Protein AF-C5KNA6-F1 (afdb_monomer_lite)

pLDDT: mean 72.86, std 24.83, range [22.59, 98.81]

Structure (mmCIF, N/CA/C/O backbone):
data_AF-C5KNA6-F1
#
_entry.id   AF-C5KNA6-F1
#
loop_
_atom_site.group_PDB
_atom_site.id
_atom_site.type_symbol
_atom_site.label_atom_id
_atom_site.label_alt_id
_atom_site.label_comp_id
_atom_site.label_asym_id
_atom_site.label_entity_id
_atom_site.label_seq_id
_atom_site.pdbx_PDB_ins_code
_atom_site.Cartn_x
_atom_site.Cartn_y
_atom_site.Cartn_z
_atom_site.occupancy
_atom_site.B_iso_or_equiv
_atom_site.auth_seq_id
_atom_site.auth_comp_id
_atom_site.auth_asym_id
_atom_site.auth_atom_id
_atom_site.pdbx_PDB_model_num
ATOM 1 N N . MET A 1 1 ? -47.592 20.501 -18.294 1.00 32.72 1 MET A N 1
ATOM 2 C CA . MET A 1 1 ? -47.816 19.054 -18.488 1.00 32.72 1 MET A CA 1
ATOM 3 C C . MET A 1 1 ? -46.474 18.450 -18.855 1.00 32.72 1 MET A C 1
ATOM 5 O O . MET A 1 1 ? -45.921 18.826 -19.875 1.00 32.72 1 MET A O 1
ATOM 9 N N . SER A 1 2 ? -45.898 17.677 -17.935 1.00 24.61 2 SER A N 1
ATOM 10 C CA . SER A 1 2 ? -44.539 17.129 -18.023 1.00 24.61 2 SER A CA 1
ATOM 11 C C . SER A 1 2 ? -44.563 15.793 -18.763 1.00 24.61 2 SER A C 1
ATOM 13 O O . SER A 1 2 ? -45.397 14.946 -18.444 1.00 24.61 2 SER A O 1
ATOM 15 N N . THR A 1 3 ? -43.671 15.610 -19.735 1.00 28.66 3 THR A N 1
ATOM 16 C CA . THR A 1 3 ? -43.438 14.338 -20.431 1.00 28.66 3 THR A CA 1
ATOM 17 C C . THR A 1 3 ? -42.131 13.716 -19.958 1.00 28.66 3 THR A C 1
ATOM 19 O O . THR A 1 3 ? -41.091 14.371 -19.929 1.00 28.66 3 THR A O 1
ATOM 22 N N . ALA A 1 4 ? -42.230 12.443 -19.588 1.00 29.33 4 ALA A N 1
ATOM 23 C CA . ALA A 1 4 ? -41.174 11.583 -19.084 1.00 29.33 4 ALA A CA 1
ATOM 24 C C . ALA A 1 4 ? -40.094 11.260 -20.132 1.00 29.33 4 ALA A C 1
ATOM 26 O O . ALA A 1 4 ? -40.397 11.079 -21.310 1.00 29.33 4 ALA A O 1
ATOM 27 N N . ALA A 1 5 ? -38.859 11.080 -19.661 1.00 29.02 5 ALA A N 1
ATOM 28 C CA . ALA A 1 5 ? -37.825 10.311 -20.342 1.00 29.02 5 ALA A CA 1
ATOM 29 C C . ALA A 1 5 ? -37.191 9.352 -19.322 1.00 29.02 5 ALA A C 1
ATOM 31 O O . ALA A 1 5 ? -36.678 9.761 -18.283 1.00 29.02 5 ALA A O 1
ATOM 32 N N . THR A 1 6 ? -37.317 8.064 -19.611 1.00 30.67 6 THR A N 1
ATOM 33 C CA . THR A 1 6 ? -36.865 6.906 -18.836 1.00 30.67 6 THR A CA 1
ATOM 34 C C . THR A 1 6 ? -35.357 6.688 -18.982 1.00 30.67 6 THR A C 1
ATOM 36 O O . THR A 1 6 ? -34.886 6.467 -20.097 1.00 30.67 6 THR A O 1
ATOM 39 N N . SER A 1 7 ? -34.610 6.685 -17.873 1.00 30.23 7 SER A N 1
ATOM 40 C CA . SER A 1 7 ? -33.223 6.202 -17.808 1.00 30.23 7 SER A CA 1
ATOM 41 C C . SER A 1 7 ? -33.195 4.736 -17.364 1.00 30.23 7 SER A C 1
ATOM 43 O O . SER A 1 7 ? -33.612 4.416 -16.252 1.00 30.23 7 SER A O 1
ATOM 45 N N . SER A 1 8 ? -32.705 3.850 -18.227 1.00 30.30 8 SER A N 1
ATOM 46 C CA . SER A 1 8 ? -32.407 2.453 -17.904 1.00 30.30 8 SER A CA 1
ATOM 47 C C . SER A 1 8 ? -31.088 2.359 -17.132 1.00 30.30 8 SER A C 1
ATOM 49 O O . SER A 1 8 ? -30.033 2.716 -17.658 1.00 30.30 8 SER A O 1
ATOM 51 N N . ASP A 1 9 ? -31.175 1.888 -15.893 1.00 35.75 9 ASP A N 1
ATOM 52 C CA . ASP A 1 9 ? -30.064 1.621 -14.980 1.00 35.75 9 ASP A CA 1
ATOM 53 C C . ASP A 1 9 ? -29.247 0.389 -15.448 1.00 35.75 9 ASP A C 1
ATOM 55 O O . ASP A 1 9 ? -29.836 -0.681 -15.634 1.00 35.75 9 ASP A O 1
ATOM 59 N N . PRO A 1 10 ? -27.918 0.488 -15.663 1.00 35.78 10 PRO A N 1
ATOM 60 C CA . PRO A 1 10 ? -27.074 -0.654 -16.026 1.00 35.78 10 PRO A CA 1
ATOM 61 C C . PRO A 1 10 ? -26.803 -1.617 -14.858 1.00 35.78 10 PRO A C 1
ATOM 63 O O . PRO A 1 10 ? -26.261 -2.699 -15.077 1.00 35.78 10 PRO A O 1
ATOM 66 N N . TYR A 1 11 ? -27.141 -1.245 -13.620 1.00 40.88 11 TYR A N 1
ATOM 67 C CA . TYR A 1 11 ? -26.813 -2.006 -12.413 1.00 40.88 11 TYR A CA 1
ATOM 68 C C . TYR A 1 11 ? -27.983 -2.868 -11.940 1.00 40.88 11 TYR A C 1
ATOM 70 O O . TYR A 1 11 ? -28.389 -2.748 -10.792 1.00 40.88 11 TYR A O 1
ATOM 78 N N . GLY A 1 12 ? -28.532 -3.725 -12.810 1.00 37.12 12 GLY A N 1
ATOM 79 C CA . GLY A 1 12 ? -29.711 -4.568 -12.556 1.00 37.12 12 GLY A CA 1
ATOM 80 C C . GLY A 1 12 ? -29.740 -5.300 -11.202 1.00 37.12 12 GLY A C 1
ATOM 81 O O . GLY A 1 12 ? -29.449 -6.490 -11.119 1.00 37.12 12 GLY A O 1
ATOM 82 N N . ILE A 1 13 ? -30.167 -4.593 -10.155 1.00 38.06 13 ILE A N 1
ATOM 83 C CA . ILE A 1 13 ? -30.382 -5.081 -8.798 1.00 38.06 13 ILE A CA 1
ATOM 84 C C . ILE A 1 13 ? -31.843 -4.782 -8.473 1.00 38.06 13 ILE A C 1
ATOM 86 O O . ILE A 1 13 ? -32.210 -3.720 -7.977 1.00 38.06 13 ILE A O 1
ATOM 90 N N . THR A 1 14 ? -32.706 -5.748 -8.768 1.00 32.22 14 THR A N 1
ATOM 91 C CA . THR A 1 14 ? -34.015 -5.842 -8.126 1.00 32.22 14 THR A CA 1
ATOM 92 C C . THR A 1 14 ? -33.793 -6.088 -6.639 1.00 32.22 14 THR A C 1
ATOM 94 O O . THR A 1 14 ? -33.270 -7.136 -6.266 1.00 32.22 14 THR A O 1
ATOM 97 N N . THR A 1 15 ? -34.180 -5.138 -5.792 1.00 29.58 15 THR A N 1
ATOM 98 C CA . THR A 1 15 ? -34.217 -5.284 -4.333 1.00 29.58 15 THR A CA 1
ATOM 99 C C . THR A 1 15 ? -35.254 -6.341 -3.939 1.00 29.58 15 THR A C 1
ATOM 101 O O . THR A 1 15 ? -36.451 -6.114 -4.128 1.00 29.58 15 THR A O 1
ATOM 104 N N . PRO A 1 16 ? -34.864 -7.484 -3.344 1.00 33.97 16 PRO A N 1
ATOM 105 C CA . PRO A 1 16 ? -35.813 -8.323 -2.634 1.00 33.97 16 PRO A CA 1
ATOM 106 C C . PRO A 1 16 ? -36.054 -7.670 -1.271 1.00 33.97 16 PRO A C 1
ATOM 108 O O . PRO A 1 16 ? -35.114 -7.445 -0.508 1.00 33.97 16 PRO A O 1
ATOM 111 N N . GLY A 1 17 ? -37.308 -7.350 -0.956 1.00 42.69 17 GLY A N 1
ATOM 112 C CA . GLY A 1 17 ? -37.685 -6.950 0.396 1.00 42.69 17 GLY A CA 1
ATOM 113 C C . GLY A 1 17 ? -37.320 -8.062 1.378 1.00 42.69 17 GLY A C 1
ATOM 114 O O . GLY A 1 17 ? -37.860 -9.162 1.298 1.00 42.69 17 GLY A O 1
ATOM 115 N N . THR A 1 18 ? -36.394 -7.796 2.297 1.00 30.61 18 THR A N 1
ATOM 116 C CA . THR A 1 18 ? -35.985 -8.772 3.309 1.00 30.61 18 THR A CA 1
ATOM 117 C C . THR A 1 18 ? -36.320 -8.268 4.699 1.00 30.61 18 THR A C 1
ATOM 119 O O . THR A 1 18 ? -35.757 -7.284 5.178 1.00 30.61 18 THR A O 1
ATOM 122 N N . HIS A 1 19 ? -37.227 -9.003 5.343 1.00 29.45 19 HIS A N 1
ATOM 123 C CA . HIS A 1 19 ? -37.344 -9.127 6.789 1.00 29.45 19 HIS A CA 1
ATOM 124 C C . HIS A 1 19 ? -35.973 -9.004 7.471 1.00 29.45 19 HIS A C 1
ATOM 126 O O . HIS A 1 19 ? -35.036 -9.729 7.132 1.00 29.45 19 HIS A O 1
ATOM 132 N N . LEU A 1 20 ? -35.867 -8.100 8.446 1.00 32.47 20 LEU A N 1
ATOM 133 C CA . LEU A 1 20 ? -34.686 -7.945 9.290 1.00 32.47 20 LEU A CA 1
ATOM 134 C C . LEU A 1 20 ? -34.512 -9.204 10.151 1.00 32.47 20 LEU A C 1
ATOM 136 O O . LEU A 1 20 ? -35.053 -9.303 11.251 1.00 32.47 20 LEU A O 1
ATOM 140 N N . VAL A 1 21 ? -33.760 -10.180 9.644 1.00 34.41 21 VAL A N 1
ATOM 141 C CA . VAL A 1 21 ? -33.200 -11.257 10.462 1.00 34.41 21 VAL A CA 1
ATOM 142 C C . VAL A 1 21 ? -32.272 -10.591 11.477 1.00 34.41 21 VAL A C 1
ATOM 144 O O . VAL A 1 21 ? -31.308 -9.924 11.097 1.00 34.41 21 VAL A O 1
ATOM 147 N N . GLN A 1 22 ? -32.578 -10.727 12.770 1.00 34.09 22 GLN A N 1
ATOM 148 C CA . GLN A 1 22 ? -31.679 -10.328 13.852 1.00 34.09 22 GLN A CA 1
ATOM 149 C C . GLN A 1 22 ? -30.319 -11.004 13.624 1.00 34.09 22 GLN A C 1
ATOM 151 O O . GLN A 1 22 ? -30.194 -12.216 13.767 1.00 34.09 22 GLN A O 1
ATOM 156 N N . LYS A 1 23 ? -29.297 -10.230 13.237 1.00 56.47 23 LYS A N 1
ATOM 157 C CA . LYS A 1 23 ? -27.916 -10.724 13.197 1.00 56.47 23 LYS A CA 1
ATOM 158 C C . LYS A 1 23 ? -27.507 -11.086 14.624 1.00 56.47 23 LYS A C 1
ATOM 160 O O . LYS A 1 23 ? -27.501 -10.215 15.495 1.00 56.47 23 LYS A O 1
ATOM 165 N N . ASP A 1 24 ? -27.157 -12.351 14.845 1.00 63.41 24 ASP A N 1
ATOM 166 C CA . ASP A 1 24 ? -26.570 -12.823 16.099 1.00 63.41 24 ASP A CA 1
ATOM 167 C C . ASP A 1 24 ? -25.421 -11.906 16.536 1.00 63.41 24 ASP A C 1
ATOM 169 O O . ASP A 1 24 ? -24.558 -11.526 15.738 1.00 63.41 24 ASP A O 1
ATOM 173 N N . LYS A 1 25 ? -25.388 -11.561 17.824 1.00 80.81 25 LYS A N 1
ATOM 174 C CA . LYS A 1 25 ? -24.310 -10.763 18.408 1.00 80.81 25 LYS A CA 1
ATOM 175 C C . LYS A 1 25 ? -23.021 -11.592 18.420 1.00 80.81 25 LYS A C 1
ATOM 177 O O . LYS A 1 25 ? -22.928 -12.556 19.169 1.00 80.81 25 LYS A O 1
ATOM 182 N N . VAL A 1 26 ? -22.046 -11.207 17.598 1.00 89.25 26 VAL A N 1
ATOM 183 C CA . VAL A 1 26 ? -20.739 -11.877 17.483 1.00 89.25 26 VAL A CA 1
ATOM 184 C C . VAL A 1 26 ? -19.769 -11.369 18.555 1.00 89.25 26 VAL A C 1
ATOM 186 O O . VAL A 1 26 ? -19.696 -10.162 18.808 1.00 89.25 26 VAL A O 1
ATOM 189 N N . SER A 1 27 ? -19.005 -12.275 19.168 1.00 90.88 27 SER A N 1
ATOM 190 C CA . SER A 1 27 ? -17.960 -11.959 20.148 1.00 90.88 27 SER A CA 1
ATOM 191 C C . SER A 1 27 ? -16.627 -12.640 19.819 1.00 90.88 27 SER A C 1
ATOM 193 O O . SER A 1 27 ? -16.482 -13.341 18.818 1.00 90.88 27 SER A O 1
ATOM 195 N N . LEU A 1 28 ? -15.600 -12.406 20.644 1.00 91.12 28 LEU A N 1
ATOM 196 C CA . LEU A 1 28 ? -14.277 -12.992 20.421 1.00 91.12 28 LEU A CA 1
ATOM 197 C C . LEU A 1 28 ? -14.291 -14.520 20.566 1.00 91.12 28 LEU A C 1
ATOM 199 O O . LEU A 1 28 ? -13.540 -15.214 19.884 1.00 91.12 28 LEU A O 1
ATOM 203 N N . GLU A 1 29 ? -15.143 -15.034 21.448 1.00 90.81 29 GLU A N 1
ATOM 204 C CA . GLU A 1 29 ? -15.281 -16.452 21.768 1.00 90.81 29 GLU A CA 1
ATOM 205 C C . GLU A 1 29 ? -15.793 -17.266 20.574 1.00 90.81 29 GLU A C 1
ATOM 207 O O . GLU A 1 29 ? -15.567 -18.476 20.524 1.00 90.81 29 GLU A O 1
ATOM 212 N N . ASP A 1 30 ? -16.403 -16.618 19.581 1.00 91.69 30 ASP A N 1
ATOM 213 C CA . ASP A 1 30 ? -16.855 -17.263 18.349 1.00 91.69 30 ASP A CA 1
ATOM 214 C C . ASP A 1 30 ? -15.714 -17.567 17.363 1.00 91.69 30 ASP A C 1
ATOM 216 O O . ASP A 1 30 ? -15.935 -18.220 16.340 1.00 91.69 30 ASP A O 1
ATOM 220 N N . PHE A 1 31 ? -14.486 -17.121 17.650 1.00 93.44 31 PHE A N 1
ATOM 221 C CA . PHE A 1 31 ? -13.338 -17.276 16.760 1.00 93.44 31 PHE A CA 1
ATOM 222 C C . PHE A 1 31 ? -12.235 -18.136 17.374 1.00 93.44 31 PHE A C 1
ATOM 224 O O . PHE A 1 31 ? -11.852 -17.989 18.534 1.00 93.44 31 PHE A O 1
ATOM 231 N N . VAL A 1 32 ? -11.660 -19.012 16.554 1.00 93.12 32 VAL A N 1
ATOM 232 C CA . VAL A 1 32 ? -10.410 -19.715 16.851 1.00 93.12 32 VAL A CA 1
ATOM 233 C C . VAL A 1 32 ? -9.254 -18.890 16.297 1.00 93.12 32 VAL A C 1
ATOM 235 O O . VAL A 1 32 ? -9.217 -18.587 15.105 1.00 93.12 32 VAL A O 1
ATOM 238 N N . LEU A 1 33 ? -8.305 -18.518 17.155 1.00 92.69 33 LEU A N 1
ATOM 239 C CA . LEU A 1 33 ? -7.127 -17.744 16.765 1.00 92.69 33 LEU A CA 1
ATOM 240 C C . LEU A 1 33 ? -6.067 -18.688 16.192 1.00 92.69 33 LEU A C 1
ATOM 242 O O . LEU A 1 33 ? -5.642 -19.611 16.881 1.00 92.69 33 LEU A O 1
ATOM 246 N N . ILE A 1 34 ? -5.642 -18.469 14.947 1.00 90.94 34 ILE A N 1
ATOM 247 C CA . ILE A 1 34 ? -4.747 -19.398 14.240 1.00 90.94 34 ILE A CA 1
ATOM 248 C C . ILE A 1 34 ? -3.322 -18.857 14.198 1.00 90.94 34 ILE A C 1
ATOM 250 O O . ILE A 1 34 ? -2.386 -19.503 14.667 1.00 90.94 34 ILE A O 1
ATOM 254 N N . LYS A 1 35 ? -3.133 -17.671 13.613 1.00 91.69 35 LYS A N 1
ATOM 255 C CA . LYS A 1 35 ? -1.795 -17.128 13.357 1.00 91.69 35 LYS A CA 1
ATOM 256 C C . LYS A 1 35 ? -1.793 -15.615 13.382 1.00 91.69 35 LYS A C 1
ATOM 258 O O . LYS A 1 35 ? -2.804 -14.971 13.133 1.00 91.69 35 LYS A O 1
ATOM 263 N N . VAL A 1 36 ? -0.642 -15.037 13.674 1.00 90.50 36 VAL A N 1
ATOM 264 C CA . VAL A 1 36 ? -0.427 -13.600 13.531 1.00 90.50 36 VAL A CA 1
ATOM 265 C C . VAL A 1 36 ? 0.021 -13.341 12.104 1.00 90.50 36 VAL A C 1
ATOM 267 O O . VAL A 1 36 ? 1.006 -13.923 11.670 1.00 90.50 36 VAL A O 1
ATOM 270 N N . ILE A 1 37 ? -0.707 -12.491 11.390 1.00 90.06 37 ILE A N 1
ATOM 271 C CA . ILE A 1 37 ? -0.422 -12.186 9.981 1.00 90.06 37 ILE A CA 1
ATOM 272 C C . ILE A 1 37 ? 0.033 -10.742 9.775 1.00 90.06 37 ILE A C 1
ATOM 274 O O . ILE A 1 37 ? 0.548 -10.410 8.720 1.00 90.06 37 ILE A O 1
ATOM 278 N N . GLY A 1 38 ? -0.087 -9.890 10.795 1.00 87.38 38 GLY A N 1
ATOM 279 C CA . GLY A 1 38 ? 0.463 -8.542 10.749 1.00 87.38 38 GLY A CA 1
ATOM 280 C C . GLY A 1 38 ? 0.506 -7.880 12.118 1.00 87.38 38 GLY A C 1
ATOM 281 O O . GLY A 1 38 ? -0.223 -8.249 13.050 1.00 87.38 38 GLY A O 1
ATOM 282 N N . LYS A 1 39 ? 1.361 -6.868 12.251 1.00 80.88 39 LYS A N 1
ATOM 283 C CA . LYS A 1 39 ? 1.457 -6.039 13.453 1.00 80.88 39 LYS A CA 1
ATOM 284 C C . LYS A 1 39 ? 1.532 -4.572 13.058 1.00 80.88 39 LYS A C 1
ATOM 286 O O . LYS A 1 39 ? 2.542 -4.100 12.555 1.00 80.88 39 LYS A O 1
ATOM 291 N N . GLY A 1 40 ? 0.454 -3.851 13.338 1.00 68.75 40 GLY A N 1
ATOM 292 C CA . GLY A 1 40 ? 0.386 -2.416 13.125 1.00 68.75 40 GLY A CA 1
ATOM 293 C C . GLY A 1 40 ? 0.889 -1.624 14.329 1.00 68.75 40 GLY A C 1
ATOM 294 O O . GLY A 1 40 ? 1.128 -2.136 15.426 1.00 68.75 40 GLY A O 1
ATOM 295 N N . SER A 1 41 ? 0.962 -0.314 14.145 1.00 62.91 41 SER A N 1
ATOM 296 C CA . SER A 1 41 ? 1.322 0.659 15.179 1.00 62.91 41 SER A CA 1
ATOM 297 C C . SER A 1 41 ? 0.311 0.732 16.341 1.00 62.91 41 SER A C 1
ATOM 299 O O . SER A 1 41 ? 0.677 1.145 17.446 1.00 62.91 41 SER A O 1
ATOM 301 N N . TYR A 1 42 ? -0.936 0.299 16.119 1.00 68.94 42 TYR A N 1
ATOM 302 C CA . TYR A 1 42 ? -2.050 0.379 17.080 1.00 68.94 42 TYR A CA 1
ATOM 303 C C . TYR A 1 42 ? -2.597 -0.987 17.517 1.00 68.94 42 TYR A C 1
ATOM 305 O O . TYR A 1 42 ? -3.409 -1.067 18.447 1.00 68.94 42 TYR A O 1
ATOM 313 N N . GLY A 1 43 ? -2.165 -2.061 16.858 1.00 81.12 43 GLY A N 1
ATOM 314 C CA . GLY A 1 43 ? -2.870 -3.328 16.918 1.00 81.12 43 GLY A CA 1
ATOM 315 C C . GLY A 1 43 ? -2.154 -4.484 16.241 1.00 81.12 43 GLY A C 1
ATOM 316 O O . GLY A 1 43 ? -1.018 -4.378 15.787 1.00 81.12 43 GLY A O 1
ATOM 317 N N . LYS A 1 44 ? -2.845 -5.614 16.206 1.00 88.88 44 LYS A N 1
ATOM 318 C CA . LYS A 1 44 ? -2.368 -6.876 15.645 1.00 88.88 44 LYS A CA 1
ATOM 319 C C . LYS A 1 44 ? -3.428 -7.394 14.687 1.00 88.88 44 LYS A C 1
ATOM 321 O O . LYS A 1 44 ? -4.612 -7.285 14.997 1.00 88.88 44 LYS A O 1
ATOM 326 N N . VAL A 1 45 ? -3.008 -7.950 13.562 1.00 91.94 45 VAL A N 1
ATOM 327 C CA . VAL A 1 45 ? -3.894 -8.638 12.625 1.00 91.94 45 VAL A CA 1
ATOM 328 C C . VAL A 1 45 ? -3.642 -10.130 12.775 1.00 91.94 45 VAL A C 1
ATOM 330 O O . VAL A 1 45 ? -2.495 -10.587 12.731 1.00 91.94 45 VAL A O 1
ATOM 333 N N . MET A 1 46 ? -4.703 -10.886 13.028 1.00 93.25 46 MET A N 1
ATOM 334 C CA . MET A 1 46 ? -4.625 -12.326 13.232 1.00 93.25 46 MET A CA 1
ATOM 335 C C . MET A 1 46 ? -5.496 -13.046 12.217 1.00 93.25 46 MET A C 1
ATOM 337 O O . MET A 1 46 ? -6.633 -12.653 11.989 1.00 93.25 46 MET A O 1
ATOM 341 N N . LEU A 1 47 ? -4.971 -14.122 11.650 1.00 95.56 47 LEU A N 1
ATOM 342 C CA . LEU A 1 47 ? -5.768 -15.114 10.957 1.00 95.56 47 LEU A CA 1
ATOM 343 C C . LEU A 1 47 ? -6.614 -15.850 11.996 1.00 95.56 47 LEU A C 1
ATOM 345 O O . LEU A 1 47 ? -6.082 -16.399 12.969 1.00 95.56 47 LEU A O 1
ATOM 349 N N . VAL A 1 48 ? -7.922 -15.846 11.788 1.00 95.94 48 VAL A N 1
ATOM 350 C CA . VAL A 1 48 ? -8.896 -16.489 12.665 1.00 95.94 48 VAL A CA 1
ATOM 351 C C . VAL A 1 48 ? -9.833 -17.365 11.859 1.00 95.94 48 VAL A C 1
ATOM 353 O O . VAL A 1 48 ? -9.988 -17.175 10.657 1.00 95.94 48 VAL A O 1
ATOM 356 N N . ARG A 1 49 ? -10.476 -18.313 12.530 1.00 95.88 49 ARG A N 1
ATOM 357 C CA . ARG A 1 49 ? -11.533 -19.144 11.960 1.00 95.88 49 ARG A CA 1
ATOM 358 C C . ARG A 1 49 ? -12.813 -18.941 12.741 1.00 95.88 49 ARG A C 1
ATOM 360 O O . ARG A 1 49 ? -12.796 -19.072 13.965 1.00 95.88 49 ARG A O 1
ATOM 367 N N . TYR A 1 50 ? -13.894 -18.609 12.053 1.00 95.69 50 TYR A N 1
ATOM 368 C CA . TYR A 1 50 ? -15.195 -18.460 12.689 1.00 95.69 50 TYR A CA 1
ATOM 369 C C . TYR A 1 50 ? -15.796 -19.843 12.945 1.00 95.69 50 TYR A C 1
ATOM 371 O O . TYR A 1 50 ? -15.808 -20.704 12.069 1.00 95.69 50 TYR A O 1
ATOM 379 N N . LYS A 1 51 ? -16.241 -20.097 14.178 1.00 94.19 51 LYS A N 1
ATOM 380 C CA . LYS A 1 51 ? -16.660 -21.440 14.605 1.00 94.19 51 LYS A CA 1
ATOM 381 C C . LYS A 1 51 ? -17.944 -21.916 13.925 1.00 94.19 51 LYS A C 1
ATOM 383 O O . LYS A 1 51 ? -18.104 -23.120 13.762 1.00 94.19 51 LYS A O 1
ATOM 388 N N . LYS A 1 52 ? -18.847 -21.000 13.547 1.00 90.62 52 LYS A N 1
ATOM 389 C CA . LYS A 1 52 ? -20.160 -21.361 12.983 1.00 90.62 52 LYS A CA 1
ATOM 390 C C . LYS A 1 52 ? -20.079 -21.826 11.528 1.00 90.62 52 LYS A C 1
ATOM 392 O O . LYS A 1 52 ? -20.714 -22.814 11.186 1.00 90.62 52 LYS A O 1
ATOM 397 N N . ASP A 1 53 ? -19.321 -21.121 10.688 1.00 90.44 53 ASP A N 1
ATOM 398 C CA . ASP A 1 53 ? -19.211 -21.415 9.249 1.00 90.44 53 ASP A CA 1
ATOM 399 C C . ASP A 1 53 ? -17.878 -22.078 8.862 1.00 90.44 53 ASP A C 1
ATOM 401 O O . ASP A 1 53 ? -17.702 -22.484 7.716 1.00 90.44 53 ASP A O 1
ATOM 405 N N . ASN A 1 54 ? -16.946 -22.205 9.814 1.00 90.31 54 ASN A N 1
ATOM 406 C CA . ASN A 1 54 ? -15.605 -22.757 9.630 1.00 90.31 54 ASN A CA 1
ATOM 407 C C . ASN A 1 54 ? -14.728 -21.981 8.620 1.00 90.31 54 ASN A C 1
ATOM 409 O O . ASN A 1 54 ? -13.647 -22.457 8.263 1.00 90.31 54 ASN A O 1
ATOM 413 N N . ASN A 1 55 ? -15.143 -20.779 8.205 1.00 93.06 55 ASN A N 1
ATOM 414 C CA . ASN A 1 55 ? -14.404 -19.923 7.282 1.00 93.06 55 ASN A CA 1
ATOM 415 C C . ASN A 1 55 ? -13.280 -19.165 7.994 1.00 93.06 55 ASN A C 1
ATOM 417 O O . ASN A 1 55 ? -13.316 -18.920 9.206 1.00 93.06 55 ASN A O 1
ATOM 421 N N . VAL A 1 56 ? -12.268 -18.779 7.218 1.00 95.56 56 VAL A N 1
ATOM 422 C CA . VAL A 1 56 ? -11.112 -18.012 7.692 1.00 95.56 56 VAL A CA 1
ATOM 423 C C . VAL A 1 56 ? -11.264 -16.520 7.411 1.00 95.56 56 VAL A C 1
ATOM 425 O O . VAL A 1 56 ? -11.739 -16.115 6.355 1.00 95.56 56 VAL A O 1
ATOM 428 N N . TYR A 1 57 ? -10.806 -15.702 8.355 1.00 96.31 57 TYR A N 1
ATOM 429 C CA . TYR A 1 57 ? -10.904 -14.246 8.304 1.00 96.31 57 TYR A CA 1
ATOM 430 C C . TYR A 1 57 ? -9.635 -13.589 8.854 1.00 96.31 57 TYR A C 1
ATOM 432 O O . TYR A 1 57 ? -8.875 -14.192 9.618 1.00 96.31 57 TYR A O 1
ATOM 440 N N . ALA A 1 58 ? -9.428 -12.321 8.508 1.00 96.19 58 ALA A N 1
ATOM 441 C CA . ALA A 1 58 ? -8.416 -11.470 9.115 1.00 96.19 58 ALA A CA 1
ATOM 442 C C . ALA A 1 58 ? -9.047 -10.626 10.235 1.00 96.19 58 ALA A C 1
ATOM 444 O O . ALA A 1 58 ? -9.826 -9.712 9.992 1.00 96.19 58 ALA A O 1
ATOM 445 N N . MET A 1 59 ? -8.700 -10.911 11.488 1.00 95.62 59 MET A N 1
ATOM 446 C CA . MET A 1 59 ? -9.138 -10.152 12.659 1.00 95.62 59 MET A CA 1
ATOM 447 C C . MET A 1 59 ? -8.128 -9.048 12.988 1.00 95.62 59 MET A C 1
ATOM 449 O O . MET A 1 59 ? -7.066 -9.317 13.559 1.00 95.62 59 MET A O 1
ATOM 453 N N . LYS A 1 60 ? -8.464 -7.792 12.681 1.00 93.88 60 LYS A N 1
ATOM 454 C CA . LYS A 1 60 ? -7.705 -6.604 13.107 1.00 93.88 60 LYS A CA 1
ATOM 455 C C . LYS A 1 60 ? -8.145 -6.211 14.517 1.00 93.88 60 LYS A C 1
ATOM 457 O O . LYS A 1 60 ? -9.293 -5.844 14.751 1.00 93.88 60 LYS A O 1
ATOM 462 N N . MET A 1 61 ? -7.218 -6.298 15.469 1.00 92.56 61 MET A N 1
ATOM 463 C CA . MET A 1 61 ? -7.445 -6.021 16.889 1.00 92.56 61 MET A CA 1
ATOM 464 C C . MET A 1 61 ? -6.717 -4.752 17.313 1.00 92.56 61 MET A C 1
ATOM 466 O O . MET A 1 61 ? -5.484 -4.704 17.301 1.00 92.56 61 MET A O 1
ATOM 470 N N . LEU A 1 62 ? -7.459 -3.751 17.774 1.00 90.44 62 LEU A N 1
ATOM 471 C CA . LEU A 1 62 ? -6.928 -2.447 18.175 1.00 90.44 62 LEU A CA 1
ATOM 472 C C . LEU A 1 62 ? -7.155 -2.234 19.671 1.00 90.44 62 LEU A C 1
ATOM 474 O O . LEU A 1 62 ? -8.255 -2.447 20.176 1.00 90.44 62 LEU A O 1
ATOM 478 N N . ARG A 1 63 ? -6.132 -1.789 20.409 1.00 89.88 63 ARG A N 1
ATOM 479 C CA . ARG A 1 63 ? -6.299 -1.432 21.831 1.00 89.88 63 ARG A CA 1
ATOM 480 C C . ARG A 1 63 ? -6.835 -0.009 21.939 1.00 89.88 63 ARG A C 1
ATOM 482 O O . ARG A 1 63 ? -6.155 0.915 21.497 1.00 89.88 63 ARG A O 1
ATOM 489 N N . LYS A 1 64 ? -7.983 0.188 22.598 1.00 89.94 64 LYS A N 1
ATOM 490 C CA . LYS A 1 64 ? -8.601 1.516 22.783 1.00 89.94 64 LYS A CA 1
ATOM 491 C C . LYS A 1 64 ? -7.638 2.507 23.435 1.00 89.94 64 LYS A C 1
ATOM 493 O O . LYS A 1 64 ? -7.520 3.638 22.984 1.00 89.94 64 LYS A O 1
ATOM 498 N N . GLU A 1 65 ? -6.872 2.056 24.428 1.00 88.50 65 GLU A N 1
ATOM 499 C CA . GLU A 1 65 ? -5.833 2.867 25.072 1.00 88.50 65 GLU A CA 1
ATOM 500 C C . GLU A 1 65 ? -4.776 3.377 24.075 1.00 88.50 65 GLU A C 1
ATOM 502 O O . GLU A 1 65 ? -4.405 4.548 24.118 1.00 88.50 65 GLU A O 1
ATOM 507 N N . ASN A 1 66 ? -4.315 2.533 23.145 1.00 85.31 66 ASN A N 1
ATOM 508 C CA . ASN A 1 66 ? -3.324 2.927 22.139 1.00 85.31 66 ASN A CA 1
ATOM 509 C C . ASN A 1 66 ? -3.920 3.870 21.088 1.00 85.31 66 ASN A C 1
ATOM 511 O O . ASN A 1 66 ? -3.238 4.800 20.659 1.00 85.31 66 ASN A O 1
ATOM 515 N N . VAL A 1 67 ? -5.177 3.638 20.697 1.00 84.94 67 VAL A N 1
ATOM 516 C CA . VAL A 1 67 ? -5.922 4.508 19.774 1.00 84.94 67 VAL A CA 1
ATOM 517 C C . VAL A 1 67 ? -6.085 5.907 20.379 1.00 84.94 67 VAL A C 1
ATOM 519 O O . VAL A 1 67 ? -5.776 6.897 19.717 1.00 84.94 67 VAL A O 1
ATOM 522 N N . MET A 1 68 ? -6.475 5.996 21.657 1.00 85.69 68 MET A N 1
ATOM 523 C CA . MET A 1 68 ? -6.627 7.266 22.378 1.00 85.69 68 MET A CA 1
ATOM 524 C C . MET A 1 68 ? -5.288 7.981 22.587 1.00 85.69 68 MET A C 1
ATOM 526 O O . MET A 1 68 ? -5.160 9.148 22.230 1.00 85.69 68 MET A O 1
ATOM 530 N N . LYS A 1 69 ? -4.255 7.286 23.091 1.00 83.56 69 LYS A N 1
ATOM 531 C CA . LYS A 1 69 ? -2.924 7.878 23.348 1.00 83.56 69 LYS A CA 1
ATOM 532 C C . LYS A 1 69 ? -2.280 8.510 22.113 1.00 83.56 69 LYS A C 1
ATOM 534 O O . LYS A 1 69 ? -1.421 9.373 22.258 1.00 83.56 69 LYS A O 1
ATOM 539 N N . ARG A 1 70 ? -2.639 8.044 20.916 1.00 77.94 70 ARG A N 1
ATOM 540 C CA . ARG A 1 70 ? -2.084 8.517 19.642 1.00 77.94 70 ARG A CA 1
ATOM 541 C C . ARG A 1 70 ? -3.057 9.381 18.838 1.00 77.94 70 ARG A C 1
ATOM 543 O O . ARG A 1 70 ? -2.744 9.706 17.703 1.00 77.94 70 ARG A O 1
ATOM 550 N N . ASN A 1 71 ? -4.198 9.754 19.422 1.00 81.75 71 ASN A N 1
ATOM 551 C CA . ASN A 1 71 ? -5.215 10.613 18.813 1.00 81.75 71 ASN A CA 1
ATOM 552 C C . ASN A 1 71 ? -5.806 10.068 17.489 1.00 81.75 71 ASN A C 1
ATOM 554 O O . ASN A 1 71 ? -6.117 10.826 16.579 1.00 81.75 71 ASN A O 1
ATOM 558 N N . GLN A 1 72 ? -5.973 8.742 17.383 1.00 80.62 72 GLN A N 1
ATOM 559 C CA . GLN A 1 72 ? -6.425 8.038 16.165 1.00 80.62 72 GLN A CA 1
ATOM 560 C C . GLN A 1 72 ? -7.904 7.617 16.203 1.00 80.62 72 GLN A C 1
ATOM 562 O O . GLN A 1 72 ? -8.325 6.739 15.447 1.00 80.62 72 GLN A O 1
ATOM 567 N N . VAL A 1 73 ? -8.697 8.189 17.114 1.00 85.88 73 VAL A N 1
ATOM 568 C CA . VAL A 1 73 ? -10.115 7.823 17.289 1.00 85.88 73 VAL A CA 1
ATOM 569 C C . VAL A 1 73 ? -10.899 8.065 15.999 1.00 85.88 73 VAL A C 1
ATOM 571 O O . VAL A 1 73 ? -11.594 7.165 15.536 1.00 85.88 73 VAL A O 1
ATOM 574 N N . GLU A 1 74 ? -10.719 9.232 15.382 1.00 84.50 74 GLU A N 1
ATOM 575 C CA . GLU A 1 74 ? -11.408 9.601 14.141 1.00 84.50 74 GLU A CA 1
ATOM 576 C C . GLU A 1 74 ? -10.976 8.733 12.953 1.00 84.50 74 GLU A C 1
ATOM 578 O O . GLU A 1 74 ? -11.828 8.264 12.206 1.00 84.50 74 GLU A O 1
ATOM 583 N N . HIS A 1 75 ? -9.684 8.413 12.832 1.00 84.12 75 HIS A N 1
ATOM 584 C CA . HIS A 1 75 ? -9.186 7.476 11.816 1.00 84.12 75 HIS A CA 1
ATOM 585 C C . HIS A 1 75 ? -9.817 6.083 11.959 1.00 84.12 75 HIS A C 1
ATOM 587 O O . HIS A 1 75 ? -10.261 5.492 10.982 1.00 84.12 75 HIS A O 1
ATOM 593 N N . THR A 1 76 ? -9.944 5.582 13.192 1.00 85.62 76 THR A N 1
ATOM 594 C CA . THR A 1 76 ? -10.561 4.268 13.452 1.00 85.62 76 THR A CA 1
ATOM 595 C C . THR A 1 76 ? -12.069 4.269 13.170 1.00 85.62 76 THR A C 1
ATOM 597 O O . THR A 1 76 ? -12.616 3.272 12.705 1.00 85.62 76 THR A O 1
ATOM 600 N N . ARG A 1 77 ? -12.760 5.380 13.461 1.00 85.81 77 ARG A N 1
ATOM 601 C CA . ARG A 1 77 ? -14.183 5.550 13.125 1.00 85.81 77 ARG A CA 1
ATOM 602 C C . ARG A 1 77 ? -14.395 5.629 11.619 1.00 85.81 77 ARG A C 1
ATOM 604 O O . ARG A 1 77 ? -15.288 4.958 11.120 1.00 85.81 77 ARG A O 1
ATOM 611 N N . THR A 1 78 ? -13.556 6.397 10.928 1.00 83.62 78 THR A N 1
ATOM 612 C CA . THR A 1 78 ? -13.598 6.548 9.469 1.00 83.62 78 THR A CA 1
ATOM 613 C C . THR A 1 78 ? -13.385 5.204 8.784 1.00 83.62 78 THR A C 1
ATOM 615 O O . THR A 1 78 ? -14.196 4.828 7.949 1.00 83.62 78 THR A O 1
ATOM 618 N N . GLU A 1 79 ? -12.376 4.431 9.208 1.00 88.00 79 GLU A N 1
ATOM 619 C CA . GLU A 1 79 ? -12.129 3.083 8.679 1.00 88.00 79 GLU A CA 1
ATOM 620 C C . GLU A 1 79 ? -13.383 2.203 8.766 1.00 88.00 79 GLU A C 1
ATOM 622 O O . GLU A 1 79 ? -13.782 1.595 7.777 1.00 88.00 79 GLU A O 1
ATOM 627 N N . ARG A 1 80 ? -14.042 2.178 9.933 1.00 88.06 80 ARG A N 1
ATOM 628 C CA . ARG A 1 80 ? -15.286 1.425 10.128 1.00 88.06 80 ARG A CA 1
ATOM 629 C C . ARG A 1 80 ? -16.416 1.936 9.228 1.00 88.06 80 ARG A C 1
ATOM 631 O O . ARG A 1 80 ? -17.063 1.123 8.585 1.00 88.06 80 ARG A O 1
ATOM 638 N N . ASN A 1 81 ? -16.669 3.246 9.206 1.00 87.38 81 ASN A N 1
ATOM 639 C CA . ASN A 1 81 ? -17.778 3.845 8.451 1.00 87.38 81 ASN A CA 1
ATOM 640 C C . ASN A 1 81 ? -17.660 3.561 6.951 1.00 87.38 81 ASN A C 1
ATOM 642 O O . ASN A 1 81 ? -18.626 3.131 6.320 1.00 87.38 81 ASN A O 1
ATOM 646 N N . VAL A 1 82 ? -16.455 3.759 6.408 1.00 87.38 82 VAL A N 1
ATOM 647 C CA . VAL A 1 82 ? -16.164 3.500 4.999 1.00 87.38 82 VAL A CA 1
ATOM 648 C C . VAL A 1 82 ? -16.374 2.019 4.706 1.00 87.38 82 VAL A C 1
ATOM 650 O O . VAL A 1 82 ? -17.164 1.687 3.829 1.00 87.38 82 VAL A O 1
ATOM 653 N N . LEU A 1 83 ? -15.755 1.124 5.484 1.00 88.75 83 LEU A N 1
ATOM 654 C CA . LEU A 1 83 ? -15.862 -0.322 5.273 1.00 88.75 83 LEU A CA 1
ATOM 655 C C . LEU A 1 83 ? -17.274 -0.900 5.483 1.00 88.75 83 LEU A C 1
ATOM 657 O O . LEU A 1 83 ? -17.570 -1.960 4.944 1.00 88.75 83 LEU A O 1
ATOM 661 N N . GLU A 1 84 ? -18.141 -0.240 6.255 1.00 88.00 84 GLU A N 1
ATOM 662 C CA . GLU A 1 84 ? -19.558 -0.620 6.390 1.00 88.00 84 GLU A CA 1
ATOM 663 C C . GLU A 1 84 ? -20.401 -0.230 5.167 1.00 88.00 84 GLU A C 1
ATOM 665 O O . GLU A 1 84 ? -21.437 -0.846 4.924 1.00 88.00 84 GLU A O 1
ATOM 670 N N . THR A 1 85 ? -19.972 0.784 4.411 1.00 84.88 85 THR A N 1
ATOM 671 C CA . THR A 1 85 ? -20.754 1.376 3.314 1.00 84.88 85 THR A CA 1
ATOM 672 C C . THR A 1 85 ? -20.292 0.891 1.940 1.00 84.88 85 THR A C 1
ATOM 674 O O . THR A 1 85 ? -21.088 0.808 1.005 1.00 84.88 85 THR A O 1
ATOM 677 N N . VAL A 1 86 ? -19.005 0.569 1.790 1.00 89.94 86 VAL A N 1
ATOM 678 C CA . VAL A 1 86 ? -18.420 0.163 0.507 1.00 89.94 86 VAL A CA 1
ATOM 679 C C . VAL A 1 86 ? -18.548 -1.341 0.273 1.00 89.94 86 VAL A C 1
ATOM 681 O O . VAL A 1 86 ? -18.279 -2.149 1.156 1.00 89.94 86 VAL A O 1
ATOM 684 N N . SER A 1 87 ? -18.903 -1.731 -0.952 1.00 91.88 87 SER A N 1
ATOM 685 C CA . SER A 1 87 ? -18.852 -3.121 -1.401 1.00 91.88 87 SER A CA 1
ATOM 686 C C . SER A 1 87 ? -18.331 -3.156 -2.831 1.00 91.88 87 SER A C 1
ATOM 688 O O . SER A 1 87 ? -18.999 -2.713 -3.762 1.00 91.88 87 SER A O 1
ATOM 690 N N . HIS A 1 88 ? -17.099 -3.634 -3.003 1.00 96.94 88 HIS A N 1
ATOM 691 C CA . HIS A 1 88 ? -16.431 -3.636 -4.299 1.00 96.94 88 HIS A CA 1
ATOM 692 C C . HIS A 1 88 ? -15.486 -4.842 -4.426 1.00 96.94 88 HIS A C 1
ATOM 694 O O . HIS A 1 88 ? -14.791 -5.157 -3.457 1.00 96.94 88 HIS A O 1
ATOM 700 N N . PRO A 1 89 ? -15.386 -5.501 -5.602 1.00 97.44 89 PRO A N 1
ATOM 701 C CA . PRO A 1 89 ? -14.536 -6.680 -5.791 1.00 97.44 89 PRO A CA 1
ATOM 702 C C . PRO A 1 89 ? -13.076 -6.482 -5.376 1.00 97.44 89 PRO A C 1
ATOM 704 O O . PRO A 1 89 ? -12.466 -7.420 -4.872 1.00 97.44 89 PRO A O 1
ATOM 707 N N . PHE A 1 90 ? -12.553 -5.263 -5.531 1.00 98.44 90 PHE A N 1
ATOM 708 C CA . PHE A 1 90 ? -11.156 -4.903 -5.259 1.00 98.44 90 PHE A CA 1
ATOM 709 C C . PHE A 1 90 ? -10.948 -4.122 -3.952 1.00 98.44 90 PHE A C 1
ATOM 711 O O . PHE A 1 90 ? -9.916 -3.482 -3.763 1.00 98.44 90 PHE A O 1
ATOM 718 N N . ILE A 1 91 ? -11.918 -4.162 -3.037 1.00 97.81 91 ILE A N 1
ATOM 719 C CA . ILE A 1 91 ? -11.813 -3.613 -1.678 1.00 97.81 91 ILE A CA 1
ATOM 720 C C . ILE A 1 91 ? -12.031 -4.757 -0.681 1.00 97.81 91 ILE A C 1
ATOM 722 O O . ILE A 1 91 ? -12.851 -5.645 -0.913 1.00 97.81 91 ILE A O 1
ATOM 726 N N . VAL A 1 92 ? -11.265 -4.776 0.412 1.00 96.06 92 VAL A N 1
ATOM 727 C CA . VAL A 1 92 ? -11.455 -5.754 1.494 1.00 96.06 92 VAL A CA 1
ATOM 728 C C . VAL A 1 92 ? -12.822 -5.550 2.145 1.00 96.06 92 VAL A C 1
ATOM 730 O O . VAL A 1 92 ? -13.144 -4.451 2.591 1.00 96.06 92 VAL A O 1
ATOM 733 N N . ASN A 1 93 ? -13.602 -6.624 2.264 1.00 93.31 93 ASN A N 1
ATOM 734 C CA . ASN A 1 93 ? -14.904 -6.569 2.920 1.00 93.31 93 ASN A CA 1
ATOM 735 C C . ASN A 1 93 ? -14.779 -6.626 4.449 1.00 93.31 93 ASN A C 1
ATOM 737 O O . ASN A 1 93 ? -14.041 -7.454 4.994 1.00 93.31 93 ASN A O 1
ATOM 741 N N . LEU A 1 94 ? -15.565 -5.800 5.144 1.00 93.81 94 LEU A N 1
ATOM 742 C CA . LEU A 1 94 ? -15.803 -5.918 6.581 1.00 93.81 94 LEU A CA 1
ATOM 743 C C . LEU A 1 94 ? -17.007 -6.827 6.834 1.00 93.81 94 LEU A C 1
ATOM 745 O O . LEU A 1 94 ? -18.141 -6.496 6.506 1.00 93.81 94 LEU A O 1
ATOM 749 N N . VAL A 1 95 ? -16.753 -7.980 7.446 1.00 92.56 95 VAL A N 1
ATOM 750 C CA . VAL A 1 95 ? -17.770 -9.004 7.719 1.00 92.56 95 VAL A CA 1
ATOM 751 C C . VAL A 1 95 ? -18.458 -8.739 9.057 1.00 92.56 95 VAL A C 1
ATOM 753 O O . VAL A 1 95 ? -19.686 -8.744 9.152 1.00 92.56 95 VAL A O 1
ATOM 756 N N . TYR A 1 96 ? -17.663 -8.459 10.094 1.00 91.94 96 TYR A N 1
ATOM 757 C CA . TYR A 1 96 ? -18.154 -8.126 11.431 1.00 91.94 96 TYR A CA 1
ATOM 758 C C . TYR A 1 96 ? -17.300 -7.032 12.069 1.00 91.94 96 TYR A C 1
ATOM 760 O O . TYR A 1 96 ? -16.079 -7.017 11.921 1.00 91.94 96 TYR A O 1
ATOM 768 N N . ALA A 1 97 ? -17.926 -6.171 12.866 1.00 91.50 97 ALA A N 1
ATOM 769 C CA . ALA A 1 97 ? -17.235 -5.251 13.758 1.00 91.50 97 ALA A CA 1
ATOM 770 C C . ALA A 1 97 ? -17.823 -5.373 15.164 1.00 91.50 97 ALA A C 1
ATOM 772 O O . ALA A 1 97 ? -19.036 -5.305 15.351 1.00 91.50 97 ALA A O 1
ATOM 773 N N . PHE A 1 98 ? -16.965 -5.553 16.164 1.00 92.56 98 PHE A N 1
ATOM 774 C CA . PHE A 1 98 ? -17.382 -5.597 17.563 1.00 92.56 98 PHE A CA 1
ATOM 775 C C . PHE A 1 98 ? -16.311 -4.998 18.473 1.00 92.56 98 PHE A C 1
ATOM 777 O O . PHE A 1 98 ? -15.203 -4.652 18.059 1.00 92.56 98 PHE A O 1
ATOM 784 N N . GLN A 1 99 ? -16.653 -4.816 19.743 1.00 91.75 99 GLN A N 1
ATOM 785 C CA . GLN A 1 99 ? -15.764 -4.196 20.715 1.00 91.75 99 GLN A CA 1
ATOM 786 C C . GLN A 1 99 ? -15.929 -4.805 22.099 1.00 91.75 99 GLN A C 1
ATOM 788 O O . GLN A 1 99 ? -17.007 -5.258 22.472 1.00 91.75 99 GLN A O 1
ATOM 793 N N . THR A 1 100 ? -14.860 -4.726 22.881 1.00 89.38 100 THR A N 1
ATOM 794 C CA . THR A 1 100 ? -14.857 -4.990 24.322 1.00 89.38 100 THR A CA 1
ATOM 795 C C . THR A 1 100 ? -14.538 -3.688 25.068 1.00 89.38 100 THR A C 1
ATOM 797 O O . THR A 1 100 ? -14.231 -2.667 24.432 1.00 89.38 100 THR A O 1
ATOM 800 N N . PRO A 1 101 ? -14.556 -3.651 26.413 1.00 90.62 101 PRO A N 1
ATOM 801 C CA . PRO A 1 101 ? -14.151 -2.456 27.153 1.00 90.62 101 PRO A CA 1
ATOM 802 C C . PRO A 1 101 ? -12.742 -1.958 26.794 1.00 90.62 101 PRO A C 1
ATOM 804 O O . PRO A 1 101 ? -12.486 -0.758 26.850 1.00 90.62 101 PRO A O 1
ATOM 807 N N . LYS A 1 102 ? -11.834 -2.850 26.367 1.00 89.06 102 LYS A N 1
ATOM 808 C CA . LYS A 1 102 ? -10.423 -2.516 26.108 1.00 89.06 102 LYS A CA 1
ATOM 809 C C . LYS A 1 102 ? -10.031 -2.500 24.632 1.00 89.06 102 LYS A C 1
ATOM 811 O O . LYS A 1 102 ? -9.002 -1.900 24.298 1.00 89.06 102 LYS A O 1
ATOM 816 N N . LYS A 1 103 ? -10.787 -3.154 23.748 1.00 91.12 103 LYS A N 1
ATOM 817 C CA . LYS A 1 103 ? -10.374 -3.381 22.355 1.00 91.12 103 LYS A CA 1
ATOM 818 C C . LYS A 1 103 ? -11.499 -3.180 21.347 1.00 91.12 103 LYS A C 1
ATOM 820 O O . LYS A 1 103 ? -12.676 -3.260 21.684 1.00 91.12 103 LYS A O 1
ATOM 825 N N . LEU A 1 104 ? -11.096 -2.912 20.112 1.00 91.75 104 LEU A N 1
ATOM 826 C CA . LEU A 1 104 ? -11.935 -2.908 18.917 1.00 91.75 104 LEU A CA 1
ATOM 827 C C . LEU A 1 104 ? -11.489 -4.059 18.012 1.00 91.75 104 LEU A C 1
ATOM 829 O O . LEU A 1 104 ? -10.290 -4.353 17.944 1.00 91.75 104 LEU A O 1
ATOM 833 N N . TYR A 1 105 ? -12.450 -4.685 17.341 1.00 93.44 105 TYR A N 1
ATOM 834 C CA . TYR A 1 105 ? -12.257 -5.848 16.487 1.00 93.44 105 TYR A CA 1
ATOM 835 C C . TYR A 1 105 ? -12.942 -5.608 15.146 1.00 93.44 105 TYR A C 1
ATOM 837 O O . TYR A 1 105 ? -14.149 -5.375 15.104 1.00 93.44 105 TYR A O 1
ATOM 845 N N . PHE A 1 106 ? -12.170 -5.706 14.067 1.00 93.88 106 PHE A N 1
ATOM 846 C CA . PHE A 1 106 ? -12.681 -5.759 12.701 1.00 93.88 106 PHE A CA 1
ATOM 847 C C . PHE A 1 106 ? -12.389 -7.142 12.130 1.00 93.88 106 PHE A C 1
ATOM 849 O O . PHE A 1 106 ? -11.236 -7.576 12.130 1.00 93.88 106 PHE A O 1
ATOM 856 N N . ILE A 1 107 ? -13.430 -7.839 11.687 1.00 95.50 107 ILE A N 1
ATOM 857 C CA . ILE A 1 107 ? -13.340 -9.129 11.009 1.00 95.50 107 ILE A CA 1
ATOM 858 C C . ILE A 1 107 ? -13.438 -8.859 9.519 1.00 95.50 107 ILE A C 1
ATOM 860 O O . ILE A 1 107 ? -14.500 -8.505 9.014 1.00 95.50 107 ILE A O 1
ATOM 864 N N . LEU A 1 108 ? -12.303 -8.984 8.848 1.00 95.56 108 LEU A N 1
ATOM 865 C CA . LEU A 1 108 ? -12.111 -8.650 7.449 1.00 95.56 108 LEU A CA 1
ATOM 866 C C . LEU A 1 108 ? -11.967 -9.923 6.612 1.00 95.56 108 LEU A C 1
ATOM 868 O O . LEU A 1 108 ? -11.524 -10.964 7.111 1.00 95.56 108 LEU A O 1
ATOM 872 N N . GLU A 1 109 ? -12.293 -9.823 5.329 1.00 94.75 109 GLU A N 1
ATOM 873 C CA . GLU A 1 109 ? -11.935 -10.829 4.327 1.00 94.75 109 GLU A CA 1
ATOM 874 C C . GLU A 1 109 ? -10.428 -11.147 4.393 1.00 94.75 109 GLU A C 1
ATOM 876 O O . GLU A 1 109 ? -9.582 -10.249 4.442 1.00 94.75 109 GLU A O 1
ATOM 881 N N . TYR A 1 110 ? -10.079 -12.436 4.420 1.00 95.75 110 TYR A N 1
ATOM 882 C CA . TYR A 1 110 ? -8.684 -12.864 4.437 1.00 95.75 110 TYR A CA 1
ATOM 883 C C . TYR A 1 110 ? -8.111 -12.942 3.017 1.00 95.75 110 TYR A C 1
ATOM 885 O O . TYR A 1 110 ? -8.624 -13.672 2.175 1.00 95.75 110 TYR A O 1
ATOM 893 N N . CYS A 1 111 ? -7.009 -12.227 2.779 1.00 96.44 111 CYS A N 1
ATOM 894 C CA . CYS A 1 111 ? -6.289 -12.209 1.506 1.00 96.44 111 CYS A CA 1
ATOM 895 C C . CYS A 1 111 ? -4.989 -13.031 1.627 1.00 96.44 111 CYS A C 1
ATOM 897 O O . CYS A 1 111 ? -3.976 -12.500 2.091 1.00 96.44 111 CYS A O 1
ATOM 899 N N . PRO A 1 112 ? -4.983 -14.328 1.264 1.00 95.06 112 PRO A N 1
ATOM 900 C CA . PRO A 1 112 ? -3.848 -15.215 1.530 1.00 95.06 112 PRO A CA 1
ATOM 901 C C . PRO A 1 112 ? -2.636 -14.946 0.628 1.00 95.06 112 PRO A C 1
ATOM 903 O O . PRO A 1 112 ? -1.534 -15.404 0.928 1.00 95.06 112 PRO A O 1
ATOM 906 N N . GLY A 1 113 ? -2.812 -14.187 -0.457 1.00 95.25 113 GLY A N 1
ATOM 907 C CA . GLY A 1 113 ? -1.724 -13.737 -1.315 1.00 95.25 113 GLY A CA 1
ATOM 908 C C . GLY A 1 113 ? -0.822 -12.687 -0.662 1.00 95.25 113 GLY A C 1
ATOM 909 O O . GLY A 1 113 ? 0.249 -12.429 -1.203 1.00 95.25 113 GLY A O 1
ATOM 910 N N . GLY A 1 114 ? -1.185 -12.136 0.502 1.00 94.81 114 GLY A N 1
ATOM 911 C CA . GLY A 1 114 ? -0.360 -11.174 1.237 1.00 94.81 114 GLY A CA 1
ATOM 912 C C . GLY A 1 114 ? -0.264 -9.810 0.548 1.00 94.81 114 GLY A C 1
ATOM 913 O O . GLY A 1 114 ? -1.054 -9.491 -0.337 1.00 94.81 114 GLY A O 1
ATOM 914 N N . GLU A 1 115 ? 0.697 -8.994 0.973 1.00 95.38 115 GLU A N 1
ATOM 915 C CA . GLU A 1 115 ? 0.894 -7.626 0.476 1.00 95.38 115 GLU A CA 1
ATOM 916 C C . GLU A 1 115 ? 1.564 -7.606 -0.906 1.00 95.38 115 GLU A C 1
ATOM 918 O O . GLU A 1 115 ? 2.513 -8.351 -1.167 1.00 95.38 115 GLU A O 1
ATOM 923 N N . LEU A 1 116 ? 1.149 -6.688 -1.781 1.00 96.81 116 LEU A N 1
ATOM 924 C CA . LEU A 1 116 ? 1.801 -6.441 -3.068 1.00 96.81 116 LEU A CA 1
ATOM 925 C C . LEU A 1 116 ? 3.272 -6.050 -2.867 1.00 96.81 116 LEU A C 1
ATOM 927 O O . LEU A 1 116 ? 4.123 -6.462 -3.659 1.00 96.81 116 LEU A O 1
ATOM 931 N N . PHE A 1 117 ? 3.578 -5.346 -1.769 1.00 94.62 117 PHE A N 1
ATOM 932 C CA . PHE A 1 117 ? 4.940 -5.025 -1.335 1.00 94.62 117 PHE A CA 1
ATOM 933 C C . PHE A 1 117 ? 5.858 -6.256 -1.276 1.00 94.62 117 PHE A C 1
ATOM 935 O O . PHE A 1 117 ? 6.984 -6.220 -1.784 1.00 94.62 117 PHE A O 1
ATOM 942 N N . PHE A 1 118 ? 5.377 -7.370 -0.709 1.00 93.38 118 PHE A N 1
ATOM 943 C CA . PHE A 1 118 ? 6.139 -8.618 -0.608 1.00 93.38 118 PHE A CA 1
ATOM 944 C C . PHE A 1 118 ? 6.505 -9.158 -1.995 1.00 93.38 118 PHE A C 1
ATOM 946 O O . PHE A 1 118 ? 7.641 -9.577 -2.243 1.00 93.38 118 PHE A O 1
ATOM 953 N N . HIS A 1 119 ? 5.548 -9.127 -2.925 1.00 95.31 119 HIS A N 1
ATOM 954 C CA . HIS A 1 119 ? 5.748 -9.610 -4.292 1.00 95.31 119 HIS A CA 1
ATOM 955 C C . HIS A 1 119 ? 6.669 -8.702 -5.095 1.00 95.31 119 HIS A C 1
ATOM 957 O O . HIS A 1 119 ? 7.537 -9.205 -5.809 1.00 95.31 119 HIS A O 1
ATOM 963 N N . LEU A 1 120 ? 6.508 -7.385 -4.963 1.00 95.88 120 LEU A N 1
ATOM 964 C CA . LEU A 1 120 ? 7.328 -6.400 -5.659 1.00 95.88 120 LEU A CA 1
ATOM 965 C C . LEU A 1 120 ? 8.782 -6.458 -5.184 1.00 95.88 120 LEU A C 1
ATOM 967 O O . LEU A 1 120 ? 9.688 -6.590 -6.005 1.00 95.88 120 LEU A O 1
ATOM 971 N N . SER A 1 121 ? 9.002 -6.508 -3.867 1.00 92.56 121 SER A N 1
ATOM 972 C CA . SER A 1 121 ? 10.335 -6.635 -3.264 1.00 92.56 121 SER A CA 1
ATOM 973 C C . SER A 1 121 ? 11.096 -7.867 -3.772 1.00 92.56 121 SER A C 1
ATOM 975 O O . SER A 1 121 ? 12.300 -7.813 -4.025 1.00 92.56 121 SER A O 1
ATOM 977 N N . ARG A 1 122 ? 10.400 -8.994 -3.973 1.00 92.38 122 ARG A N 1
ATOM 978 C CA . ARG A 1 122 ? 11.003 -10.235 -4.493 1.00 92.38 122 ARG A CA 1
ATOM 979 C C . ARG A 1 122 ? 11.217 -10.213 -6.001 1.00 92.38 122 ARG A C 1
ATOM 981 O O . ARG A 1 122 ? 12.227 -10.730 -6.469 1.00 92.38 122 ARG A O 1
ATOM 988 N N . ALA A 1 123 ? 10.275 -9.649 -6.752 1.00 94.12 123 ALA A N 1
ATOM 989 C CA . ALA A 1 123 ? 10.383 -9.533 -8.203 1.00 94.12 123 ALA A CA 1
ATOM 990 C C . ALA A 1 123 ? 11.380 -8.446 -8.636 1.00 94.12 123 ALA A C 1
ATOM 992 O O . ALA A 1 123 ? 11.772 -8.424 -9.800 1.00 94.12 123 ALA A O 1
ATOM 993 N N . GLN A 1 124 ? 11.782 -7.558 -7.716 1.00 94.06 124 GLN A N 1
ATOM 994 C CA . GLN A 1 124 ? 12.533 -6.314 -7.940 1.00 94.06 124 GLN A CA 1
ATOM 995 C C . GLN A 1 124 ? 11.749 -5.275 -8.745 1.00 94.06 124 GLN A C 1
ATOM 997 O O . GLN A 1 124 ? 11.788 -4.103 -8.410 1.00 94.06 124 GLN A O 1
ATOM 1002 N N . ARG A 1 125 ? 11.028 -5.693 -9.785 1.00 96.25 125 ARG A N 1
ATOM 1003 C CA . ARG A 1 125 ? 10.069 -4.903 -10.561 1.00 96.25 125 ARG A CA 1
ATOM 1004 C C . ARG A 1 125 ? 9.091 -5.835 -11.274 1.00 96.25 125 ARG A C 1
ATOM 1006 O O . ARG A 1 125 ? 9.363 -7.021 -11.464 1.00 96.25 125 ARG A O 1
ATOM 1013 N N . PHE A 1 126 ? 7.967 -5.304 -11.715 1.00 98.31 126 PHE A N 1
ATOM 1014 C CA . PHE A 1 126 ? 6.989 -5.994 -12.544 1.00 98.31 126 PHE A CA 1
ATOM 1015 C C . PHE A 1 126 ? 7.132 -5.608 -14.017 1.00 98.31 126 PHE A C 1
ATOM 1017 O O . PHE A 1 126 ? 7.561 -4.513 -14.371 1.00 98.31 126 PHE A O 1
ATOM 1024 N N . SER A 1 127 ? 6.733 -6.526 -14.898 1.00 98.12 127 SER A N 1
ATOM 1025 C CA . SER A 1 127 ? 6.516 -6.222 -16.316 1.00 98.12 127 SER A CA 1
ATOM 1026 C C . SER A 1 127 ? 5.383 -5.207 -16.487 1.00 98.12 127 SER A C 1
ATOM 1028 O O . SER A 1 127 ? 4.443 -5.222 -15.687 1.00 98.12 127 SER A O 1
ATOM 1030 N N . GLU A 1 128 ? 5.381 -4.450 -17.585 1.00 97.81 128 GLU A N 1
ATOM 1031 C CA . GLU A 1 128 ? 4.282 -3.527 -17.911 1.00 97.81 128 GLU A CA 1
ATOM 1032 C C . GLU A 1 128 ? 2.911 -4.212 -17.944 1.00 97.81 128 GLU A C 1
ATOM 1034 O O . GLU A 1 128 ? 1.953 -3.648 -17.433 1.00 97.81 128 GLU A O 1
ATOM 1039 N N . ASN A 1 129 ? 2.812 -5.454 -18.432 1.00 97.75 129 ASN A N 1
ATOM 1040 C CA . ASN A 1 129 ? 1.545 -6.197 -18.447 1.00 97.75 129 ASN A CA 1
ATOM 1041 C C . ASN A 1 129 ? 1.012 -6.477 -17.032 1.00 97.75 129 ASN A C 1
ATOM 1043 O O . ASN A 1 129 ? -0.160 -6.244 -16.748 1.00 97.75 129 ASN A O 1
ATOM 1047 N N . ARG A 1 130 ? 1.885 -6.934 -16.126 1.00 98.38 130 ARG A N 1
ATOM 1048 C CA . ARG A 1 130 ? 1.537 -7.158 -14.714 1.00 98.38 130 ARG A CA 1
ATOM 1049 C C . ARG A 1 130 ? 1.189 -5.851 -13.993 1.00 98.38 130 ARG A C 1
ATOM 1051 O O . ARG A 1 130 ? 0.222 -5.826 -13.242 1.00 98.38 130 ARG A O 1
ATOM 1058 N N . CYS A 1 131 ? 1.938 -4.777 -14.255 1.00 98.56 131 CYS A N 1
ATOM 1059 C CA . CYS A 1 131 ? 1.635 -3.436 -13.749 1.00 98.56 131 CYS A CA 1
ATOM 1060 C C . CYS A 1 131 ? 0.263 -2.951 -14.245 1.00 98.56 131 CYS A C 1
ATOM 1062 O O . CYS A 1 131 ? -0.560 -2.543 -13.434 1.00 98.56 131 CYS A O 1
ATOM 1064 N N . ARG A 1 132 ? -0.021 -3.073 -15.550 1.00 98.75 132 ARG A N 1
ATOM 1065 C CA . ARG A 1 132 ? -1.305 -2.703 -16.165 1.00 98.75 132 ARG A CA 1
ATOM 1066 C C . ARG A 1 132 ? -2.471 -3.444 -15.528 1.00 98.75 132 ARG A C 1
ATOM 1068 O O . ARG A 1 132 ? -3.472 -2.806 -15.224 1.00 98.75 132 ARG A O 1
ATOM 1075 N N . PHE A 1 133 ? -2.338 -4.750 -15.297 1.00 98.75 133 PHE A N 1
ATOM 1076 C CA . PHE A 1 133 ? -3.378 -5.547 -14.646 1.00 98.75 133 PHE A CA 1
ATOM 1077 C C . PHE A 1 133 ? -3.709 -5.003 -13.248 1.00 98.75 133 PHE A C 1
ATOM 1079 O O . PHE A 1 133 ? -4.838 -4.582 -13.014 1.00 98.75 133 PHE A O 1
ATOM 1086 N N . TYR A 1 134 ? -2.720 -4.913 -12.350 1.00 98.81 134 TYR A N 1
ATOM 1087 C CA . TYR A 1 134 ? -2.961 -4.430 -10.985 1.00 98.81 134 TYR A CA 1
ATOM 1088 C C . TYR A 1 134 ? -3.408 -2.965 -10.951 1.00 98.81 134 TYR A C 1
ATOM 1090 O O . TYR A 1 134 ? -4.324 -2.622 -10.210 1.00 98.81 134 TYR A O 1
ATOM 1098 N N . ALA A 1 135 ? -2.820 -2.103 -11.786 1.00 98.75 135 ALA A N 1
ATOM 1099 C CA . ALA A 1 135 ? -3.230 -0.707 -11.895 1.00 98.75 135 ALA A CA 1
ATOM 1100 C C . ALA A 1 135 ? -4.684 -0.568 -12.364 1.00 98.75 135 ALA A C 1
ATOM 1102 O O . ALA A 1 135 ? -5.382 0.313 -11.878 1.00 98.75 135 ALA A O 1
ATOM 1103 N N . SER A 1 136 ? -5.161 -1.446 -13.255 1.00 98.81 136 SER A N 1
ATOM 1104 C CA . SER A 1 136 ? -6.552 -1.423 -13.726 1.00 98.81 136 SER A CA 1
ATOM 1105 C C . SER A 1 136 ? -7.537 -1.759 -12.603 1.00 98.81 136 SER A C 1
ATOM 1107 O O . SER A 1 136 ? -8.558 -1.092 -12.462 1.00 98.81 136 SER A O 1
ATOM 1109 N N . GLU A 1 137 ? -7.230 -2.754 -11.769 1.00 98.81 137 GLU A N 1
ATOM 1110 C CA . GLU A 1 137 ? -8.085 -3.125 -10.633 1.00 98.81 137 GLU A CA 1
ATOM 1111 C C . GLU A 1 137 ? -8.078 -2.065 -9.523 1.00 98.81 137 GLU A C 1
ATOM 1113 O O . GLU A 1 137 ? -9.131 -1.717 -8.985 1.00 98.81 137 GLU A O 1
ATOM 1118 N N . ILE A 1 138 ? -6.904 -1.499 -9.218 1.00 98.81 138 ILE A N 1
ATOM 1119 C CA . ILE A 1 138 ? -6.768 -0.393 -8.258 1.00 98.81 138 ILE A CA 1
ATOM 1120 C C . ILE A 1 138 ? -7.533 0.837 -8.756 1.00 98.81 138 ILE A C 1
ATOM 1122 O O . ILE A 1 138 ? -8.250 1.464 -7.980 1.00 98.81 138 ILE A O 1
ATOM 1126 N N . LEU A 1 139 ? -7.432 1.160 -10.048 1.00 98.69 139 LEU A N 1
ATOM 1127 C CA . LEU A 1 139 ? -8.166 2.263 -10.667 1.00 98.69 139 LEU A CA 1
ATOM 1128 C C . LEU A 1 139 ? -9.678 2.079 -10.506 1.00 98.69 139 LEU A C 1
ATOM 1130 O O . LEU A 1 139 ? -10.353 3.024 -10.108 1.00 98.69 139 LEU A O 1
ATOM 1134 N N . LEU A 1 140 ? -10.208 0.875 -10.750 1.00 98.75 140 LEU A N 1
ATOM 1135 C CA . LEU A 1 140 ? -11.631 0.573 -10.544 1.00 98.75 140 LEU A CA 1
ATOM 1136 C C . LEU A 1 140 ? -12.052 0.732 -9.074 1.00 98.75 140 LEU A C 1
ATOM 1138 O O . LEU A 1 140 ? -13.131 1.254 -8.798 1.00 98.75 140 LEU A O 1
ATOM 1142 N N . ALA A 1 141 ? -11.200 0.335 -8.124 1.00 98.50 141 ALA A N 1
ATOM 1143 C CA . ALA A 1 141 ? -11.463 0.538 -6.699 1.00 98.50 141 ALA A CA 1
ATOM 1144 C C . ALA A 1 141 ? -11.507 2.028 -6.316 1.00 98.50 141 ALA A C 1
ATOM 1146 O O . ALA A 1 141 ? -12.405 2.443 -5.586 1.00 98.50 141 ALA A O 1
ATOM 1147 N N . ILE A 1 142 ? -10.570 2.837 -6.820 1.00 98.19 142 ILE A N 1
ATOM 1148 C CA . ILE A 1 142 ? -10.526 4.285 -6.560 1.00 98.19 142 ILE A CA 1
ATOM 1149 C C . ILE A 1 142 ? -11.711 4.988 -7.219 1.00 98.19 142 ILE A C 1
ATOM 1151 O O . ILE A 1 142 ? -12.380 5.780 -6.566 1.00 98.19 142 ILE A O 1
ATOM 1155 N N . GLU A 1 143 ? -12.035 4.647 -8.470 1.00 97.81 143 GLU A N 1
ATOM 1156 C CA . GLU A 1 143 ? -13.221 5.164 -9.161 1.00 97.81 143 GLU A CA 1
ATOM 1157 C C . GLU A 1 143 ? -14.495 4.897 -8.351 1.00 97.81 143 GLU A C 1
ATOM 1159 O O . GLU A 1 143 ? -15.337 5.782 -8.200 1.00 97.81 143 GLU A O 1
ATOM 1164 N N . TYR A 1 144 ? -14.640 3.683 -7.812 1.00 97.38 144 TYR A N 1
ATOM 1165 C CA . TYR A 1 144 ? -15.761 3.341 -6.945 1.00 97.38 144 TYR A CA 1
ATOM 1166 C C . TYR A 1 144 ? -15.805 4.251 -5.710 1.00 97.38 144 TYR A C 1
ATOM 1168 O O . TYR A 1 144 ? -16.844 4.841 -5.433 1.00 97.38 144 TYR A O 1
ATOM 1176 N N . LEU A 1 145 ? -14.689 4.431 -4.998 1.00 95.94 145 LEU A N 1
ATOM 1177 C CA . LEU A 1 145 ? -14.625 5.311 -3.821 1.00 95.94 145 LEU A CA 1
ATOM 1178 C C . LEU A 1 145 ? -14.957 6.768 -4.167 1.00 95.94 145 LEU A C 1
ATOM 1180 O O . LEU A 1 145 ? -15.749 7.410 -3.474 1.00 95.94 145 LEU A O 1
ATOM 1184 N N . HIS A 1 146 ? -14.421 7.268 -5.279 1.00 95.25 146 HIS A N 1
ATOM 1185 C CA . HIS A 1 146 ? -14.666 8.619 -5.766 1.00 95.25 146 HIS A CA 1
ATOM 1186 C C . HIS A 1 146 ? -16.140 8.864 -6.111 1.00 95.25 146 HIS A C 1
ATOM 1188 O O . HIS A 1 146 ? -16.617 9.980 -5.904 1.00 95.25 146 HIS A O 1
ATOM 1194 N N . LYS A 1 147 ? -16.887 7.851 -6.574 1.00 93.25 147 LYS A N 1
ATOM 1195 C CA . LYS A 1 147 ? -18.345 7.952 -6.797 1.00 93.25 147 LYS A CA 1
ATOM 1196 C C . LYS A 1 147 ? -19.147 8.151 -5.508 1.00 93.25 147 LYS A C 1
ATOM 1198 O O . LYS A 1 147 ? -20.236 8.708 -5.570 1.00 93.25 147 LYS A O 1
ATOM 1203 N N . TYR A 1 148 ? -18.610 7.734 -4.361 1.00 91.06 148 TYR A N 1
ATOM 1204 C CA . TYR A 1 148 ? -19.198 7.958 -3.034 1.00 91.06 148 TYR A CA 1
ATOM 1205 C C . TYR A 1 148 ? -18.562 9.150 -2.294 1.00 91.06 148 TYR A C 1
ATOM 1207 O O . TYR A 1 148 ? -18.723 9.280 -1.083 1.00 91.06 148 TYR A O 1
ATOM 1215 N N . ASP A 1 149 ? -17.822 10.013 -3.002 1.00 90.56 149 ASP A N 1
ATOM 1216 C CA . ASP A 1 149 ? -17.102 11.162 -2.433 1.00 90.56 149 ASP A CA 1
ATOM 1217 C C . ASP A 1 149 ? -16.119 10.785 -1.312 1.00 90.56 149 ASP A C 1
ATOM 1219 O O . ASP A 1 149 ? -15.900 11.541 -0.357 1.00 90.56 149 ASP A O 1
ATOM 1223 N N . ILE A 1 150 ? -15.506 9.605 -1.445 1.00 91.50 150 ILE A N 1
ATOM 1224 C CA . ILE A 1 150 ? -14.474 9.091 -0.547 1.00 91.50 150 ILE A CA 1
ATOM 1225 C C . ILE A 1 150 ? -13.117 9.219 -1.236 1.00 91.50 150 ILE A C 1
ATOM 1227 O O . ILE A 1 150 ? -12.906 8.644 -2.298 1.00 91.50 150 ILE A O 1
ATOM 1231 N N . VAL A 1 151 ? -12.181 9.930 -0.605 1.00 93.00 151 VAL A N 1
ATOM 1232 C CA . VAL A 1 151 ? -10.765 9.963 -1.018 1.00 93.00 151 VAL A CA 1
ATOM 1233 C C . VAL A 1 151 ? -9.978 9.006 -0.131 1.00 93.00 151 VAL A C 1
ATOM 1235 O O . VAL A 1 151 ? -10.091 9.070 1.098 1.00 93.00 151 VAL A O 1
ATOM 1238 N N . TYR A 1 152 ? -9.177 8.130 -0.727 1.00 94.69 152 TYR A N 1
ATOM 1239 C CA . TYR A 1 152 ? -8.485 7.038 -0.050 1.00 94.69 152 TYR A CA 1
ATOM 1240 C C . TYR A 1 152 ? -7.234 7.499 0.720 1.00 94.69 152 TYR A C 1
ATOM 1242 O O . TYR A 1 152 ? -7.115 7.202 1.910 1.00 94.69 152 TYR A O 1
ATOM 1250 N N . ARG A 1 153 ? -6.362 8.297 0.085 1.00 93.50 153 ARG A N 1
ATOM 1251 C CA . ARG A 1 153 ? -5.189 9.015 0.641 1.00 93.50 153 ARG A CA 1
ATOM 1252 C C . ARG A 1 153 ? -4.014 8.190 1.181 1.00 93.50 153 ARG A C 1
ATOM 1254 O O . ARG A 1 153 ? -3.052 8.786 1.666 1.00 93.50 153 ARG A O 1
ATOM 1261 N N . ASP A 1 154 ? -4.049 6.861 1.119 1.00 93.38 154 ASP A N 1
ATOM 1262 C CA . ASP A 1 154 ? -2.947 6.013 1.609 1.00 93.38 154 ASP A CA 1
ATOM 1263 C C . ASP A 1 154 ? -2.606 4.870 0.645 1.00 93.38 154 ASP A C 1
ATOM 1265 O O . ASP A 1 154 ? -2.356 3.739 1.058 1.00 93.38 154 ASP A O 1
ATOM 1269 N N . LEU A 1 155 ? -2.610 5.146 -0.663 1.00 97.00 155 LEU A N 1
ATOM 1270 C CA . LEU A 1 155 ? -2.215 4.151 -1.657 1.00 97.00 155 LEU A CA 1
ATOM 1271 C C . LEU A 1 155 ? -0.700 3.931 -1.655 1.00 97.00 155 LEU A C 1
ATOM 1273 O O . LEU A 1 155 ? 0.077 4.841 -1.938 1.00 97.00 155 LEU A O 1
ATOM 1277 N N . LYS A 1 156 ? -0.319 2.688 -1.355 1.00 95.69 156 LYS A N 1
ATOM 1278 C CA . LYS A 1 156 ? 1.051 2.163 -1.318 1.00 95.69 156 LYS A CA 1
ATOM 1279 C C . LYS A 1 156 ? 1.032 0.630 -1.429 1.00 95.69 156 LYS A C 1
ATOM 1281 O O . LYS A 1 156 ? -0.011 0.037 -1.134 1.00 95.69 156 LYS A O 1
ATOM 1286 N N . PRO A 1 157 ? 2.138 -0.032 -1.809 1.00 96.12 157 PRO A N 1
ATOM 1287 C CA . PRO A 1 157 ? 2.173 -1.483 -1.994 1.00 96.12 157 PRO A CA 1
ATOM 1288 C C . PRO A 1 157 ? 1.771 -2.298 -0.755 1.00 96.12 157 PRO A C 1
ATOM 1290 O O . PRO A 1 157 ? 1.262 -3.406 -0.901 1.00 96.12 157 PRO A O 1
ATOM 1293 N N . GLU A 1 158 ? 1.987 -1.779 0.455 1.00 94.38 158 GLU A N 1
ATOM 1294 C CA . GLU A 1 158 ? 1.622 -2.431 1.722 1.00 94.38 158 GLU A CA 1
ATOM 1295 C C . GLU A 1 158 ? 0.102 -2.464 1.947 1.00 94.38 158 GLU A C 1
ATOM 1297 O O . GLU A 1 158 ? -0.415 -3.367 2.600 1.00 94.38 158 GLU A O 1
ATOM 1302 N N . ASN A 1 159 ? -0.630 -1.504 1.373 1.00 96.00 159 ASN A N 1
ATOM 1303 C CA . ASN A 1 159 ? -2.086 -1.403 1.496 1.00 96.00 159 ASN A CA 1
ATOM 1304 C C . ASN A 1 159 ? -2.841 -2.050 0.318 1.00 96.00 159 ASN A C 1
ATOM 1306 O O . ASN A 1 159 ? -4.071 -1.980 0.245 1.00 96.00 159 ASN A O 1
ATOM 1310 N N . VAL A 1 160 ? -2.117 -2.696 -0.599 1.00 98.06 160 VAL A N 1
ATOM 1311 C CA . VAL A 1 160 ? -2.684 -3.495 -1.688 1.00 98.06 160 VAL A CA 1
ATOM 1312 C C . VAL A 1 160 ? -2.410 -4.961 -1.383 1.00 98.06 160 VAL A C 1
ATOM 1314 O O . VAL A 1 160 ? -1.263 -5.397 -1.408 1.00 98.06 160 VAL A O 1
ATOM 1317 N N . LEU A 1 161 ? -3.448 -5.737 -1.088 1.00 97.62 161 LEU A N 1
ATOM 1318 C CA . LEU A 1 161 ? -3.333 -7.174 -0.834 1.00 97.62 161 LEU A CA 1
ATOM 1319 C C . LEU A 1 161 ? -3.665 -7.977 -2.091 1.00 97.62 161 LEU A C 1
ATOM 1321 O O . LEU A 1 161 ? -4.343 -7.470 -2.979 1.00 97.62 161 LEU A O 1
ATOM 1325 N N . LEU A 1 162 ? -3.225 -9.233 -2.155 1.00 97.88 162 LEU A N 1
ATOM 1326 C CA . LEU A 1 162 ? -3.656 -10.196 -3.169 1.00 97.88 162 LEU A CA 1
ATOM 1327 C C . LEU A 1 162 ? -4.564 -11.260 -2.546 1.00 97.88 162 LEU A C 1
ATOM 1329 O O . LEU A 1 162 ? -4.223 -11.867 -1.525 1.00 97.88 162 LEU A O 1
ATOM 1333 N N . ASP A 1 163 ? -5.715 -11.504 -3.168 1.00 95.94 163 ASP A N 1
ATOM 1334 C CA . ASP A 1 163 ? -6.611 -12.592 -2.778 1.00 95.94 163 ASP A CA 1
ATOM 1335 C C . ASP A 1 163 ? -6.086 -13.971 -3.233 1.00 95.94 163 ASP A C 1
ATOM 1337 O O . ASP A 1 163 ? -4.973 -14.094 -3.742 1.00 95.94 163 ASP A O 1
ATOM 1341 N N . ALA A 1 164 ? -6.857 -15.040 -3.009 1.00 95.06 164 ALA A N 1
ATOM 1342 C CA . ALA A 1 164 ? -6.444 -16.405 -3.354 1.00 95.06 164 ALA A CA 1
ATOM 1343 C C . ALA A 1 164 ? -6.286 -16.652 -4.867 1.00 95.06 164 ALA A C 1
ATOM 1345 O O . ALA A 1 164 ? -5.553 -17.558 -5.270 1.00 95.06 164 ALA A O 1
ATOM 1346 N N . ASP A 1 165 ? -6.953 -15.855 -5.700 1.00 95.62 165 ASP A N 1
ATOM 1347 C CA . ASP A 1 165 ? -6.902 -15.974 -7.155 1.00 95.62 165 ASP A CA 1
ATOM 1348 C C . ASP A 1 165 ? -5.861 -15.042 -7.781 1.00 95.62 165 ASP A C 1
ATOM 1350 O O . ASP A 1 165 ? -5.419 -15.293 -8.901 1.00 95.62 165 ASP A O 1
ATOM 1354 N N . GLY A 1 166 ? -5.390 -14.042 -7.029 1.00 96.94 166 GLY A N 1
ATOM 1355 C CA . GLY A 1 166 ? -4.354 -13.099 -7.443 1.00 96.94 166 GLY A CA 1
ATOM 1356 C C . GLY A 1 166 ? -4.875 -11.719 -7.834 1.00 96.94 166 GLY A C 1
ATOM 1357 O O . GLY A 1 166 ? -4.104 -10.936 -8.393 1.00 96.94 166 GLY A O 1
ATOM 1358 N N . HIS A 1 167 ? -6.142 -11.422 -7.540 1.00 98.38 167 HIS A N 1
ATOM 1359 C CA . HIS A 1 167 ? -6.728 -10.092 -7.709 1.00 98.38 167 HIS A CA 1
ATOM 1360 C C . HIS A 1 167 ? -6.362 -9.188 -6.533 1.00 98.38 167 HIS A C 1
ATOM 1362 O O . HIS A 1 167 ? -6.167 -9.660 -5.406 1.00 98.38 167 HIS A O 1
ATOM 1368 N N . VAL A 1 168 ? -6.279 -7.882 -6.780 1.00 98.19 168 VAL A N 1
ATOM 1369 C CA . VAL A 1 168 ? -5.957 -6.907 -5.736 1.00 98.19 168 VAL A CA 1
ATOM 1370 C C . VAL A 1 168 ? -7.137 -6.649 -4.801 1.00 98.19 168 VAL A C 1
ATOM 1372 O O . VAL A 1 168 ? -8.303 -6.675 -5.194 1.00 98.19 168 VAL A O 1
ATOM 1375 N N . LYS A 1 169 ? -6.822 -6.320 -3.552 1.00 98.31 169 LYS A N 1
ATOM 1376 C CA . LYS A 1 169 ? -7.769 -5.878 -2.529 1.00 98.31 169 LYS A CA 1
ATOM 1377 C C . LYS A 1 169 ? -7.171 -4.699 -1.767 1.00 98.31 169 LYS A C 1
ATOM 1379 O O . LYS A 1 169 ? -6.170 -4.863 -1.071 1.00 98.31 169 LYS A O 1
ATOM 1384 N N . LEU A 1 170 ? -7.777 -3.517 -1.881 1.00 98.06 170 LEU A N 1
ATOM 1385 C CA . LEU A 1 170 ? -7.398 -2.359 -1.068 1.00 98.06 170 LEU A CA 1
ATOM 1386 C C . LEU A 1 170 ? -7.821 -2.565 0.388 1.00 98.06 170 LEU A C 1
ATOM 1388 O O . LEU A 1 170 ? -8.943 -2.999 0.662 1.00 98.06 170 LEU A O 1
ATOM 1392 N N . THR A 1 171 ? -6.927 -2.231 1.314 1.00 94.62 171 THR A N 1
ATOM 1393 C CA . THR A 1 171 ? -7.145 -2.337 2.764 1.00 94.62 171 THR A CA 1
ATOM 1394 C C . THR A 1 171 ? -6.778 -1.036 3.488 1.00 94.62 171 THR A C 1
ATOM 1396 O O . THR A 1 171 ? -6.335 -0.083 2.865 1.00 94.62 171 THR A O 1
ATOM 1399 N N . ASP A 1 172 ? -6.965 -0.982 4.806 1.00 88.94 172 ASP A N 1
ATOM 1400 C CA . ASP A 1 172 ? -6.577 0.132 5.692 1.00 88.94 172 ASP A CA 1
ATOM 1401 C C . ASP A 1 172 ? -7.135 1.522 5.304 1.00 88.94 172 ASP A C 1
ATOM 1403 O O . ASP A 1 172 ? -6.425 2.431 4.883 1.00 88.94 172 ASP A O 1
ATOM 1407 N N . PHE A 1 173 ? -8.436 1.720 5.526 1.00 88.75 173 PHE A N 1
ATOM 1408 C CA . PHE A 1 173 ? -9.156 2.973 5.236 1.00 88.75 173 PHE A CA 1
ATOM 1409 C C . PHE A 1 173 ? -9.030 4.033 6.347 1.00 88.75 173 PHE A C 1
ATOM 1411 O O . PHE A 1 173 ? -9.791 5.000 6.402 1.00 88.75 173 PHE A O 1
ATOM 1418 N N . GLY A 1 174 ? -8.071 3.874 7.267 1.00 83.00 174 GLY A N 1
ATOM 1419 C CA . GLY A 1 174 ? -7.915 4.756 8.428 1.00 83.00 174 GLY A CA 1
ATOM 1420 C C . GLY A 1 174 ? -7.589 6.209 8.078 1.00 83.00 174 GLY A C 1
ATOM 1421 O O . GLY A 1 174 ? -7.881 7.108 8.864 1.00 83.00 174 GLY A O 1
ATOM 1422 N N . LEU A 1 175 ? -7.003 6.453 6.905 1.00 82.88 175 LEU A N 1
ATOM 1423 C CA . LEU A 1 175 ? -6.683 7.795 6.416 1.00 82.88 175 LEU A CA 1
ATOM 1424 C C . LEU A 1 175 ? -7.663 8.300 5.357 1.00 82.88 175 LEU A C 1
ATOM 1426 O O . LEU A 1 175 ? -7.471 9.407 4.855 1.00 82.88 175 LEU A O 1
ATOM 1430 N N . SER A 1 176 ? -8.724 7.562 5.039 1.00 85.12 176 SER A N 1
ATOM 1431 C CA . SER A 1 176 ? -9.705 8.013 4.055 1.00 85.12 176 SER A CA 1
ATOM 1432 C C . SER A 1 176 ? -10.488 9.236 4.548 1.00 85.12 176 SER A C 1
ATOM 1434 O O . SER A 1 176 ? -10.400 9.639 5.714 1.00 85.12 176 SER A O 1
ATOM 1436 N N . LYS A 1 177 ? -11.198 9.907 3.643 1.00 85.25 177 LYS A N 1
ATOM 1437 C CA . LYS A 1 177 ? -12.023 11.074 3.971 1.00 85.25 177 LYS A CA 1
ATOM 1438 C C . LYS A 1 177 ? -13.291 11.069 3.129 1.00 85.25 177 LYS A C 1
ATOM 1440 O O . LYS A 1 177 ? -13.203 11.095 1.909 1.00 85.25 177 LYS A O 1
ATOM 1445 N N . GLU A 1 178 ? -14.434 11.052 3.804 1.00 83.75 178 GLU A N 1
ATOM 1446 C CA . GLU A 1 178 ? -15.770 11.130 3.205 1.00 83.75 178 GLU A CA 1
ATOM 1447 C C . GLU A 1 178 ? -16.185 12.594 2.961 1.00 83.75 178 GLU A C 1
ATOM 1449 O O . GLU A 1 178 ? -15.677 13.510 3.624 1.00 83.75 178 GLU A O 1
ATOM 1454 N N . GLY A 1 179 ? -17.137 12.805 2.047 1.00 78.00 179 GLY A N 1
ATOM 1455 C CA . GLY A 1 179 ? -17.759 14.106 1.781 1.00 78.00 179 GLY A CA 1
ATOM 1456 C C . GLY A 1 179 ? -16.872 15.086 1.012 1.00 78.00 179 GLY A C 1
ATOM 1457 O O . GLY A 1 179 ? -17.028 16.298 1.155 1.00 78.00 179 GLY A O 1
ATOM 1458 N N . ILE A 1 180 ? -15.913 14.584 0.231 1.00 78.69 180 ILE A N 1
ATOM 1459 C CA . ILE A 1 180 ? -15.016 15.416 -0.573 1.00 78.69 180 ILE A CA 1
ATOM 1460 C C . ILE A 1 180 ? -15.576 15.544 -1.988 1.00 78.69 180 ILE A C 1
ATOM 1462 O O . ILE A 1 180 ? -15.341 14.697 -2.847 1.00 78.69 180 ILE A O 1
ATOM 1466 N N . MET A 1 181 ? -16.310 16.632 -2.216 1.00 71.56 181 MET A N 1
ATOM 1467 C CA . MET A 1 181 ? -16.904 16.965 -3.517 1.00 71.56 181 MET A CA 1
ATOM 1468 C C . MET A 1 181 ? -16.030 17.917 -4.349 1.00 71.56 181 MET A C 1
ATOM 1470 O O . MET A 1 181 ? -16.270 18.088 -5.540 1.00 71.56 181 MET A O 1
ATOM 1474 N N . ASP A 1 182 ? -15.017 18.541 -3.737 1.00 68.25 182 ASP A N 1
ATOM 1475 C CA . ASP A 1 182 ? -14.135 19.513 -4.386 1.00 68.25 182 ASP A CA 1
ATOM 1476 C C . ASP A 1 182 ? -12.640 19.171 -4.223 1.00 68.25 182 ASP A C 1
ATOM 1478 O O . ASP A 1 182 ? -12.248 18.266 -3.482 1.00 68.25 182 ASP A O 1
ATOM 1482 N N . ASN A 1 183 ? -11.783 19.923 -4.920 1.00 64.50 183 ASN A N 1
ATOM 1483 C CA . ASN A 1 183 ? -10.330 19.724 -4.929 1.00 64.50 183 ASN A CA 1
ATOM 1484 C C . ASN A 1 183 ? -9.582 20.379 -3.747 1.00 64.50 183 ASN A C 1
ATOM 1486 O O . ASN A 1 183 ? -8.352 20.399 -3.756 1.00 64.50 183 ASN A O 1
ATOM 1490 N N . SER A 1 184 ? -10.276 20.922 -2.736 1.00 62.81 184 SER A N 1
ATOM 1491 C CA . SER A 1 184 ? -9.648 21.747 -1.683 1.00 62.81 184 SER A CA 1
ATOM 1492 C C . SER A 1 184 ? -10.089 21.439 -0.244 1.00 62.81 184 SER A C 1
ATOM 1494 O O . SER A 1 184 ? -9.481 21.928 0.715 1.00 62.81 184 SER A O 1
ATOM 1496 N N . SER A 1 185 ? -11.124 20.617 -0.074 1.00 70.75 185 SER A N 1
ATOM 1497 C CA . SER A 1 185 ? -11.807 20.396 1.202 1.00 70.75 185 SER A CA 1
ATOM 1498 C C . SER A 1 185 ? -10.969 19.658 2.245 1.00 70.75 185 SER A C 1
ATOM 1500 O O . SER A 1 185 ? -11.117 19.905 3.446 1.00 70.75 185 SER A O 1
ATOM 1502 N N . ALA A 1 186 ? -10.056 18.771 1.840 1.00 73.69 186 ALA A N 1
ATOM 1503 C CA . ALA A 1 186 ? -9.170 18.101 2.786 1.00 73.69 186 ALA A CA 1
ATOM 1504 C C . ALA A 1 186 ? -7.912 18.946 3.034 1.00 73.69 186 ALA A C 1
ATOM 1506 O O . ALA A 1 186 ? -7.229 19.327 2.100 1.00 73.69 186 ALA A O 1
ATOM 1507 N N . LYS A 1 187 ? -7.571 19.232 4.300 1.00 74.94 187 LYS A N 1
ATOM 1508 C CA . LYS A 1 187 ? -6.383 20.046 4.670 1.00 74.94 187 LYS A CA 1
ATOM 1509 C C . LYS A 1 187 ? -5.342 19.287 5.506 1.00 74.94 187 LYS A C 1
ATOM 1511 O O . LYS A 1 187 ? -4.332 19.850 5.926 1.00 74.94 187 LYS A O 1
ATOM 1516 N N . SER A 1 188 ? -5.601 18.014 5.804 1.00 76.44 188 SER A N 1
ATOM 1517 C CA . SER A 1 188 ? -4.775 17.194 6.698 1.00 76.44 188 SER A CA 1
ATOM 1518 C C . SER A 1 188 ? -3.547 16.631 5.978 1.00 76.44 188 SER A C 1
ATOM 1520 O O . SER A 1 188 ? -3.693 15.870 5.028 1.00 76.44 188 SER A O 1
ATOM 1522 N N . MET A 1 189 ? -2.343 16.914 6.479 1.00 79.00 189 MET A N 1
ATOM 1523 C CA . MET A 1 189 ? -1.117 16.253 6.015 1.00 79.00 189 MET A CA 1
ATOM 1524 C C . MET A 1 189 ? -1.075 14.809 6.546 1.00 79.00 189 MET A C 1
ATOM 1526 O O . MET A 1 189 ? -0.759 14.587 7.714 1.00 79.00 189 MET A O 1
ATOM 1530 N N . CYS A 1 190 ? -1.435 13.839 5.708 1.00 80.56 190 CYS A N 1
ATOM 1531 C CA . CYS A 1 190 ? -1.503 12.414 6.044 1.00 80.56 190 CYS A CA 1
ATOM 1532 C C . CYS A 1 190 ? -1.140 11.554 4.825 1.00 80.56 190 CYS A C 1
ATOM 1534 O O . CYS A 1 190 ? -1.236 12.043 3.703 1.00 80.56 190 CYS A O 1
ATOM 1536 N N . GLY A 1 191 ? -0.708 10.314 5.074 1.00 82.62 191 GLY A N 1
ATOM 1537 C CA . GLY A 1 191 ? -0.211 9.361 4.074 1.00 82.62 191 GLY A CA 1
ATOM 1538 C C . GLY A 1 191 ? 1.266 9.005 4.287 1.00 82.62 191 GLY A C 1
ATOM 1539 O O . GLY A 1 191 ? 1.952 9.601 5.128 1.00 82.62 191 GLY A O 1
ATOM 1540 N N . THR A 1 192 ? 1.760 8.020 3.539 1.00 85.69 192 THR A N 1
ATOM 1541 C CA . THR A 1 192 ? 3.178 7.626 3.550 1.00 85.69 192 THR A CA 1
ATOM 1542 C C . THR A 1 192 ? 4.025 8.626 2.741 1.00 85.69 192 THR A C 1
ATOM 1544 O O . THR A 1 192 ? 3.679 8.883 1.587 1.00 85.69 192 THR A O 1
ATOM 1547 N N . PRO A 1 193 ? 5.126 9.185 3.297 1.00 90.06 193 PRO A N 1
ATOM 1548 C CA . PRO A 1 193 ? 5.907 10.275 2.694 1.00 90.06 193 PRO A CA 1
ATOM 1549 C C . PRO A 1 193 ? 6.269 10.110 1.215 1.00 90.06 193 PRO A C 1
ATOM 1551 O O . PRO A 1 193 ? 6.217 11.084 0.471 1.00 90.06 193 PRO A O 1
ATOM 1554 N N . GLU A 1 194 ? 6.626 8.900 0.798 1.00 92.25 194 GLU A N 1
ATOM 1555 C CA . GLU A 1 194 ? 7.075 8.553 -0.551 1.00 92.25 194 GLU A CA 1
ATOM 1556 C C . GLU A 1 194 ? 5.963 8.641 -1.615 1.00 92.25 194 GLU A C 1
ATOM 1558 O O . GLU A 1 194 ? 6.268 8.798 -2.796 1.00 92.25 194 GLU A O 1
ATOM 1563 N N . TYR A 1 195 ? 4.690 8.599 -1.203 1.00 95.44 195 TYR A N 1
ATOM 1564 C CA . TYR A 1 195 ? 3.509 8.600 -2.085 1.00 95.44 195 TYR A CA 1
ATOM 1565 C C . TYR A 1 195 ? 2.665 9.875 -1.955 1.00 95.44 195 TYR A C 1
ATOM 1567 O O . TYR A 1 195 ? 1.608 9.983 -2.581 1.00 95.44 195 TYR A O 1
ATOM 1575 N N . LEU A 1 196 ? 3.110 10.840 -1.140 1.00 93.38 196 LEU A N 1
ATOM 1576 C CA . LEU A 1 196 ? 2.400 12.101 -0.934 1.00 93.38 196 LEU A CA 1
ATOM 1577 C C . LEU A 1 196 ? 2.450 12.975 -2.186 1.00 93.38 196 LEU A C 1
ATOM 1579 O O . LEU A 1 196 ? 3.526 13.277 -2.709 1.00 93.38 196 LEU A O 1
ATOM 1583 N N . ALA A 1 197 ? 1.280 13.454 -2.599 1.00 93.69 197 ALA A N 1
ATOM 1584 C CA . ALA A 1 197 ? 1.162 14.456 -3.645 1.00 93.69 197 ALA A CA 1
ATOM 1585 C C . ALA A 1 197 ? 1.738 15.819 -3.187 1.00 93.69 197 ALA A C 1
ATOM 1587 O O . ALA A 1 197 ? 1.629 16.165 -2.000 1.00 93.69 197 ALA A O 1
ATOM 1588 N N . PRO A 1 198 ? 2.331 16.624 -4.091 1.00 93.69 198 PRO A N 1
ATOM 1589 C CA . PRO A 1 198 ? 2.933 17.916 -3.749 1.00 93.69 198 PRO A CA 1
ATOM 1590 C C . PRO A 1 198 ? 1.986 18.870 -3.008 1.00 93.69 198 PRO A C 1
ATOM 1592 O O . PRO A 1 198 ? 2.385 19.503 -2.031 1.00 93.69 198 PRO A O 1
ATOM 1595 N N . GLU A 1 199 ? 0.714 18.927 -3.399 1.00 91.75 199 GLU A N 1
ATOM 1596 C CA . GLU A 1 199 ? -0.293 19.809 -2.804 1.00 91.75 199 GLU A CA 1
ATOM 1597 C C . GLU A 1 199 ? -0.603 19.487 -1.328 1.00 91.75 199 GLU A C 1
ATOM 1599 O O . GLU A 1 199 ? -0.886 20.398 -0.542 1.00 91.75 199 GLU A O 1
ATOM 1604 N N . ILE A 1 200 ? -0.454 18.221 -0.906 1.00 90.00 200 ILE A N 1
ATOM 1605 C CA . ILE A 1 200 ? -0.583 17.813 0.504 1.00 90.00 200 ILE A CA 1
ATOM 1606 C C . ILE A 1 200 ? 0.574 18.404 1.325 1.00 90.00 200 ILE A C 1
ATOM 1608 O O . ILE A 1 200 ? 0.378 18.854 2.459 1.00 90.00 200 ILE A O 1
ATOM 1612 N N . LEU A 1 201 ? 1.785 18.445 0.755 1.00 87.62 201 LEU A N 1
ATOM 1613 C CA . LEU A 1 201 ? 2.966 19.028 1.403 1.00 87.62 201 LEU A CA 1
ATOM 1614 C C . LEU A 1 201 ? 2.879 20.553 1.513 1.00 87.62 201 LEU A C 1
ATOM 1616 O O . LEU A 1 201 ? 3.454 21.135 2.436 1.00 87.62 201 LEU A O 1
ATOM 1620 N N . GLU A 1 202 ? 2.187 21.192 0.573 1.00 82.75 202 GLU A N 1
ATOM 1621 C CA . GLU A 1 202 ? 1.982 22.642 0.519 1.00 82.75 202 GLU A CA 1
ATOM 1622 C C . GLU A 1 202 ? 0.803 23.118 1.379 1.00 82.75 202 GLU A C 1
ATOM 1624 O O . GLU A 1 202 ? 0.637 24.322 1.568 1.00 82.75 202 GLU A O 1
ATOM 1629 N N . LYS A 1 203 ? 0.003 22.193 1.935 1.00 78.69 203 LYS A N 1
ATOM 1630 C CA . LYS A 1 203 ? -1.183 22.479 2.764 1.00 78.69 203 LYS A CA 1
ATOM 1631 C C . LYS A 1 203 ? -2.215 23.385 2.071 1.00 78.69 203 LYS A C 1
ATOM 1633 O O . LYS A 1 203 ? -2.974 24.077 2.749 1.00 78.69 203 LYS A O 1
ATOM 1638 N N . LYS A 1 204 ? -2.267 23.372 0.734 1.00 72.75 204 LYS A N 1
ATOM 1639 C CA . LYS A 1 204 ? -3.182 24.206 -0.072 1.00 72.75 204 LYS A CA 1
ATOM 1640 C C . LYS A 1 204 ? -4.637 23.723 -0.055 1.00 72.75 204 LYS A C 1
ATOM 1642 O O . LYS A 1 204 ? -5.510 24.401 -0.584 1.00 72.75 204 LYS A O 1
ATOM 1647 N N . GLY A 1 205 ? -4.897 22.593 0.600 1.00 75.56 205 GLY A N 1
ATOM 1648 C CA . GLY A 1 205 ? -6.132 21.844 0.429 1.00 75.56 205 GLY A CA 1
ATOM 1649 C C . GLY A 1 205 ? -5.983 20.845 -0.717 1.00 75.56 205 GLY A C 1
ATOM 1650 O O . GLY A 1 205 ? -5.217 21.080 -1.650 1.00 75.56 205 GLY A O 1
ATOM 1651 N N . HIS A 1 206 ? -6.673 19.717 -0.620 1.00 81.88 206 HIS A N 1
ATOM 1652 C CA . HIS A 1 206 ? -6.614 18.650 -1.609 1.00 81.88 206 HIS A CA 1
ATOM 1653 C C . HIS A 1 206 ? -7.946 17.904 -1.730 1.00 81.88 206 HIS A C 1
ATOM 1655 O O . HIS A 1 206 ? -8.773 17.935 -0.815 1.00 81.88 206 HIS A O 1
ATOM 1661 N N . GLY A 1 207 ? -8.136 17.225 -2.863 1.00 87.75 207 GLY A N 1
ATOM 1662 C CA . GLY A 1 207 ? -9.307 16.393 -3.156 1.00 87.75 207 GLY A CA 1
ATOM 1663 C C . GLY A 1 207 ? -8.930 15.089 -3.856 1.00 87.75 207 GLY A C 1
ATOM 1664 O O . GLY A 1 207 ? -7.842 14.568 -3.625 1.00 87.75 207 GLY A O 1
ATOM 1665 N N . LYS A 1 208 ? -9.814 14.577 -4.718 1.00 92.88 208 LYS A N 1
ATOM 1666 C CA . LYS A 1 208 ? -9.702 13.267 -5.399 1.00 92.88 208 LYS A CA 1
ATOM 1667 C C . LYS A 1 208 ? -8.405 13.086 -6.207 1.00 92.88 208 LYS A C 1
ATOM 1669 O O . LYS A 1 208 ? -7.838 11.999 -6.249 1.00 92.88 208 LYS A O 1
ATOM 1674 N N . ALA A 1 209 ? -7.856 14.176 -6.747 1.00 94.25 209 ALA A N 1
ATOM 1675 C CA . ALA A 1 209 ? -6.617 14.183 -7.532 1.00 94.25 209 ALA A CA 1
ATOM 1676 C C . ALA A 1 209 ? -5.383 13.581 -6.826 1.00 94.25 209 ALA A C 1
ATOM 1678 O O . ALA A 1 209 ? -4.426 13.183 -7.500 1.00 94.25 209 ALA A O 1
ATOM 1679 N N . VAL A 1 210 ? -5.358 13.534 -5.488 1.00 95.25 210 VAL A N 1
ATOM 1680 C CA . VAL A 1 210 ? -4.218 12.964 -4.745 1.00 95.25 210 VAL A CA 1
ATOM 1681 C C . VAL A 1 210 ? -4.112 11.455 -4.924 1.00 95.25 210 VAL A C 1
ATOM 1683 O O . VAL A 1 210 ? -2.999 10.942 -4.999 1.00 95.25 210 VAL A O 1
ATOM 1686 N N . ASP A 1 211 ? -5.241 10.755 -5.057 1.00 97.19 211 ASP A N 1
ATOM 1687 C CA . ASP A 1 211 ? -5.249 9.302 -5.235 1.00 97.19 211 ASP A CA 1
ATOM 1688 C C . ASP A 1 211 ? -4.675 8.923 -6.606 1.00 97.19 211 ASP A C 1
ATOM 1690 O O . ASP A 1 211 ? -3.942 7.940 -6.723 1.00 97.19 211 ASP A O 1
ATOM 1694 N N . TRP A 1 212 ? -4.886 9.763 -7.626 1.00 98.12 212 TRP A N 1
ATOM 1695 C CA . TRP A 1 212 ? -4.282 9.591 -8.951 1.00 98.12 212 TRP A CA 1
ATOM 1696 C C . TRP A 1 212 ? -2.773 9.836 -8.967 1.00 98.12 212 TRP A C 1
ATOM 1698 O O . TRP A 1 212 ? -2.043 9.125 -9.660 1.00 98.12 212 TRP A O 1
ATOM 1708 N N . TYR A 1 213 ? -2.277 10.765 -8.145 1.00 97.88 213 TYR A N 1
ATOM 1709 C CA . TYR A 1 213 ? -0.835 10.915 -7.942 1.00 97.88 213 TYR A CA 1
ATOM 1710 C C . TYR A 1 213 ? -0.240 9.678 -7.270 1.00 97.88 213 TYR A C 1
ATOM 1712 O O . TYR A 1 213 ? 0.769 9.144 -7.733 1.00 97.88 213 TYR A O 1
ATOM 1720 N N . SER A 1 214 ? -0.872 9.191 -6.198 1.00 97.94 214 SER A N 1
ATOM 1721 C CA . SER A 1 214 ? -0.409 7.989 -5.507 1.00 97.94 214 SER A CA 1
ATOM 1722 C C . SER A 1 214 ? -0.493 6.748 -6.406 1.00 97.94 214 SER A C 1
ATOM 1724 O O . SER A 1 214 ? 0.395 5.900 -6.333 1.00 97.94 214 SER A O 1
ATOM 1726 N N . LEU A 1 215 ? -1.473 6.665 -7.320 1.00 98.69 215 LEU A N 1
ATOM 1727 C CA . LEU A 1 215 ? -1.528 5.623 -8.353 1.00 98.69 215 LEU A CA 1
ATOM 1728 C C . LEU A 1 215 ? -0.323 5.725 -9.292 1.00 98.69 215 LEU A C 1
ATOM 1730 O O . LEU A 1 215 ? 0.342 4.720 -9.533 1.00 98.69 215 LEU A O 1
ATOM 1734 N N . GLY A 1 216 ? 0.011 6.930 -9.762 1.00 98.56 216 GLY A N 1
ATOM 1735 C CA . GLY A 1 216 ? 1.218 7.171 -10.555 1.00 98.56 216 GLY A CA 1
ATOM 1736 C C . GLY A 1 216 ? 2.500 6.762 -9.822 1.00 98.56 216 GLY A C 1
ATOM 1737 O O . GLY A 1 216 ? 3.364 6.111 -10.410 1.00 98.56 216 GLY A O 1
ATOM 1738 N N . ALA A 1 217 ? 2.612 7.073 -8.528 1.00 98.44 217 ALA A N 1
ATOM 1739 C CA . ALA A 1 217 ? 3.772 6.716 -7.711 1.00 98.44 217 ALA A CA 1
ATOM 1740 C C . ALA A 1 217 ? 3.892 5.196 -7.517 1.00 98.44 217 ALA A C 1
ATOM 1742 O O . ALA A 1 217 ? 4.979 4.641 -7.688 1.00 98.44 217 ALA A O 1
ATOM 1743 N N . LEU A 1 218 ? 2.774 4.516 -7.247 1.00 98.56 218 LEU A N 1
ATOM 1744 C CA . LEU A 1 218 ? 2.713 3.060 -7.142 1.00 98.56 218 LEU A CA 1
ATOM 1745 C C . LEU A 1 218 ? 3.035 2.377 -8.480 1.00 98.56 218 LEU A C 1
ATOM 1747 O O . LEU A 1 218 ? 3.784 1.404 -8.516 1.00 98.56 218 LEU A O 1
ATOM 1751 N N . MET A 1 219 ? 2.514 2.887 -9.600 1.00 98.75 219 MET A N 1
ATOM 1752 C CA . MET A 1 219 ? 2.837 2.375 -10.937 1.00 98.75 219 MET A CA 1
ATOM 1753 C C . MET A 1 219 ? 4.317 2.559 -11.275 1.00 98.75 219 MET A C 1
ATOM 1755 O O . MET A 1 219 ? 4.942 1.639 -11.805 1.00 98.75 219 MET A O 1
ATOM 1759 N N . TYR A 1 220 ? 4.891 3.716 -10.940 1.00 98.69 220 TYR A N 1
ATOM 1760 C CA . TYR A 1 220 ? 6.318 3.971 -11.108 1.00 98.69 220 TYR A CA 1
ATOM 1761 C C . TYR A 1 220 ? 7.143 2.942 -10.322 1.00 98.69 220 TYR A C 1
ATOM 1763 O O . TYR A 1 220 ? 8.071 2.345 -10.870 1.00 98.69 220 TYR A O 1
ATOM 1771 N N . GLU A 1 221 ? 6.790 2.681 -9.063 1.00 98.38 221 GLU A N 1
ATOM 1772 C CA . GLU A 1 221 ? 7.486 1.696 -8.235 1.00 98.38 221 GLU A CA 1
ATOM 1773 C C . GLU A 1 221 ? 7.315 0.271 -8.761 1.00 98.38 221 GLU A C 1
ATOM 1775 O O . GLU A 1 221 ? 8.295 -0.463 -8.862 1.00 98.38 221 GLU A O 1
ATOM 1780 N N . MET A 1 222 ? 6.112 -0.115 -9.196 1.00 98.62 222 MET A N 1
ATOM 1781 C CA . MET A 1 222 ? 5.896 -1.413 -9.835 1.00 98.62 222 MET A CA 1
ATOM 1782 C C . MET A 1 222 ? 6.802 -1.599 -11.057 1.00 98.62 222 MET A C 1
ATOM 1784 O O . MET A 1 222 ? 7.295 -2.698 -11.282 1.00 98.62 222 MET A O 1
ATOM 1788 N N . LEU A 1 223 ? 7.048 -0.551 -11.844 1.00 98.50 223 LEU A N 1
ATOM 1789 C CA . LEU A 1 223 ? 7.835 -0.634 -13.078 1.00 98.50 223 LEU A CA 1
ATOM 1790 C C . LEU A 1 223 ? 9.351 -0.504 -12.862 1.00 98.50 223 LEU A C 1
ATOM 1792 O O . LEU A 1 223 ? 10.140 -1.054 -13.638 1.00 98.50 223 LEU A O 1
ATOM 1796 N N . THR A 1 224 ? 9.776 0.221 -11.828 1.00 97.12 224 THR A N 1
ATOM 1797 C CA . THR A 1 224 ? 11.191 0.563 -11.599 1.00 97.12 224 THR A CA 1
ATOM 1798 C C . THR A 1 224 ? 11.808 -0.108 -10.373 1.00 97.12 224 THR A C 1
ATOM 1800 O O . THR A 1 224 ? 13.030 -0.215 -10.306 1.00 97.12 224 THR A O 1
ATOM 1803 N N . GLY A 1 225 ? 10.986 -0.592 -9.442 1.00 95.06 225 GLY A N 1
ATOM 1804 C CA . GLY A 1 225 ? 11.389 -1.206 -8.178 1.00 95.06 225 GLY A CA 1
ATOM 1805 C C . GLY A 1 225 ? 11.574 -0.242 -7.008 1.00 95.06 225 GLY A C 1
ATOM 1806 O O . GLY A 1 225 ? 11.845 -0.691 -5.897 1.00 95.06 225 GLY A O 1
ATOM 1807 N N . LEU A 1 226 ? 11.462 1.069 -7.238 1.00 94.44 226 LEU A N 1
ATOM 1808 C CA . LEU A 1 226 ? 11.574 2.107 -6.211 1.00 94.44 226 LEU A CA 1
ATOM 1809 C C . LEU A 1 226 ? 10.549 3.217 -6.473 1.00 94.44 226 LEU A C 1
ATOM 1811 O O . LEU A 1 226 ? 10.238 3.474 -7.634 1.00 94.44 226 LEU A O 1
ATOM 1815 N N . PRO A 1 227 ? 10.042 3.912 -5.440 1.00 95.75 227 PRO A N 1
ATOM 1816 C CA . PRO A 1 227 ? 9.145 5.044 -5.647 1.00 95.75 227 PRO A CA 1
ATOM 1817 C C . PRO A 1 227 ? 9.852 6.165 -6.434 1.00 95.75 227 PRO A C 1
ATOM 1819 O O . PRO A 1 227 ? 11.088 6.237 -6.429 1.00 95.75 227 PRO A O 1
ATOM 1822 N N . PRO A 1 228 ? 9.097 7.072 -7.088 1.00 96.25 228 PRO A N 1
ATOM 1823 C CA . PRO A 1 228 ? 9.657 8.113 -7.962 1.00 96.25 228 PRO A CA 1
ATOM 1824 C C . PRO A 1 228 ? 10.694 8.989 -7.259 1.00 96.25 228 PRO A C 1
ATOM 1826 O O . PRO A 1 228 ? 11.692 9.397 -7.855 1.00 96.25 228 PRO A O 1
ATOM 1829 N N . PHE A 1 229 ? 10.501 9.220 -5.960 1.00 95.69 229 PHE A N 1
ATOM 1830 C CA . PHE A 1 229 ? 11.460 9.904 -5.112 1.00 95.69 229 PHE A CA 1
ATOM 1831 C C . PHE A 1 229 ? 11.737 9.063 -3.870 1.00 95.69 229 PHE A C 1
ATOM 1833 O O . PHE A 1 229 ? 10.833 8.736 -3.109 1.00 95.69 229 PHE A O 1
ATOM 1840 N N . TYR A 1 230 ? 13.013 8.753 -3.640 1.00 91.19 230 TYR A N 1
ATOM 1841 C CA . TYR A 1 230 ? 13.448 8.004 -2.466 1.00 91.19 230 TYR A CA 1
ATOM 1842 C C . TYR A 1 230 ? 14.724 8.603 -1.875 1.00 91.19 230 TYR A C 1
ATOM 1844 O O . TYR A 1 230 ? 15.705 8.870 -2.579 1.00 91.19 230 TYR A O 1
ATOM 1852 N N . THR A 1 231 ? 14.723 8.850 -0.569 1.00 90.31 231 THR A N 1
ATOM 1853 C CA . THR A 1 231 ? 15.898 9.283 0.196 1.00 90.31 231 THR A CA 1
ATOM 1854 C C . THR A 1 231 ? 15.648 9.060 1.683 1.00 90.31 231 THR A C 1
ATOM 1856 O O . THR A 1 231 ? 14.518 9.123 2.150 1.00 90.31 231 THR A O 1
ATOM 1859 N N . ARG A 1 232 ? 16.721 8.813 2.443 1.00 87.00 232 ARG A N 1
ATOM 1860 C CA . ARG A 1 232 ? 16.652 8.648 3.907 1.00 87.00 232 ARG A CA 1
ATOM 1861 C C . ARG A 1 232 ? 16.375 9.960 4.641 1.00 87.00 232 ARG A C 1
ATOM 1863 O O . ARG A 1 232 ? 15.941 9.936 5.788 1.00 87.00 232 ARG A O 1
ATOM 1870 N N . ASP A 1 233 ? 16.685 11.082 3.999 1.00 91.88 233 ASP A N 1
ATOM 1871 C CA . ASP A 1 233 ? 16.427 12.417 4.523 1.00 91.88 233 ASP A CA 1
ATOM 1872 C C . ASP A 1 233 ? 15.032 12.882 4.097 1.00 91.88 233 ASP A C 1
ATOM 1874 O O . ASP A 1 233 ? 14.768 13.070 2.909 1.00 91.88 233 ASP A O 1
ATOM 1878 N N . ARG A 1 234 ? 14.148 13.067 5.081 1.00 90.25 234 ARG A N 1
ATOM 1879 C CA . ARG A 1 234 ? 12.749 13.438 4.860 1.00 90.25 234 ARG A CA 1
ATOM 1880 C C . ARG A 1 234 ? 12.593 14.840 4.270 1.00 90.25 234 ARG A C 1
ATOM 1882 O O . ARG A 1 234 ? 11.686 15.054 3.474 1.00 90.25 234 ARG A O 1
ATOM 1889 N N . GLU A 1 235 ? 13.445 15.789 4.639 1.00 91.94 235 GLU A N 1
ATOM 1890 C CA . GLU A 1 235 ? 13.368 17.149 4.093 1.00 91.94 235 GLU A CA 1
ATOM 1891 C C . GLU A 1 235 ? 13.757 17.138 2.619 1.00 91.94 235 GLU A C 1
ATOM 1893 O O . GLU A 1 235 ? 13.024 17.661 1.779 1.00 91.94 235 GLU A O 1
ATOM 1898 N N . LYS A 1 236 ? 14.823 16.401 2.290 1.00 94.06 236 LYS A N 1
ATOM 1899 C CA . LYS A 1 236 ? 15.236 16.167 0.904 1.00 94.06 236 LYS A CA 1
ATOM 1900 C C . LYS A 1 236 ? 14.192 15.390 0.099 1.00 94.06 236 LYS A C 1
ATOM 1902 O O . LYS A 1 236 ? 14.052 15.617 -1.101 1.00 94.06 236 LYS A O 1
ATOM 1907 N N . LEU A 1 237 ? 13.463 14.461 0.725 1.00 94.50 237 LEU A N 1
ATOM 1908 C CA . LEU A 1 237 ? 12.354 13.757 0.073 1.00 94.50 237 LEU A CA 1
ATOM 1909 C C . LEU A 1 237 ? 11.262 14.749 -0.326 1.00 94.50 237 LEU A C 1
ATOM 1911 O O . LEU A 1 237 ? 10.846 14.773 -1.480 1.00 94.50 237 LEU A O 1
ATOM 1915 N N . PHE A 1 238 ? 10.842 15.601 0.609 1.00 94.38 238 PHE A N 1
ATOM 1916 C CA . PHE A 1 238 ? 9.816 16.609 0.354 1.00 94.38 238 PHE A CA 1
ATOM 1917 C C . PHE A 1 238 ? 10.260 17.644 -0.681 1.00 94.38 238 PHE A C 1
ATOM 1919 O O . PHE A 1 238 ? 9.455 18.050 -1.514 1.00 94.38 238 PHE A O 1
ATOM 1926 N N . GLU A 1 239 ? 11.532 18.039 -0.681 1.00 94.75 239 GLU A N 1
ATOM 1927 C CA . GLU A 1 239 ? 12.104 18.889 -1.727 1.00 94.75 239 GLU A CA 1
ATOM 1928 C C . GLU A 1 239 ? 12.033 18.216 -3.106 1.00 94.75 239 GLU A C 1
ATOM 1930 O O . GLU A 1 239 ? 11.576 18.827 -4.070 1.00 94.75 239 GLU A O 1
ATOM 1935 N N . ARG A 1 240 ? 12.397 16.931 -3.202 1.00 95.00 240 ARG A N 1
ATOM 1936 C CA . ARG A 1 240 ? 12.310 16.159 -4.452 1.00 95.00 240 ARG A CA 1
ATOM 1937 C C . ARG A 1 240 ? 10.877 15.987 -4.944 1.00 95.00 240 ARG A C 1
ATOM 1939 O O . ARG A 1 240 ? 10.635 16.140 -6.135 1.00 95.00 240 ARG A O 1
ATOM 1946 N N . ILE A 1 241 ? 9.920 15.752 -4.051 1.00 95.12 241 ILE A N 1
ATOM 1947 C CA . ILE A 1 241 ? 8.502 15.702 -4.428 1.00 95.12 241 ILE A CA 1
ATOM 1948 C C . ILE A 1 241 ? 8.075 17.048 -5.040 1.00 95.12 241 ILE A C 1
ATOM 1950 O O . ILE A 1 241 ? 7.503 17.083 -6.133 1.00 95.12 241 ILE A O 1
ATOM 1954 N N . ARG A 1 242 ? 8.438 18.172 -4.409 1.00 93.50 242 ARG A N 1
ATOM 1955 C CA . ARG A 1 242 ? 8.080 19.515 -4.898 1.00 93.50 242 ARG A CA 1
ATOM 1956 C C . ARG A 1 242 ? 8.802 19.936 -6.180 1.00 93.50 242 ARG A C 1
ATOM 1958 O O . ARG A 1 242 ? 8.186 20.606 -7.003 1.00 93.50 242 ARG A O 1
ATOM 1965 N N . HIS A 1 243 ? 10.070 19.566 -6.361 1.00 93.75 243 HIS A N 1
ATOM 1966 C CA . HIS A 1 243 ? 10.923 20.177 -7.394 1.00 93.75 243 HIS A CA 1
ATOM 1967 C C . HIS A 1 243 ? 11.800 19.199 -8.191 1.00 93.75 243 HIS A C 1
ATOM 1969 O O . HIS A 1 243 ? 12.365 19.586 -9.206 1.00 93.75 243 HIS A O 1
ATOM 1975 N N . GLY A 1 244 ? 11.940 17.947 -7.758 1.00 91.81 244 GLY A N 1
ATOM 1976 C CA . GLY A 1 244 ? 12.863 16.981 -8.358 1.00 91.81 244 GLY A CA 1
ATOM 1977 C C . GLY A 1 244 ? 12.427 16.480 -9.736 1.00 91.81 244 GLY A C 1
ATOM 1978 O O . GLY A 1 244 ? 11.253 16.242 -9.994 1.00 91.81 244 GLY A O 1
ATOM 1979 N N . GLU A 1 245 ? 13.362 16.252 -10.641 1.00 92.44 245 GLU A N 1
ATOM 1980 C CA . GLU A 1 245 ? 13.024 15.664 -11.939 1.00 92.44 245 GLU A CA 1
ATOM 1981 C C . GLU A 1 245 ? 12.764 14.157 -11.818 1.00 92.44 245 GLU A C 1
ATOM 1983 O O . GLU A 1 245 ? 13.427 13.456 -11.047 1.00 92.44 245 GLU A O 1
ATOM 1988 N N . LEU A 1 246 ? 11.781 13.660 -12.575 1.00 93.88 246 LEU A N 1
ATOM 1989 C CA . LEU A 1 246 ? 11.526 12.226 -12.693 1.00 93.88 246 LEU A CA 1
ATOM 1990 C C . LEU A 1 246 ? 12.589 11.613 -13.607 1.00 93.88 246 LEU A C 1
ATOM 1992 O O . LEU A 1 246 ? 12.822 12.095 -14.714 1.00 93.88 246 LEU A O 1
ATOM 1996 N N . SER A 1 247 ? 13.222 10.539 -13.145 1.00 93.94 247 SER A N 1
ATOM 1997 C CA . SER A 1 247 ? 14.190 9.774 -13.930 1.00 93.94 247 SER A CA 1
ATOM 1998 C C . SER A 1 247 ? 13.547 8.477 -14.393 1.00 93.94 247 SER A C 1
ATOM 2000 O O . SER A 1 247 ? 12.804 7.863 -13.643 1.00 93.94 247 SER A O 1
ATOM 2002 N N . TYR A 1 248 ? 13.824 8.039 -15.617 1.00 95.06 248 TYR A N 1
ATOM 2003 C CA . TYR A 1 248 ? 13.244 6.811 -16.153 1.00 95.06 248 TYR A CA 1
ATOM 2004 C C . TYR A 1 248 ? 14.348 5.898 -16.676 1.00 95.06 248 TYR A C 1
ATOM 2006 O O . TYR A 1 248 ? 15.164 6.336 -17.492 1.00 95.06 248 TYR A O 1
ATOM 2014 N N . PRO A 1 249 ? 14.384 4.626 -16.251 1.00 94.88 249 PRO A N 1
ATOM 2015 C CA . PRO A 1 249 ? 15.238 3.633 -16.882 1.00 94.88 249 PRO A CA 1
ATOM 2016 C C . PRO A 1 249 ? 14.893 3.456 -18.366 1.00 94.88 249 PRO A C 1
ATOM 2018 O O . PRO A 1 249 ? 13.730 3.548 -18.757 1.00 94.88 249 PRO A O 1
ATOM 2021 N N . SER A 1 250 ? 15.890 3.122 -19.188 1.00 95.69 250 SER A N 1
ATOM 2022 C CA . SER A 1 250 ? 15.737 2.975 -20.647 1.00 95.69 250 SER A CA 1
ATOM 2023 C C . SER A 1 250 ? 14.750 1.886 -21.080 1.00 95.69 250 SER A C 1
ATOM 2025 O O . SER A 1 250 ? 14.292 1.892 -22.216 1.00 95.69 250 SER A O 1
ATOM 2027 N N . TYR A 1 251 ? 14.422 0.949 -20.188 1.00 96.19 251 TYR A N 1
ATOM 2028 C CA . TYR A 1 251 ? 13.478 -0.136 -20.453 1.00 96.19 251 TYR A CA 1
ATOM 2029 C C . TYR A 1 251 ? 12.003 0.249 -20.270 1.00 96.19 251 TYR A C 1
ATOM 2031 O O . TYR A 1 251 ? 11.143 -0.595 -20.507 1.00 96.19 251 TYR A O 1
ATOM 2039 N N . ILE A 1 252 ? 11.696 1.452 -19.775 1.00 97.75 252 ILE A N 1
ATOM 2040 C CA . ILE A 1 252 ? 10.313 1.922 -19.633 1.00 97.75 252 ILE A CA 1
ATOM 2041 C C . ILE A 1 252 ? 9.812 2.375 -21.002 1.00 97.75 252 ILE A C 1
ATOM 2043 O O . ILE A 1 252 ? 10.458 3.201 -21.650 1.00 97.75 252 ILE A O 1
ATOM 2047 N N . SER A 1 253 ? 8.664 1.856 -21.446 1.00 98.19 253 SER A N 1
ATOM 2048 C CA . SER A 1 253 ? 8.115 2.237 -22.744 1.00 98.19 253 SER A CA 1
ATOM 2049 C C . SER A 1 253 ? 7.737 3.726 -22.788 1.00 98.19 253 SER A C 1
ATOM 2051 O O . SER A 1 253 ? 7.341 4.300 -21.767 1.00 98.19 253 SER A O 1
ATOM 2053 N N . PRO A 1 254 ? 7.786 4.374 -23.968 1.00 98.44 254 PRO A N 1
ATOM 2054 C CA . PRO A 1 254 ? 7.329 5.756 -24.117 1.00 98.44 254 PRO A CA 1
ATOM 2055 C C . PRO A 1 254 ? 5.876 5.959 -23.664 1.00 98.44 254 PRO A C 1
ATOM 2057 O O . PRO A 1 254 ? 5.549 6.997 -23.098 1.00 98.44 254 PRO A O 1
ATOM 2060 N N . ILE A 1 255 ? 5.021 4.947 -23.858 1.00 98.50 255 ILE A N 1
ATOM 2061 C CA . ILE A 1 255 ? 3.611 4.969 -23.451 1.00 98.50 255 ILE A CA 1
ATOM 2062 C C . ILE A 1 255 ? 3.485 4.943 -21.922 1.00 98.50 255 ILE A C 1
ATOM 2064 O O . ILE A 1 255 ? 2.738 5.738 -21.353 1.00 98.50 255 ILE A O 1
ATOM 2068 N N . ALA A 1 256 ? 4.224 4.058 -21.244 1.00 98.44 256 ALA A N 1
ATOM 2069 C CA . ALA A 1 256 ? 4.239 4.002 -19.784 1.00 98.44 256 ALA A CA 1
ATOM 2070 C C . ALA A 1 256 ? 4.816 5.290 -19.184 1.00 98.44 256 ALA A C 1
ATOM 2072 O O . ALA A 1 256 ? 4.227 5.860 -18.270 1.00 98.44 256 ALA A O 1
ATOM 2073 N N . LYS A 1 257 ? 5.927 5.792 -19.740 1.00 98.44 257 LYS A N 1
ATOM 2074 C CA . LYS A 1 257 ? 6.526 7.068 -19.334 1.00 98.44 257 LYS A CA 1
ATOM 2075 C C . LYS A 1 257 ? 5.524 8.219 -19.457 1.00 98.44 257 LYS A C 1
ATOM 2077 O O . LYS A 1 257 ? 5.365 8.976 -18.506 1.00 98.44 257 LYS A O 1
ATOM 2082 N N . ASN A 1 258 ? 4.816 8.314 -20.582 1.00 98.56 258 ASN A N 1
ATOM 2083 C CA . ASN A 1 258 ? 3.823 9.361 -20.804 1.00 98.56 258 ASN A CA 1
ATOM 2084 C C . ASN A 1 258 ? 2.664 9.301 -19.792 1.00 98.56 258 ASN A C 1
ATOM 2086 O O . ASN A 1 258 ? 2.267 10.344 -19.277 1.00 98.56 258 ASN A O 1
ATOM 2090 N N . LEU A 1 259 ? 2.177 8.103 -19.438 1.00 98.69 259 LEU A N 1
ATOM 2091 C CA . LEU A 1 259 ? 1.174 7.955 -18.376 1.00 98.69 259 LEU A CA 1
ATOM 2092 C C . LEU A 1 259 ? 1.706 8.460 -17.028 1.00 98.69 259 LEU A C 1
ATOM 2094 O O . LEU A 1 259 ? 1.026 9.205 -16.325 1.00 98.69 259 LEU A O 1
ATOM 2098 N N . LEU A 1 260 ? 2.922 8.041 -16.663 1.00 98.62 260 LEU A N 1
ATOM 2099 C CA . LEU A 1 260 ? 3.542 8.398 -15.388 1.00 98.62 260 LEU A CA 1
ATOM 2100 C C . LEU A 1 260 ? 3.761 9.908 -15.274 1.00 98.62 260 LEU A C 1
ATOM 2102 O O . LEU A 1 260 ? 3.462 10.473 -14.230 1.00 98.62 260 LEU A O 1
ATOM 2106 N N . GLU A 1 261 ? 4.213 10.575 -16.338 1.00 98.06 261 GLU A N 1
ATOM 2107 C CA . GLU A 1 261 ? 4.374 12.035 -16.366 1.00 98.06 261 GLU A CA 1
ATOM 2108 C C . GLU A 1 261 ? 3.041 12.770 -16.162 1.00 98.06 261 GLU A C 1
ATOM 2110 O O . GLU A 1 261 ? 2.996 13.785 -15.465 1.00 98.06 261 GLU A O 1
ATOM 2115 N N . GLN A 1 262 ? 1.948 12.239 -16.715 1.00 98.31 262 GLN A N 1
ATOM 2116 C CA . GLN A 1 262 ? 0.615 12.824 -16.580 1.00 98.31 262 GLN A CA 1
ATOM 2117 C C . GLN A 1 262 ? -0.017 12.591 -15.192 1.00 98.31 262 GLN A C 1
ATOM 2119 O O . GLN A 1 262 ? -0.635 13.507 -14.643 1.00 98.31 262 GLN A O 1
ATOM 2124 N N . LEU A 1 263 ? 0.161 11.407 -14.591 1.00 98.44 263 LEU A N 1
ATOM 2125 C CA . LEU A 1 263 ? -0.315 11.098 -13.231 1.00 98.44 263 LEU A CA 1
ATOM 2126 C C . LEU A 1 263 ? 0.543 11.762 -12.141 1.00 98.44 263 LEU A C 1
ATOM 2128 O O . LEU A 1 263 ? 0.020 12.238 -11.137 1.00 98.44 263 LEU A O 1
ATOM 2132 N N . LEU A 1 264 ? 1.860 11.845 -12.342 1.00 98.00 264 LEU A N 1
ATOM 2133 C CA . LEU A 1 264 ? 2.803 12.498 -11.424 1.00 98.00 264 LEU A CA 1
ATOM 2134 C C . LEU A 1 264 ? 2.958 14.001 -11.706 1.00 98.00 264 LEU A C 1
ATOM 2136 O O . LEU A 1 264 ? 3.888 14.644 -11.208 1.00 98.00 264 LEU A O 1
ATOM 2140 N N . CYS A 1 265 ? 2.037 14.587 -12.477 1.00 96.62 265 CYS A N 1
ATOM 2141 C CA . CYS A 1 265 ? 1.967 16.028 -12.666 1.00 96.62 265 CYS A CA 1
ATOM 2142 C C . CYS A 1 265 ? 1.764 16.727 -11.313 1.00 96.62 265 CYS A C 1
ATOM 2144 O O . CYS A 1 265 ? 0.859 16.403 -10.538 1.00 96.62 265 CYS A O 1
ATOM 2146 N N . ARG A 1 266 ? 2.619 17.711 -11.022 1.00 94.38 266 ARG A N 1
ATOM 2147 C CA . ARG A 1 266 ? 2.614 18.419 -9.734 1.00 94.38 266 ARG A CA 1
ATOM 2148 C C . ARG A 1 266 ? 1.417 19.324 -9.550 1.00 94.38 266 ARG A C 1
ATOM 2150 O O . ARG A 1 266 ? 0.912 19.424 -8.442 1.00 94.38 266 ARG A O 1
ATOM 2157 N N . ASP A 1 267 ? 1.004 19.989 -10.624 1.00 92.38 267 ASP A N 1
ATOM 2158 C CA . ASP A 1 267 ? -0.193 20.816 -10.615 1.00 92.38 267 ASP A CA 1
ATOM 2159 C C . ASP A 1 267 ? -1.411 19.885 -10.613 1.00 92.38 267 ASP A C 1
ATOM 2161 O O . ASP A 1 267 ? -1.647 19.213 -11.626 1.00 92.38 267 ASP A O 1
ATOM 2165 N N . PRO A 1 268 ? -2.178 19.817 -9.507 1.00 92.00 268 PRO A N 1
ATOM 2166 C CA . PRO A 1 268 ? -3.324 18.928 -9.428 1.00 92.00 268 PRO A CA 1
ATOM 2167 C C . PRO A 1 268 ? -4.378 19.273 -10.480 1.00 92.00 268 PRO A C 1
ATOM 2169 O O . PRO A 1 268 ? -5.070 18.369 -10.911 1.00 92.00 268 PRO A O 1
ATOM 2172 N N . ASN A 1 269 ? -4.474 20.511 -10.977 1.00 90.75 269 ASN A N 1
ATOM 2173 C CA . ASN A 1 269 ? -5.474 20.873 -11.992 1.00 90.75 269 ASN A CA 1
ATOM 2174 C C . ASN A 1 269 ? -5.110 20.397 -13.406 1.00 90.75 269 ASN A C 1
ATOM 2176 O O . ASN A 1 269 ? -5.967 20.361 -14.282 1.00 90.75 269 ASN A O 1
ATOM 2180 N N . LYS A 1 270 ? -3.837 20.060 -13.638 1.00 94.25 270 LYS A N 1
ATOM 2181 C CA . LYS A 1 270 ? -3.330 19.539 -14.921 1.00 94.25 270 LYS A CA 1
ATOM 2182 C C . LYS A 1 270 ? -3.063 18.039 -14.883 1.00 94.25 270 LYS A C 1
ATOM 2184 O O . LYS A 1 270 ? -2.700 17.457 -15.901 1.00 94.25 270 LYS A O 1
ATOM 2189 N N . ARG A 1 271 ? -3.181 17.430 -13.704 1.00 96.94 271 ARG A N 1
ATOM 2190 C CA . ARG A 1 271 ? -2.958 16.004 -13.505 1.00 96.94 271 ARG A CA 1
ATOM 2191 C C . ARG A 1 271 ? -4.076 15.204 -14.164 1.00 96.94 271 ARG A C 1
ATOM 2193 O O . ARG A 1 271 ? -5.248 15.568 -14.089 1.00 96.94 271 ARG A O 1
ATOM 2200 N N . LEU A 1 272 ? -3.695 14.111 -14.815 1.00 97.56 272 LEU A N 1
ATOM 2201 C CA . LEU A 1 272 ? -4.649 13.200 -15.434 1.00 97.56 272 LEU A CA 1
ATOM 2202 C C . LEU A 1 272 ? -5.564 12.590 -14.366 1.00 97.56 272 LEU A C 1
ATOM 2204 O O . LEU A 1 272 ? -5.086 12.124 -13.332 1.00 97.56 272 LEU A O 1
ATOM 2208 N N . GLY A 1 273 ? -6.871 12.618 -14.623 1.00 95.00 273 GLY A N 1
ATOM 2209 C CA . GLY A 1 273 ? -7.904 12.201 -13.674 1.00 95.00 273 GLY A CA 1
ATOM 2210 C C . GLY A 1 273 ? -8.376 13.289 -12.707 1.00 95.00 273 GLY A C 1
ATOM 2211 O O . GLY A 1 273 ? -9.234 13.028 -11.875 1.00 95.00 273 GLY A O 1
ATOM 2212 N N . SER A 1 274 ? -7.865 14.519 -12.799 1.00 91.06 274 SER A N 1
ATOM 2213 C CA . SER A 1 274 ? -8.365 15.636 -11.980 1.00 91.06 274 SER A CA 1
ATOM 2214 C C . SER A 1 274 ? -9.559 16.376 -12.582 1.00 91.06 274 SER A C 1
ATOM 2216 O O . SER A 1 274 ? -10.136 17.246 -11.925 1.00 91.06 274 SER A O 1
ATOM 2218 N N . GLY A 1 275 ? -9.891 16.085 -13.842 1.00 88.88 275 GLY A N 1
ATOM 2219 C CA . GLY A 1 275 ? -11.058 16.641 -14.512 1.00 88.88 275 GLY A CA 1
ATOM 2220 C C . GLY A 1 275 ? -12.370 16.034 -13.997 1.00 88.88 275 GLY A C 1
ATOM 2221 O O . GLY A 1 275 ? -12.357 15.059 -13.248 1.00 88.88 275 GLY A O 1
ATOM 2222 N N . PRO A 1 276 ? -13.530 16.556 -14.434 1.00 88.88 276 PRO A N 1
ATOM 2223 C CA . PRO A 1 276 ? -14.841 16.021 -14.048 1.00 88.88 276 PRO A CA 1
ATOM 2224 C C . PRO A 1 276 ? -15.064 14.554 -14.443 1.00 88.88 276 PRO A C 1
ATOM 2226 O O . PRO A 1 276 ? -15.903 13.879 -13.854 1.00 88.88 276 PRO A O 1
ATOM 2229 N N . ALA A 1 277 ? -14.333 14.075 -15.452 1.00 92.81 277 ALA A N 1
ATOM 2230 C CA . ALA A 1 277 ? -14.371 12.693 -15.915 1.00 92.81 277 ALA A CA 1
ATOM 2231 C C . ALA A 1 277 ? -13.596 11.729 -14.992 1.00 92.81 277 ALA A C 1
ATOM 2233 O O . ALA A 1 277 ? -13.794 10.515 -15.081 1.00 92.81 277 ALA A O 1
ATOM 2234 N N . ASP A 1 278 ? -12.763 12.260 -14.088 1.00 95.06 278 ASP A N 1
ATOM 2235 C CA . ASP A 1 278 ? -12.044 11.519 -13.051 1.00 95.06 278 ASP A CA 1
ATOM 2236 C C . ASP A 1 278 ? -11.336 10.272 -13.624 1.00 95.06 278 ASP A C 1
ATOM 2238 O O . ASP A 1 278 ? -10.520 10.375 -14.543 1.00 95.06 278 ASP A O 1
ATOM 2242 N N . ALA A 1 279 ? -11.675 9.072 -13.151 1.00 97.12 279 ALA A N 1
ATOM 2243 C CA . ALA A 1 279 ? -11.079 7.824 -13.615 1.00 97.12 279 ALA A CA 1
ATOM 2244 C C . ALA A 1 279 ? -11.180 7.593 -15.139 1.00 97.12 279 ALA A C 1
ATOM 2246 O O . ALA A 1 279 ? -10.337 6.896 -15.706 1.00 97.12 279 ALA A O 1
ATOM 2247 N N . GLN A 1 280 ? -12.188 8.152 -15.820 1.00 97.56 280 GLN A N 1
ATOM 2248 C CA . GLN A 1 280 ? -12.418 7.919 -17.253 1.00 97.56 280 GLN A CA 1
ATOM 2249 C C . GLN A 1 280 ? -11.305 8.501 -18.136 1.00 97.56 280 GLN A C 1
ATOM 2251 O O . GLN A 1 280 ? -10.943 7.890 -19.147 1.00 97.56 280 GLN A O 1
ATOM 2256 N N . ASP A 1 281 ? -10.701 9.618 -17.720 1.00 96.38 281 ASP A N 1
ATOM 2257 C CA . ASP A 1 281 ? -9.545 10.203 -18.410 1.00 96.38 281 ASP A CA 1
ATOM 2258 C C . ASP A 1 281 ? -8.360 9.227 -18.395 1.00 96.38 281 ASP A C 1
ATOM 2260 O O . ASP A 1 281 ? -7.676 9.025 -19.400 1.00 96.38 281 ASP A O 1
ATOM 2264 N N . ILE A 1 282 ? -8.154 8.555 -17.259 1.00 98.31 282 ILE A N 1
ATOM 2265 C CA . ILE A 1 282 ? -7.071 7.587 -17.073 1.00 98.31 282 ILE A CA 1
ATOM 2266 C C . ILE A 1 282 ? -7.354 6.307 -17.867 1.00 98.31 282 ILE A C 1
ATOM 2268 O O . ILE A 1 282 ? -6.461 5.799 -18.546 1.00 98.31 282 ILE A O 1
ATOM 2272 N N . LYS A 1 283 ? -8.597 5.804 -17.840 1.00 98.44 283 LYS A N 1
ATOM 2273 C CA . LYS A 1 283 ? -9.011 4.605 -18.596 1.00 98.44 283 LYS A CA 1
ATOM 2274 C C . LYS A 1 283 ? -8.800 4.743 -20.103 1.00 98.44 283 LYS A C 1
ATOM 2276 O O . LYS A 1 283 ? -8.533 3.749 -20.774 1.00 98.44 283 LYS A O 1
ATOM 2281 N N . SER A 1 284 ? -8.911 5.966 -20.616 1.00 97.75 284 SER A N 1
ATOM 2282 C CA . SER A 1 284 ? -8.754 6.290 -22.038 1.00 97.75 284 SER A CA 1
ATOM 2283 C C . SER A 1 284 ? -7.290 6.419 -22.476 1.00 97.75 284 SER A C 1
ATOM 2285 O O . SER A 1 284 ? -7.007 6.538 -23.668 1.00 97.75 284 SER A O 1
ATOM 2287 N N . HIS A 1 285 ? -6.339 6.397 -21.537 1.00 98.62 285 HIS A N 1
ATOM 2288 C CA . HIS A 1 285 ? -4.922 6.544 -21.849 1.00 98.62 285 HIS A CA 1
ATOM 2289 C C . HIS A 1 285 ? -4.384 5.331 -22.645 1.00 98.62 285 HIS A C 1
ATOM 2291 O O . HIS A 1 285 ? -4.673 4.189 -22.272 1.00 98.62 285 HIS A O 1
ATOM 2297 N N . PRO A 1 286 ? -3.513 5.516 -23.665 1.00 98.56 286 PRO A N 1
ATOM 2298 C CA . PRO A 1 286 ? -2.995 4.420 -24.502 1.00 98.56 286 PRO A CA 1
ATOM 2299 C C . PRO A 1 286 ? -2.322 3.268 -23.742 1.00 98.56 286 PRO A C 1
ATOM 2301 O O . PRO A 1 286 ? -2.302 2.133 -24.207 1.00 98.56 286 PRO A O 1
ATOM 2304 N N . PHE A 1 287 ? -1.794 3.529 -22.545 1.00 98.69 287 PHE A N 1
ATOM 2305 C CA . PHE A 1 287 ? -1.242 2.484 -21.674 1.00 98.69 287 PHE A CA 1
ATOM 2306 C C . PHE A 1 287 ? -2.267 1.396 -21.316 1.00 98.69 287 PHE A C 1
ATOM 2308 O O . PHE A 1 287 ? -1.877 0.242 -21.147 1.00 98.69 287 PHE A O 1
ATOM 2315 N N . PHE A 1 288 ? -3.553 1.745 -21.220 1.00 98.56 288 PHE A N 1
ATOM 2316 C CA . PHE A 1 288 ? -4.656 0.826 -20.932 1.00 98.56 288 PHE A CA 1
ATOM 2317 C C . PHE A 1 288 ? -5.414 0.387 -22.193 1.00 98.56 288 PHE A C 1
ATOM 2319 O O . PHE A 1 288 ? -6.488 -0.208 -22.099 1.00 98.56 288 PHE A O 1
ATOM 2326 N N . GLN A 1 289 ? -4.864 0.638 -23.384 1.00 96.94 289 GLN A N 1
ATOM 2327 C CA . GLN A 1 289 ? -5.466 0.172 -24.627 1.00 96.94 289 GLN A CA 1
ATOM 2328 C C . GLN A 1 289 ? -5.651 -1.355 -24.598 1.00 96.94 289 GLN A C 1
ATOM 2330 O O . GLN A 1 289 ? -4.725 -2.105 -24.287 1.00 96.94 289 GLN A O 1
ATOM 2335 N N . GLY A 1 290 ? -6.862 -1.807 -24.930 1.00 94.25 290 GLY A N 1
ATOM 2336 C CA . GLY A 1 290 ? -7.230 -3.226 -24.936 1.00 94.25 290 GLY A CA 1
ATOM 2337 C C . GLY A 1 290 ? -7.662 -3.793 -23.579 1.00 94.25 290 GLY A C 1
ATOM 2338 O O . GLY A 1 290 ? -7.976 -4.978 -23.508 1.00 94.25 290 GLY A O 1
ATOM 2339 N N . VAL A 1 291 ? -7.705 -2.987 -22.512 1.00 97.81 291 VAL A N 1
ATOM 2340 C CA . VAL A 1 291 ? -8.310 -3.404 -21.238 1.00 97.81 291 VAL A CA 1
ATOM 2341 C C . VAL A 1 291 ? -9.833 -3.398 -21.372 1.00 97.81 291 VAL A C 1
ATOM 2343 O O . VAL A 1 291 ? -10.442 -2.355 -21.603 1.00 97.81 291 VAL A O 1
ATOM 2346 N N . ASP A 1 292 ? -10.457 -4.560 -21.184 1.00 97.88 292 ASP A N 1
ATOM 2347 C CA . ASP A 1 292 ? -11.904 -4.663 -21.002 1.00 97.88 292 ASP A CA 1
ATOM 2348 C C . ASP A 1 292 ? -12.253 -4.384 -19.534 1.00 97.88 292 ASP A C 1
ATOM 2350 O O . ASP A 1 292 ? -12.099 -5.236 -18.657 1.00 97.88 292 ASP A O 1
ATOM 2354 N N . TRP A 1 293 ? -12.716 -3.164 -19.258 1.00 98.06 293 TRP A N 1
ATOM 2355 C CA . TRP A 1 293 ? -13.040 -2.711 -17.904 1.00 98.06 293 TRP A CA 1
ATOM 2356 C C . TRP A 1 293 ? -14.192 -3.488 -17.255 1.00 98.06 293 TRP A C 1
ATOM 2358 O O . TRP A 1 293 ? -14.190 -3.654 -16.035 1.00 98.06 293 TRP A O 1
ATOM 2368 N N . ASN A 1 294 ? -15.143 -3.996 -18.044 1.00 97.81 294 ASN A N 1
ATOM 2369 C CA . ASN A 1 294 ? -16.261 -4.786 -17.530 1.00 97.81 294 ASN A CA 1
ATOM 2370 C C . ASN A 1 294 ? -15.798 -6.202 -17.174 1.00 97.81 294 ASN A C 1
ATOM 2372 O O . ASN A 1 294 ? -16.140 -6.714 -16.104 1.00 97.81 294 ASN A O 1
ATOM 2376 N N . ALA A 1 295 ? -14.973 -6.820 -18.024 1.00 97.75 295 ALA A N 1
ATOM 2377 C CA . ALA A 1 295 ? -14.346 -8.107 -17.730 1.00 97.75 295 ALA A CA 1
ATOM 2378 C C . ALA A 1 295 ? -13.388 -8.013 -16.531 1.00 97.75 295 ALA A C 1
ATOM 2380 O O . ALA A 1 295 ? -13.361 -8.921 -15.700 1.00 97.75 295 ALA A O 1
ATOM 2381 N N . MET A 1 296 ? -12.642 -6.908 -16.400 1.00 97.94 296 MET A N 1
ATOM 2382 C CA . MET A 1 296 ? -11.818 -6.638 -15.217 1.00 97.94 296 MET A CA 1
ATOM 2383 C C . MET A 1 296 ? -12.690 -6.565 -13.962 1.00 97.94 296 MET A C 1
ATOM 2385 O O . MET A 1 296 ? -12.480 -7.345 -13.041 1.00 97.94 296 MET A O 1
ATOM 2389 N N . LEU A 1 297 ? -13.712 -5.699 -13.938 1.00 97.88 297 LEU A N 1
ATOM 2390 C CA . LEU A 1 297 ? -14.594 -5.523 -12.775 1.00 97.88 297 LEU A CA 1
ATOM 2391 C C . LEU A 1 297 ? -15.305 -6.822 -12.363 1.00 97.88 297 LEU A C 1
ATOM 2393 O O . LEU A 1 297 ? -15.436 -7.113 -11.176 1.00 97.88 297 LEU A O 1
ATOM 2397 N N . SER A 1 298 ? -15.728 -7.621 -13.341 1.00 97.12 298 SER A N 1
ATOM 2398 C CA . SER A 1 298 ? -16.359 -8.927 -13.116 1.00 97.12 298 SER A CA 1
ATOM 2399 C C . SER A 1 298 ? -15.365 -10.070 -12.870 1.00 97.12 298 SER A C 1
ATOM 2401 O O . SER A 1 298 ? -15.783 -11.221 -12.767 1.00 97.12 298 SER A O 1
ATOM 2403 N N . ARG A 1 299 ? -14.063 -9.766 -12.738 1.00 97.56 299 ARG A N 1
ATOM 2404 C CA . ARG A 1 299 ? -12.978 -10.720 -12.446 1.00 97.56 299 ARG A CA 1
ATOM 2405 C C . ARG A 1 299 ? -12.857 -11.862 -13.463 1.00 97.56 299 ARG A C 1
ATOM 2407 O O . ARG A 1 299 ? -12.463 -12.972 -13.120 1.00 97.56 299 ARG A O 1
ATOM 2414 N N . GLN A 1 300 ? -13.178 -11.592 -14.725 1.00 97.12 300 GLN A N 1
ATOM 2415 C CA . GLN A 1 300 ? -13.071 -12.562 -15.821 1.00 97.12 300 GLN A CA 1
ATOM 2416 C C . GLN A 1 300 ? -11.674 -12.581 -16.456 1.00 97.12 300 GLN A C 1
ATOM 2418 O O . GLN A 1 300 ? -11.299 -13.546 -17.122 1.00 97.12 300 GLN A O 1
ATOM 2423 N N . VAL A 1 301 ? -10.878 -11.529 -16.2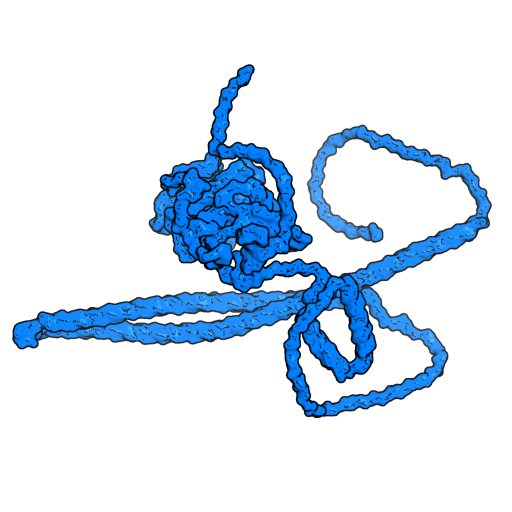46 1.00 96.75 301 VAL A N 1
ATOM 2424 C CA . VAL A 1 301 ? -9.496 -11.465 -16.733 1.00 96.75 301 VAL A CA 1
ATOM 2425 C C . VAL A 1 301 ? -8.584 -12.247 -15.792 1.00 96.75 301 VAL A C 1
ATOM 2427 O O . VAL A 1 301 ? -8.562 -12.007 -14.587 1.00 96.75 301 VAL A O 1
ATOM 2430 N N . THR A 1 302 ? -7.808 -13.178 -16.348 1.00 96.56 302 THR A N 1
ATOM 2431 C CA . THR A 1 302 ? -6.900 -14.029 -15.567 1.00 96.56 302 THR A CA 1
ATOM 2432 C C . THR A 1 302 ? -5.760 -13.207 -14.950 1.00 96.56 302 THR A C 1
ATOM 2434 O O . THR A 1 302 ? -5.035 -12.538 -15.695 1.00 96.56 302 THR A O 1
ATOM 2437 N N . PRO A 1 303 ? -5.536 -13.287 -13.623 1.00 97.06 303 PRO A N 1
ATOM 2438 C CA . PRO A 1 303 ? -4.429 -12.591 -12.980 1.00 97.06 303 PRO A CA 1
ATOM 2439 C C . PRO A 1 303 ? -3.051 -13.045 -13.486 1.00 97.06 303 PRO A C 1
ATOM 2441 O O . PRO A 1 303 ? -2.822 -14.239 -13.694 1.00 97.06 303 PRO A O 1
ATOM 2444 N N . PRO A 1 304 ? -2.074 -12.127 -13.609 1.00 95.62 304 PRO A N 1
ATOM 2445 C CA . PRO A 1 304 ? -0.718 -12.435 -14.076 1.00 95.62 304 PRO A CA 1
ATOM 2446 C C . PRO A 1 304 ? 0.083 -13.282 -13.077 1.00 95.62 304 PRO A C 1
ATOM 2448 O O . PRO A 1 304 ? 1.158 -13.787 -13.397 1.00 95.62 304 PRO A O 1
ATOM 2451 N N . PHE A 1 305 ? -0.400 -13.393 -11.842 1.00 94.50 305 PHE A N 1
ATOM 2452 C CA . PHE A 1 305 ? 0.178 -14.215 -10.795 1.00 94.50 305 PHE A CA 1
ATOM 2453 C C . PHE A 1 305 ? -0.945 -14.736 -9.906 1.00 94.50 305 PHE A C 1
ATOM 2455 O O . PHE A 1 305 ? -1.650 -13.940 -9.292 1.00 94.50 305 PHE A O 1
ATOM 2462 N N . LYS A 1 306 ? -1.051 -16.062 -9.800 1.00 94.19 306 LYS A N 1
ATOM 2463 C CA . LYS A 1 306 ? -1.937 -16.737 -8.853 1.00 94.19 306 LYS A CA 1
ATOM 2464 C C . LYS A 1 306 ? -1.127 -17.229 -7.645 1.00 94.19 306 LYS A C 1
ATOM 2466 O O . LYS A 1 306 ? -0.182 -18.003 -7.840 1.00 94.19 306 LYS A O 1
ATOM 2471 N N . PRO A 1 307 ? -1.451 -16.810 -6.410 1.00 92.50 307 PRO A N 1
ATOM 2472 C CA . PRO A 1 307 ? -0.779 -17.300 -5.212 1.00 92.50 307 PRO A CA 1
ATOM 2473 C C . PRO A 1 307 ? -0.873 -18.825 -5.072 1.00 92.50 307 PRO A C 1
ATOM 2475 O O . PRO A 1 307 ? -1.947 -19.416 -5.138 1.00 92.50 307 PRO A O 1
ATOM 2478 N N . SER A 1 308 ? 0.263 -19.481 -4.834 1.00 90.19 308 SER A N 1
ATOM 2479 C CA . SER A 1 308 ? 0.327 -20.919 -4.564 1.00 90.19 308 SER A CA 1
ATOM 2480 C C . SER A 1 308 ? 0.040 -21.167 -3.078 1.00 90.19 308 SER A C 1
ATOM 2482 O O . SER A 1 308 ? 0.976 -21.246 -2.274 1.00 90.19 308 SER A O 1
ATOM 2484 N N . VAL A 1 309 ? -1.236 -21.217 -2.708 1.00 85.56 309 VAL A N 1
ATOM 2485 C CA . VAL A 1 309 ? -1.690 -21.448 -1.329 1.00 85.56 309 VAL A CA 1
ATOM 2486 C C . VAL A 1 309 ? -2.155 -22.896 -1.177 1.00 85.56 309 VAL A C 1
ATOM 2488 O O . VAL A 1 309 ? -2.968 -23.383 -1.955 1.00 85.56 309 VAL A O 1
ATOM 2491 N N . SER A 1 310 ? -1.584 -23.612 -0.211 1.00 81.12 310 SER A N 1
ATOM 2492 C CA . SER A 1 310 ? -1.831 -25.049 -0.001 1.00 81.12 310 SER A CA 1
ATOM 2493 C C . SER A 1 310 ? -3.082 -25.331 0.832 1.00 81.12 310 SER A C 1
ATOM 2495 O O . SER A 1 310 ? -3.741 -26.353 0.660 1.00 81.12 310 SER A O 1
ATOM 2497 N N . THR A 1 311 ? -3.411 -24.419 1.746 1.00 86.38 311 THR A N 1
ATOM 2498 C CA . THR A 1 311 ? -4.559 -24.509 2.651 1.00 86.38 311 THR A CA 1
ATOM 2499 C C . THR A 1 311 ? -5.175 -23.126 2.839 1.00 86.38 311 THR A C 1
ATOM 2501 O O . THR A 1 311 ? -4.513 -22.112 2.625 1.00 86.38 311 THR A O 1
ATOM 2504 N N . GLN A 1 312 ? -6.421 -23.065 3.319 1.00 82.50 312 GLN A N 1
ATOM 2505 C CA . GLN A 1 312 ? -7.069 -21.795 3.686 1.00 82.50 312 GLN A CA 1
ATOM 2506 C C . GLN A 1 312 ? -6.316 -21.028 4.787 1.00 82.50 312 GLN A C 1
ATOM 2508 O O . GLN A 1 312 ? -6.534 -19.837 4.972 1.00 82.50 312 GLN A O 1
ATOM 2513 N N . THR A 1 313 ? -5.434 -21.700 5.530 1.00 85.25 313 THR A N 1
ATOM 2514 C CA . THR A 1 313 ? -4.631 -21.105 6.604 1.00 85.25 313 THR A CA 1
ATOM 2515 C C . THR A 1 313 ? -3.169 -20.894 6.220 1.00 85.25 313 THR A C 1
ATOM 2517 O O . THR A 1 313 ? -2.334 -20.674 7.097 1.00 85.25 313 THR A O 1
ATOM 2520 N N . ASP A 1 314 ? -2.836 -21.027 4.935 1.00 86.50 314 ASP A N 1
ATOM 2521 C CA . ASP A 1 314 ? -1.471 -20.874 4.446 1.00 86.50 314 ASP A CA 1
ATOM 2522 C C . ASP A 1 314 ? -1.015 -19.416 4.564 1.00 86.50 314 ASP A C 1
ATOM 2524 O O . ASP A 1 314 ? -1.658 -18.498 4.066 1.00 86.50 314 ASP A O 1
ATOM 2528 N N . VAL A 1 315 ? 0.125 -19.217 5.222 1.00 88.50 315 VAL A N 1
ATOM 2529 C CA . VAL A 1 315 ? 0.715 -17.905 5.509 1.00 88.50 315 VAL A CA 1
ATOM 2530 C C . VAL A 1 315 ? 2.058 -17.702 4.796 1.00 88.50 315 VAL A C 1
ATOM 2532 O O . VAL A 1 315 ? 2.857 -16.861 5.200 1.00 88.50 315 VAL A O 1
ATOM 2535 N N . LYS A 1 316 ? 2.325 -18.454 3.718 1.00 89.56 316 LYS A N 1
ATOM 2536 C CA . LYS A 1 316 ? 3.567 -18.393 2.920 1.00 89.56 316 LYS A CA 1
ATOM 2537 C C . LYS A 1 316 ? 3.966 -16.985 2.463 1.00 89.56 316 LYS A C 1
ATOM 2539 O O . LYS A 1 316 ? 5.157 -16.715 2.310 1.00 89.56 316 LYS A O 1
ATOM 2544 N N . TYR A 1 317 ? 2.985 -16.124 2.207 1.00 89.81 317 TYR A N 1
ATOM 2545 C CA . TYR A 1 317 ? 3.181 -14.770 1.681 1.00 89.81 317 TYR A CA 1
ATOM 2546 C C . TYR A 1 317 ? 3.191 -13.682 2.766 1.00 89.81 317 TYR A C 1
ATOM 2548 O O . TYR A 1 317 ? 3.147 -12.499 2.445 1.00 89.81 317 TYR A O 1
ATOM 2556 N N . PHE A 1 318 ? 3.264 -14.074 4.042 1.00 87.94 318 PHE A N 1
ATOM 2557 C CA . PHE A 1 318 ? 3.352 -13.165 5.184 1.00 87.94 318 PHE A CA 1
ATOM 2558 C C . PHE A 1 318 ? 4.753 -13.201 5.799 1.00 87.94 318 PHE A C 1
ATOM 2560 O O . PHE A 1 318 ? 5.445 -14.222 5.747 1.00 87.94 318 PHE A O 1
ATOM 2567 N N . ASP A 1 319 ? 5.177 -12.085 6.395 1.00 83.50 319 ASP A N 1
ATOM 2568 C CA . ASP A 1 319 ? 6.496 -11.990 7.022 1.00 83.50 319 ASP A CA 1
ATOM 2569 C C . ASP A 1 319 ? 6.623 -12.966 8.206 1.00 83.50 319 ASP A C 1
ATOM 2571 O O . ASP A 1 319 ? 5.751 -13.043 9.083 1.00 83.50 319 ASP A O 1
ATOM 2575 N N . ARG A 1 320 ? 7.744 -13.696 8.252 1.00 80.94 320 ARG A N 1
ATOM 2576 C CA . ARG A 1 320 ? 8.059 -14.629 9.340 1.00 80.94 320 ARG A CA 1
ATOM 2577 C C . ARG A 1 320 ? 8.173 -13.924 10.686 1.00 80.94 320 ARG A C 1
ATOM 2579 O O . ARG A 1 320 ? 7.793 -14.519 11.691 1.00 80.94 320 ARG A O 1
ATOM 2586 N N . GLU A 1 321 ? 8.587 -12.653 10.707 1.00 78.69 321 GLU A N 1
ATOM 2587 C CA . GLU A 1 321 ? 8.610 -11.848 11.934 1.00 78.69 321 GLU A CA 1
ATOM 2588 C C . GLU A 1 321 ? 7.233 -11.811 12.617 1.00 78.69 321 GLU A C 1
ATOM 2590 O O . GLU A 1 321 ? 7.147 -11.779 13.846 1.00 78.69 321 GLU A O 1
ATOM 2595 N N . PHE A 1 322 ? 6.146 -11.857 11.841 1.00 82.06 322 PHE A N 1
ATOM 2596 C CA . PHE A 1 322 ? 4.791 -11.900 12.379 1.00 82.06 322 PHE A CA 1
ATOM 2597 C C . PHE A 1 322 ? 4.322 -13.326 12.609 1.00 82.06 322 PHE A C 1
ATOM 2599 O O . PHE A 1 322 ? 3.859 -13.636 13.703 1.00 82.06 322 PHE A O 1
ATOM 2606 N N . VAL A 1 323 ? 4.468 -14.193 11.609 1.00 81.00 323 VAL A N 1
ATOM 2607 C CA . VAL A 1 323 ? 3.973 -15.577 11.629 1.00 81.00 323 VAL A CA 1
ATOM 2608 C C . VAL A 1 323 ? 4.530 -16.362 12.824 1.00 81.00 323 VAL A C 1
ATOM 2610 O O . VAL A 1 323 ? 3.810 -17.166 13.420 1.00 81.00 323 VAL A O 1
ATOM 2613 N N . ASP A 1 324 ? 5.764 -16.095 13.241 1.00 78.62 324 ASP A N 1
ATOM 2614 C CA . ASP A 1 324 ? 6.402 -16.788 14.365 1.00 78.62 324 ASP A CA 1
ATOM 2615 C C . ASP A 1 324 ? 5.952 -16.267 15.745 1.00 78.62 324 ASP A C 1
ATOM 2617 O O . ASP A 1 324 ? 6.253 -16.875 16.775 1.00 78.62 324 ASP A O 1
ATOM 2621 N N . LEU A 1 325 ? 5.171 -15.180 15.802 1.00 75.75 325 LEU A N 1
ATOM 2622 C CA . LEU A 1 325 ? 4.594 -14.685 17.052 1.00 75.75 325 LEU A CA 1
ATOM 2623 C C . LEU A 1 325 ? 3.490 -15.621 17.570 1.00 75.75 325 LEU A C 1
ATOM 2625 O O . LEU A 1 325 ? 2.705 -16.172 16.792 1.00 75.75 325 LEU A O 1
ATOM 2629 N N . PRO A 1 326 ? 3.328 -15.734 18.902 1.00 73.00 326 PRO A N 1
ATOM 2630 C CA . PRO A 1 326 ? 2.264 -16.542 19.476 1.00 73.00 326 PRO A CA 1
ATOM 2631 C C . PRO A 1 326 ? 0.882 -16.002 19.077 1.00 73.00 326 PRO A C 1
ATOM 2633 O O . PRO A 1 326 ? 0.586 -14.800 19.188 1.00 73.00 326 PRO A O 1
ATOM 2636 N N . ALA A 1 327 ? 0.008 -16.913 18.647 1.00 76.50 327 ALA A N 1
ATOM 2637 C CA . ALA A 1 327 ? -1.378 -16.653 18.250 1.00 76.50 327 ALA A CA 1
ATOM 2638 C C . ALA A 1 327 ? -2.319 -16.491 19.459 1.00 76.50 327 ALA A C 1
ATOM 2640 O O . ALA A 1 327 ? -3.434 -16.996 19.487 1.00 76.50 327 ALA A O 1
ATOM 2641 N N . ILE A 1 328 ? -1.862 -15.774 20.484 1.00 73.19 328 ILE A N 1
ATOM 2642 C CA . ILE A 1 328 ? -2.646 -15.484 21.682 1.00 73.19 328 ILE A CA 1
ATOM 2643 C C . ILE A 1 328 ? -3.334 -14.125 21.549 1.00 73.19 328 ILE A C 1
ATOM 2645 O O . ILE A 1 328 ? -2.721 -13.135 21.115 1.00 73.19 328 ILE A O 1
ATOM 2649 N N . ASN A 1 329 ? -4.599 -14.049 21.973 1.00 63.50 329 ASN A N 1
ATOM 2650 C CA . ASN A 1 329 ? -5.205 -12.770 22.316 1.00 63.50 329 ASN A CA 1
ATOM 2651 C C . ASN A 1 329 ? -4.398 -12.220 23.492 1.00 63.50 329 ASN A C 1
ATOM 2653 O O . ASN A 1 329 ? -4.464 -12.769 24.585 1.00 63.50 329 ASN A O 1
ATOM 2657 N N . SER A 1 330 ? -3.599 -11.174 23.265 1.00 55.53 330 SER A N 1
ATOM 2658 C CA . SER A 1 330 ? -2.854 -10.523 24.350 1.00 55.53 330 SER A CA 1
ATOM 2659 C C . SER A 1 330 ? -3.838 -10.142 25.462 1.00 55.53 330 SER A C 1
ATOM 2661 O O . SER A 1 330 ? -4.631 -9.232 25.248 1.00 55.53 330 SER A O 1
ATOM 2663 N N . LEU A 1 331 ? -3.863 -10.902 26.561 1.00 40.53 331 LEU A N 1
ATOM 2664 C CA . LEU A 1 331 ? -5.011 -11.048 27.463 1.00 40.53 331 LEU A CA 1
ATOM 2665 C C . LEU A 1 331 ? -5.738 -9.734 27.781 1.00 40.53 331 LEU A C 1
ATOM 2667 O O . LEU A 1 331 ? -5.127 -8.696 28.057 1.00 40.53 331 LEU A O 1
ATOM 2671 N N . GLU A 1 332 ? -7.070 -9.800 27.776 1.00 34.66 332 GLU A N 1
ATOM 2672 C CA . GLU A 1 332 ? -7.864 -8.949 28.650 1.00 34.66 332 GLU A CA 1
ATOM 2673 C C . GLU A 1 332 ? -7.500 -9.293 30.084 1.00 34.66 332 GLU A C 1
ATOM 2675 O O . GLU A 1 332 ? -7.950 -10.269 30.663 1.00 34.66 332 GLU A O 1
ATOM 2680 N N . TYR A 1 333 ? -6.621 -8.478 30.641 1.00 26.47 333 TYR A N 1
ATOM 2681 C CA . TYR A 1 333 ? -6.324 -8.508 32.051 1.00 26.47 333 TYR A CA 1
ATOM 2682 C C . TYR A 1 333 ? -7.452 -7.782 32.785 1.00 26.47 333 TYR A C 1
ATOM 2684 O O . TYR A 1 333 ? -7.402 -6.561 32.956 1.00 26.47 333 TYR A O 1
ATOM 2692 N N . SER A 1 334 ? -8.539 -8.476 33.116 1.00 28.97 334 SER A N 1
ATOM 2693 C CA . SER A 1 334 ? -9.491 -7.995 34.117 1.00 28.97 334 SER A CA 1
ATOM 2694 C C . SER A 1 334 ? -8.791 -8.026 35.474 1.00 28.97 334 SER A C 1
ATOM 2696 O O . SER A 1 334 ? -8.733 -9.060 36.116 1.00 28.97 334 SER A O 1
ATOM 2698 N N . GLY A 1 335 ? -8.189 -6.905 35.870 1.00 29.19 335 GLY A N 1
ATOM 2699 C CA . GLY A 1 335 ? -8.081 -6.492 37.272 1.00 29.19 335 GLY A CA 1
ATOM 2700 C C . GLY A 1 335 ? -7.470 -7.425 38.330 1.00 29.19 335 GLY A C 1
ATOM 2701 O O . GLY A 1 335 ? -7.579 -7.066 39.493 1.00 29.19 335 GLY A O 1
ATOM 2702 N N . ALA A 1 336 ? -6.819 -8.541 38.003 1.00 27.78 336 ALA A N 1
ATOM 2703 C CA . ALA A 1 336 ? -6.143 -9.398 38.983 1.00 27.78 336 ALA A CA 1
ATOM 2704 C C . ALA A 1 336 ? -4.690 -9.624 38.541 1.00 27.78 336 ALA A C 1
ATOM 2706 O O . ALA A 1 336 ? -4.514 -10.276 37.520 1.00 27.78 336 ALA A O 1
ATOM 2707 N N . PRO A 1 337 ? -3.665 -9.061 39.215 1.00 31.50 337 PRO A N 1
ATOM 2708 C CA . PRO A 1 337 ? -2.274 -8.975 38.734 1.00 31.50 337 PRO A CA 1
ATOM 2709 C C . PRO A 1 337 ? -1.713 -10.330 38.248 1.00 31.50 337 PRO A C 1
ATOM 2711 O O . PRO A 1 337 ? -1.821 -11.314 38.969 1.00 31.50 337 PRO A O 1
ATOM 2714 N N . VAL A 1 338 ? -1.078 -10.405 37.055 1.00 28.56 338 VAL A N 1
ATOM 2715 C CA . VAL A 1 338 ? -0.249 -11.578 36.698 1.00 28.56 338 VAL A CA 1
ATOM 2716 C C . VAL A 1 338 ? 1.039 -11.354 37.444 1.00 28.56 338 VAL A C 1
ATOM 2718 O O . VAL A 1 338 ? 2.003 -10.781 36.943 1.00 28.56 338 VAL A O 1
ATOM 2721 N N . ALA A 1 339 ? 1.004 -11.790 38.681 1.00 34.41 339 ALA A N 1
ATOM 2722 C CA . ALA A 1 339 ? 2.166 -12.128 39.451 1.00 34.41 339 ALA A CA 1
ATOM 2723 C C . ALA A 1 339 ? 1.800 -13.375 40.256 1.00 34.41 339 ALA A C 1
ATOM 2725 O O . ALA A 1 339 ? 1.908 -13.331 41.466 1.00 34.41 339 ALA A O 1
ATOM 2726 N N . ASP A 1 340 ? 1.298 -14.448 39.618 1.00 36.41 340 ASP A N 1
ATOM 2727 C CA . ASP A 1 340 ? 0.909 -15.624 40.418 1.00 36.41 340 ASP A CA 1
ATOM 2728 C C . ASP A 1 340 ? 1.023 -17.022 39.794 1.00 36.41 340 ASP A C 1
ATOM 2730 O O . ASP A 1 340 ? 0.603 -17.995 40.400 1.00 36.41 340 ASP A O 1
ATOM 2734 N N . VAL A 1 341 ? 1.686 -17.191 38.643 1.00 34.50 341 VAL A N 1
ATOM 2735 C CA . VAL A 1 341 ? 2.100 -18.553 38.212 1.00 34.50 341 VAL A CA 1
ATOM 2736 C C . VAL A 1 341 ? 3.618 -18.734 38.288 1.00 34.50 341 VAL A C 1
ATOM 2738 O O . VAL A 1 341 ? 4.103 -19.792 38.667 1.00 34.50 341 VAL A O 1
ATOM 2741 N N . GLY A 1 342 ? 4.393 -17.669 38.050 1.00 32.22 342 GLY A N 1
ATOM 2742 C CA . GLY A 1 342 ? 5.834 -17.656 38.345 1.00 32.22 342 GLY A CA 1
ATOM 2743 C C . GLY A 1 342 ? 6.161 -17.305 39.801 1.00 32.22 342 GLY A C 1
ATOM 2744 O O . GLY A 1 342 ? 7.213 -17.700 40.308 1.00 32.22 342 GLY A O 1
ATOM 2745 N N . LEU A 1 343 ? 5.258 -16.582 40.479 1.00 36.72 343 LEU A N 1
ATOM 2746 C CA . LEU A 1 343 ? 5.441 -16.154 41.865 1.00 36.72 343 LEU A CA 1
ATOM 2747 C C . LEU A 1 343 ? 4.991 -17.234 42.856 1.00 36.72 343 LEU A C 1
ATOM 2749 O O . LEU A 1 343 ? 5.659 -17.404 43.863 1.00 36.72 343 LEU A O 1
ATOM 2753 N N . ALA A 1 344 ? 3.975 -18.045 42.546 1.00 33.66 344 ALA A N 1
ATOM 2754 C CA . ALA A 1 344 ? 3.569 -19.156 43.407 1.00 33.66 344 ALA A CA 1
ATOM 2755 C C . ALA A 1 344 ? 4.689 -20.199 43.584 1.00 33.66 344 ALA A C 1
ATOM 2757 O O . ALA A 1 344 ? 4.975 -20.589 44.708 1.00 33.66 344 ALA A O 1
ATOM 2758 N N . CYS A 1 345 ? 5.415 -20.576 42.522 1.00 34.22 345 CYS A N 1
ATOM 2759 C CA . CYS A 1 345 ? 6.542 -21.510 42.648 1.00 34.22 345 CYS A CA 1
ATOM 2760 C C . CYS A 1 345 ? 7.767 -20.893 43.340 1.00 34.22 345 CYS A C 1
ATOM 2762 O O . CYS A 1 345 ? 8.438 -21.581 44.100 1.00 34.22 345 CYS A O 1
ATOM 2764 N N . THR A 1 346 ? 8.064 -19.606 43.129 1.00 39.00 346 THR A N 1
ATOM 2765 C CA . THR A 1 346 ? 9.218 -18.948 43.777 1.00 39.00 346 THR A CA 1
ATOM 2766 C C . THR A 1 346 ? 8.927 -18.520 45.218 1.00 39.00 346 THR A C 1
ATOM 2768 O O . THR A 1 346 ? 9.826 -18.561 46.053 1.00 39.00 346 THR A O 1
ATOM 2771 N N . THR A 1 347 ? 7.671 -18.205 45.541 1.00 37.62 347 THR A N 1
ATOM 2772 C CA . THR A 1 347 ? 7.210 -17.858 46.894 1.00 37.62 347 THR A CA 1
ATOM 2773 C C . THR A 1 347 ? 6.966 -19.106 47.731 1.00 37.62 347 THR A C 1
ATOM 2775 O O . THR A 1 347 ? 7.334 -19.082 48.893 1.00 37.62 347 THR A O 1
ATOM 2778 N N . LEU A 1 348 ? 6.488 -20.234 47.178 1.00 38.59 348 LEU A N 1
ATOM 2779 C CA . LEU A 1 348 ? 6.500 -21.510 47.918 1.00 38.59 348 LEU A CA 1
ATOM 2780 C C . LEU A 1 348 ? 7.931 -21.920 48.291 1.00 38.59 348 LEU A C 1
ATOM 2782 O O . LEU A 1 348 ? 8.169 -22.342 49.416 1.00 38.59 348 LEU A O 1
ATOM 2786 N N . ILE A 1 349 ? 8.891 -21.753 47.374 1.00 39.97 349 ILE A N 1
ATOM 2787 C CA . ILE A 1 349 ? 10.307 -22.051 47.638 1.00 39.97 349 ILE A CA 1
ATOM 2788 C C . ILE A 1 349 ? 10.888 -21.077 48.681 1.00 39.97 349 ILE A C 1
ATOM 2790 O O . ILE A 1 349 ? 11.626 -21.506 49.564 1.00 39.97 349 ILE A O 1
ATOM 2794 N N . ALA A 1 350 ? 10.518 -19.791 48.644 1.00 37.97 350 ALA A N 1
ATOM 2795 C CA . ALA A 1 350 ? 10.970 -18.792 49.618 1.00 37.97 350 ALA A CA 1
ATOM 2796 C C . ALA A 1 350 ? 10.293 -18.918 51.000 1.00 37.97 350 ALA A C 1
ATOM 2798 O O . ALA A 1 350 ? 10.949 -18.689 52.014 1.00 37.97 350 ALA A O 1
ATOM 2799 N N . VAL A 1 351 ? 9.017 -19.314 51.057 1.00 40.44 351 VAL A N 1
ATOM 2800 C CA . VAL A 1 351 ? 8.236 -19.530 52.292 1.00 40.44 351 VAL A CA 1
ATOM 2801 C C . VAL A 1 351 ? 8.659 -20.828 52.981 1.00 40.44 351 VAL A C 1
ATOM 2803 O O . VAL A 1 351 ? 8.844 -20.836 54.195 1.00 40.44 351 VAL A O 1
ATOM 2806 N N . MET A 1 352 ? 8.939 -21.900 52.228 1.00 42.56 352 MET A N 1
ATOM 2807 C CA . MET A 1 352 ? 9.547 -23.112 52.797 1.00 42.56 352 MET A CA 1
ATOM 2808 C C . MET A 1 352 ? 10.985 -22.872 53.282 1.00 42.56 352 MET A C 1
ATOM 2810 O O . MET A 1 352 ? 11.407 -23.486 54.258 1.00 42.56 352 MET A O 1
ATOM 2814 N N . ALA A 1 353 ? 11.724 -21.954 52.649 1.00 37.88 353 ALA A N 1
ATOM 2815 C CA . ALA A 1 353 ? 13.069 -21.575 53.085 1.00 37.88 353 ALA A CA 1
ATOM 2816 C C . ALA A 1 353 ? 13.083 -20.655 54.324 1.00 37.88 353 ALA A C 1
ATOM 2818 O O . ALA A 1 353 ? 14.057 -20.673 55.071 1.00 37.88 353 ALA A O 1
ATOM 2819 N N . THR A 1 354 ? 12.024 -19.872 54.572 1.00 41.81 354 THR A N 1
ATOM 2820 C CA . THR A 1 354 ? 11.923 -18.973 55.746 1.00 41.81 354 THR A CA 1
ATOM 2821 C C . THR A 1 354 ? 11.264 -19.621 56.964 1.00 41.81 354 THR A C 1
ATOM 2823 O O . THR A 1 354 ? 11.629 -19.282 58.087 1.00 41.81 354 THR A O 1
ATOM 2826 N N . ALA A 1 355 ? 10.394 -20.619 56.782 1.00 39.78 355 ALA A N 1
ATOM 2827 C CA . ALA A 1 355 ? 9.846 -21.419 57.886 1.00 39.78 355 ALA A CA 1
ATOM 2828 C C . ALA A 1 355 ? 10.912 -22.250 58.637 1.00 39.78 355 ALA A C 1
ATOM 2830 O O . ALA A 1 355 ? 10.665 -22.723 59.742 1.00 39.78 355 ALA A O 1
ATOM 2831 N N . ALA A 1 356 ? 12.110 -22.407 58.066 1.00 41.06 356 ALA A N 1
ATOM 2832 C CA . ALA A 1 356 ? 13.227 -23.106 58.697 1.00 41.06 356 ALA A CA 1
ATOM 2833 C C . ALA A 1 356 ? 14.035 -22.241 59.692 1.00 41.06 356 ALA A C 1
ATOM 2835 O O . ALA A 1 356 ? 14.962 -22.765 60.306 1.00 41.06 356 ALA A O 1
ATOM 2836 N N . VAL A 1 357 ? 13.732 -20.939 59.840 1.00 43.16 357 VAL A N 1
ATOM 2837 C CA . VAL A 1 357 ? 14.626 -19.990 60.541 1.00 43.16 357 VAL A CA 1
ATOM 2838 C C . VAL A 1 357 ? 13.954 -19.188 61.673 1.00 43.16 357 VAL A C 1
ATOM 2840 O O . VAL A 1 357 ? 14.670 -18.720 62.553 1.00 43.16 357 VAL A O 1
ATOM 2843 N N . ASP A 1 358 ? 12.620 -19.065 61.742 1.00 42.44 358 ASP A N 1
ATOM 2844 C CA . ASP A 1 358 ? 11.960 -18.290 62.816 1.00 42.44 358 ASP A CA 1
ATOM 2845 C C . ASP A 1 358 ? 10.565 -18.844 63.216 1.00 42.44 358 ASP A C 1
ATOM 2847 O O . ASP A 1 358 ? 9.613 -18.743 62.435 1.00 42.44 358 ASP A O 1
ATOM 2851 N N . PRO A 1 359 ? 10.400 -19.396 64.439 1.00 45.94 359 PRO A N 1
ATOM 2852 C CA . PRO A 1 359 ? 9.119 -19.901 64.950 1.00 45.94 359 PRO A CA 1
ATOM 2853 C C . PRO A 1 359 ? 8.020 -18.836 65.128 1.00 45.94 359 PRO A C 1
ATOM 2855 O O . PRO A 1 359 ? 6.846 -19.187 65.246 1.00 45.94 359 PRO A O 1
ATOM 2858 N N . GLY A 1 360 ? 8.358 -17.540 65.149 1.00 46.94 360 GLY A N 1
ATOM 2859 C CA . GLY A 1 360 ? 7.399 -16.444 65.341 1.00 46.94 360 GLY A CA 1
ATOM 2860 C C . GLY A 1 360 ? 6.515 -16.139 64.125 1.00 46.94 360 GLY A C 1
ATOM 2861 O O . GLY A 1 360 ? 5.555 -15.376 64.234 1.00 46.94 360 GLY A O 1
ATOM 2862 N N . VAL A 1 361 ? 6.809 -16.734 62.965 1.00 45.69 361 VAL A N 1
ATOM 2863 C CA . VAL A 1 361 ? 6.117 -16.461 61.691 1.00 45.69 361 VAL A CA 1
ATOM 2864 C C . VAL A 1 361 ? 4.920 -17.405 61.457 1.00 45.69 361 VAL A C 1
ATOM 2866 O O . VAL A 1 361 ? 4.039 -17.106 60.649 1.00 45.69 361 VAL A O 1
ATOM 2869 N N . GLN A 1 362 ? 4.817 -18.499 62.220 1.00 43.78 362 GLN A N 1
ATOM 2870 C CA . GLN A 1 362 ? 3.763 -19.519 62.103 1.00 43.78 362 GLN A CA 1
ATOM 2871 C C . GLN A 1 362 ? 2.317 -18.971 62.216 1.00 43.78 362 GLN A C 1
ATOM 2873 O O . GLN A 1 362 ? 1.492 -19.305 61.363 1.00 43.78 362 GLN A O 1
ATOM 2878 N N . PRO A 1 363 ? 1.984 -18.067 63.165 1.00 44.09 363 PRO A N 1
ATOM 2879 C CA . PRO A 1 363 ? 0.615 -17.554 63.312 1.00 44.09 363 PRO A CA 1
ATOM 2880 C C . PRO A 1 363 ? 0.179 -16.644 62.150 1.00 44.09 363 PRO A C 1
ATOM 2882 O O . PRO A 1 363 ? -1.003 -16.552 61.822 1.00 44.09 363 PRO A O 1
ATOM 2885 N N . LEU A 1 364 ? 1.137 -15.970 61.502 1.00 44.62 364 LEU A N 1
ATOM 2886 C CA . LEU A 1 364 ? 0.890 -15.113 60.336 1.00 44.62 364 LEU A CA 1
ATOM 2887 C C . LEU A 1 364 ? 0.631 -15.940 59.070 1.00 44.62 364 LEU A C 1
ATOM 2889 O O . LEU A 1 364 ? -0.152 -15.524 58.215 1.00 44.62 364 LEU A O 1
ATOM 2893 N N . ILE A 1 365 ? 1.249 -17.121 58.972 1.00 43.50 365 ILE A N 1
ATOM 2894 C CA . ILE A 1 365 ? 1.035 -18.084 57.886 1.00 43.50 365 ILE A CA 1
ATOM 2895 C C . ILE A 1 365 ? -0.360 -18.717 58.004 1.00 43.50 365 ILE A C 1
ATOM 2897 O O . ILE A 1 365 ? -1.090 -18.766 57.016 1.00 43.50 365 ILE A O 1
ATOM 2901 N N . GLU A 1 366 ? -0.785 -19.112 59.208 1.00 45.09 366 GLU A N 1
ATOM 2902 C CA . GLU A 1 366 ? -2.129 -19.665 59.450 1.00 45.09 366 GLU A CA 1
ATOM 2903 C C . GLU A 1 366 ? -3.245 -18.640 59.179 1.00 45.09 366 GLU A C 1
ATOM 2905 O O . GLU A 1 366 ? -4.257 -18.968 58.556 1.00 45.09 366 GLU A O 1
ATOM 2910 N N . ALA A 1 367 ? -3.035 -17.369 59.541 1.00 41.75 367 ALA A N 1
ATOM 2911 C CA . ALA A 1 367 ? -3.966 -16.285 59.224 1.00 41.75 367 ALA A CA 1
ATOM 2912 C C . ALA A 1 367 ? -4.059 -15.988 57.712 1.00 41.75 367 ALA A C 1
ATOM 2914 O O . ALA A 1 367 ? -5.113 -15.580 57.217 1.00 41.75 367 ALA A O 1
ATOM 2915 N N . TYR A 1 368 ? -2.974 -16.195 56.959 1.00 38.88 368 TYR A N 1
ATOM 2916 C CA . TYR A 1 368 ? -2.955 -16.004 55.506 1.00 38.88 368 TYR A CA 1
ATOM 2917 C C . TYR A 1 368 ? -3.651 -17.158 54.765 1.00 38.88 368 TYR A C 1
ATOM 2919 O O . TYR A 1 368 ? -4.435 -16.914 53.849 1.00 38.88 368 TYR A O 1
ATOM 2927 N N . ILE A 1 369 ? -3.437 -18.401 55.210 1.00 41.31 369 ILE A N 1
ATOM 2928 C CA . ILE A 1 369 ? -4.085 -19.609 54.667 1.00 41.31 369 ILE A CA 1
ATOM 2929 C C . ILE A 1 369 ? -5.594 -19.598 54.954 1.00 41.31 369 ILE A C 1
ATOM 2931 O O . ILE A 1 369 ? -6.393 -19.839 54.051 1.00 41.31 369 ILE A O 1
ATOM 2935 N N . SER A 1 370 ? -5.998 -19.214 56.168 1.00 38.53 370 SER A N 1
ATOM 2936 C CA . SER A 1 370 ? -7.413 -19.084 56.545 1.00 38.53 370 SER A CA 1
ATOM 2937 C C . SER A 1 370 ? -8.153 -18.043 55.687 1.00 38.53 370 SER A C 1
ATOM 2939 O O . SER A 1 370 ? -9.256 -18.287 55.198 1.00 38.53 370 SER A O 1
ATOM 2941 N N . ASN A 1 371 ? -7.513 -16.907 55.385 1.00 36.19 371 ASN A N 1
ATOM 2942 C CA . ASN A 1 371 ? -8.083 -15.898 54.485 1.00 36.19 371 ASN A CA 1
ATOM 2943 C C . ASN A 1 371 ? -8.129 -16.345 53.009 1.00 36.19 371 ASN A C 1
ATOM 2945 O O . ASN A 1 371 ? -9.014 -15.910 52.267 1.00 36.19 371 ASN A O 1
ATOM 2949 N N . ALA A 1 372 ? -7.223 -17.227 52.574 1.00 35.84 372 ALA A N 1
ATOM 2950 C CA . ALA A 1 372 ? -7.229 -17.795 51.225 1.00 35.84 372 ALA A CA 1
ATOM 2951 C C . ALA A 1 372 ? -8.359 -18.829 51.025 1.00 35.84 372 ALA A C 1
ATOM 2953 O O . ALA A 1 372 ? -8.996 -18.847 49.969 1.00 35.84 372 ALA A O 1
ATOM 2954 N N . GLU A 1 373 ? -8.691 -19.626 52.046 1.00 35.41 373 GLU A N 1
ATOM 2955 C CA . GLU A 1 373 ? -9.837 -20.553 52.013 1.00 35.41 373 GLU A CA 1
ATOM 2956 C C . GLU A 1 373 ? -11.193 -19.825 51.987 1.00 35.41 373 GLU A C 1
ATOM 2958 O O . GLU A 1 373 ? -12.135 -20.276 51.326 1.00 35.41 373 GLU A O 1
ATOM 2963 N N . VAL A 1 374 ? -11.288 -18.660 52.638 1.00 32.72 374 VAL A N 1
ATOM 2964 C CA . VAL A 1 374 ? -12.477 -17.789 52.579 1.00 32.72 374 VAL A CA 1
ATOM 2965 C C . VAL A 1 374 ? -12.670 -17.190 51.178 1.00 32.72 374 VAL A C 1
ATOM 2967 O O . VAL A 1 374 ? -13.804 -17.046 50.721 1.00 32.72 374 VAL A O 1
ATOM 2970 N N . LEU A 1 375 ? -11.586 -16.902 50.451 1.00 31.86 375 LEU A N 1
ATOM 2971 C CA . LEU A 1 375 ? -11.640 -16.424 49.062 1.00 31.86 375 LEU A CA 1
ATOM 2972 C C . LEU A 1 375 ? -11.976 -17.541 48.055 1.00 31.86 375 LEU A C 1
ATOM 2974 O O . LEU A 1 375 ? -12.699 -17.289 47.090 1.00 31.86 375 LEU A O 1
ATOM 2978 N N . SER A 1 376 ? -11.531 -18.777 48.305 1.00 33.69 376 SER A N 1
ATOM 2979 C CA . SER A 1 376 ? -11.852 -19.956 47.481 1.00 33.69 376 SER A CA 1
ATOM 2980 C C . SER A 1 376 ? -13.356 -20.281 47.486 1.00 33.69 376 SER A C 1
ATOM 2982 O O . SER A 1 376 ? -13.966 -20.452 46.427 1.00 33.69 376 SER A O 1
ATOM 2984 N N . LYS A 1 377 ? -14.017 -20.219 48.652 1.00 34.12 377 LYS A N 1
ATOM 2985 C CA . LYS A 1 377 ? -15.468 -20.479 48.776 1.00 34.12 377 LYS A CA 1
ATOM 2986 C C . LYS A 1 377 ? -16.365 -19.457 48.061 1.00 34.12 377 LYS A C 1
ATOM 2988 O O . LYS A 1 377 ? -17.523 -19.762 47.788 1.00 34.12 377 LYS A O 1
ATOM 2993 N N . CYS A 1 378 ? -15.843 -18.284 47.701 1.00 30.73 378 CYS A N 1
ATOM 2994 C CA . CYS A 1 378 ? -16.592 -17.236 47.001 1.00 30.73 378 CYS A CA 1
ATOM 2995 C C . CYS A 1 378 ? -16.524 -17.324 45.464 1.00 30.73 378 CYS A C 1
ATOM 2997 O O . CYS A 1 378 ? -17.208 -16.551 44.796 1.00 30.73 378 CYS A O 1
ATOM 2999 N N . THR A 1 379 ? -15.722 -18.228 44.884 1.00 34.88 379 THR A N 1
ATOM 3000 C CA . THR A 1 379 ? -15.477 -18.261 43.423 1.00 34.88 379 THR A CA 1
ATOM 3001 C C . THR A 1 379 ? -16.015 -19.489 42.683 1.00 34.88 379 THR A C 1
ATOM 3003 O O . THR A 1 379 ? -15.953 -19.510 41.459 1.00 34.88 379 THR A O 1
ATOM 3006 N N . GLY A 1 380 ? -16.637 -20.452 43.374 1.00 30.17 380 GLY A N 1
ATOM 3007 C CA . GLY A 1 380 ? -17.531 -21.441 42.752 1.00 30.17 380 GLY A CA 1
ATOM 3008 C C . GLY A 1 380 ? -16.939 -22.235 41.581 1.00 30.17 380 GLY A C 1
ATOM 3009 O O . GLY A 1 380 ? -17.574 -22.330 40.532 1.00 30.17 380 GLY A O 1
ATOM 3010 N N . VAL A 1 381 ? -15.750 -22.819 41.747 1.00 29.41 381 VAL A N 1
ATOM 3011 C CA . VAL A 1 381 ? -15.178 -23.763 40.774 1.00 29.41 381 VAL A CA 1
ATOM 3012 C C . VAL A 1 381 ? -15.015 -25.127 41.443 1.00 29.41 381 VAL A C 1
ATOM 3014 O O . VAL A 1 381 ? -14.300 -25.258 42.431 1.00 29.41 381 VAL A O 1
ATOM 3017 N N . HIS A 1 382 ? -15.725 -26.124 40.915 1.00 27.08 382 HIS A N 1
ATOM 3018 C CA . HIS A 1 382 ? -15.604 -27.535 41.285 1.00 27.08 382 HIS A CA 1
ATOM 3019 C C . HIS A 1 382 ? -14.242 -28.106 40.852 1.00 27.08 382 HIS A C 1
ATOM 3021 O O . HIS A 1 382 ? -13.792 -27.849 39.734 1.00 27.08 382 HIS A O 1
ATOM 3027 N N . GLU A 1 383 ? -13.624 -28.895 41.731 1.00 28.31 383 GLU A N 1
ATOM 3028 C CA . GLU A 1 383 ? -12.338 -29.572 41.528 1.00 28.31 383 GLU A CA 1
ATOM 3029 C C . GLU A 1 383 ? -12.434 -30.938 40.812 1.00 28.31 383 GLU A C 1
ATOM 3031 O O . GLU A 1 383 ? -13.456 -31.625 40.885 1.00 28.31 383 GLU A O 1
ATOM 3036 N N . ASP A 1 384 ? -11.272 -31.301 40.234 1.00 25.50 384 ASP A N 1
ATOM 3037 C CA . ASP A 1 384 ? -10.583 -32.615 40.203 1.00 25.50 384 ASP A CA 1
ATOM 3038 C C . ASP A 1 384 ? -10.562 -33.498 38.925 1.00 25.50 384 ASP A C 1
ATOM 3040 O O . ASP A 1 384 ? -11.511 -33.462 38.139 1.00 25.50 384 ASP A O 1
ATOM 3044 N N . PRO A 1 385 ? -9.536 -34.388 38.724 1.00 37.94 385 PRO A N 1
ATOM 3045 C CA . PRO A 1 385 ? -8.239 -34.525 39.434 1.00 37.94 385 PRO A CA 1
ATOM 3046 C C . PRO A 1 385 ? -6.960 -34.830 38.581 1.00 37.94 385 PRO A C 1
ATOM 3048 O O . PRO A 1 385 ? -6.988 -35.506 37.558 1.00 37.94 385 PRO A O 1
ATOM 3051 N N . VAL A 1 386 ? -5.807 -34.420 39.143 1.00 25.12 386 VAL A N 1
ATOM 3052 C CA . VAL A 1 386 ? -4.515 -35.148 39.322 1.00 25.12 386 VAL A CA 1
ATOM 3053 C C . VAL A 1 386 ? -3.704 -35.683 38.116 1.00 25.12 386 VAL A C 1
ATOM 3055 O O . VAL A 1 386 ? -4.057 -36.671 37.480 1.00 25.12 386 VAL A O 1
ATOM 3058 N N . VAL A 1 387 ? -2.449 -35.203 37.997 1.00 23.98 387 VAL A N 1
ATOM 3059 C CA . VAL A 1 387 ? -1.290 -36.001 37.526 1.00 23.98 387 VAL A CA 1
ATOM 3060 C C . VAL A 1 387 ? -0.099 -35.803 38.478 1.00 23.98 387 VAL A C 1
ATOM 3062 O O . VAL A 1 387 ? 0.351 -34.684 38.713 1.00 23.98 387 VAL A O 1
ATOM 3065 N N . ARG A 1 388 ? 0.398 -36.916 39.037 1.00 23.84 388 ARG A N 1
ATOM 3066 C CA . ARG A 1 388 ? 1.552 -37.020 39.952 1.00 23.84 388 ARG A CA 1
ATOM 3067 C C . ARG A 1 388 ? 2.890 -36.878 39.213 1.00 23.84 388 ARG A C 1
ATOM 3069 O O . ARG A 1 388 ? 3.053 -37.458 38.143 1.00 23.84 388 ARG A O 1
ATOM 3076 N N . LEU A 1 389 ? 3.890 -36.272 39.861 1.00 22.59 389 LEU A N 1
ATOM 3077 C CA . LEU A 1 389 ? 5.316 -36.500 39.574 1.00 22.59 389 LEU A CA 1
ATOM 3078 C C . LEU A 1 389 ? 6.080 -36.887 40.862 1.00 22.59 389 LEU A C 1
ATOM 3080 O O . LEU A 1 389 ? 5.639 -36.513 41.949 1.00 22.59 389 LEU A O 1
ATOM 3084 N N . PRO A 1 390 ? 7.167 -37.685 40.765 1.00 26.36 390 PRO A N 1
ATOM 3085 C CA . PRO A 1 390 ? 7.681 -38.487 41.873 1.00 26.36 390 PRO A CA 1
ATOM 3086 C C . PRO A 1 390 ? 8.840 -37.852 42.664 1.00 26.36 390 PRO A C 1
ATOM 3088 O O . PRO A 1 390 ? 9.566 -36.982 42.192 1.00 26.36 390 PRO A O 1
ATOM 3091 N N . ASN A 1 391 ? 8.992 -38.382 43.880 1.00 26.03 391 ASN A N 1
ATOM 3092 C CA . ASN A 1 391 ? 9.939 -38.058 44.949 1.00 26.03 391 ASN A CA 1
ATOM 3093 C C . ASN A 1 391 ? 11.420 -37.956 44.539 1.00 26.03 391 ASN A C 1
ATOM 3095 O O . ASN A 1 391 ? 11.982 -38.904 43.992 1.00 26.03 391 ASN A O 1
ATOM 3099 N N . LEU A 1 392 ? 12.093 -36.899 45.007 1.00 25.00 392 LEU A N 1
ATOM 3100 C CA . LEU A 1 392 ? 13.543 -36.869 45.223 1.00 25.00 392 LEU A CA 1
ATOM 3101 C C . LEU A 1 392 ? 13.818 -36.606 46.713 1.00 25.00 392 LEU A C 1
ATOM 3103 O O . LEU A 1 392 ? 13.381 -35.602 47.269 1.00 25.00 392 LEU A O 1
ATOM 3107 N N . LYS A 1 393 ? 14.502 -37.557 47.361 1.00 25.58 393 LYS A N 1
ATOM 3108 C CA . LYS A 1 393 ? 14.943 -37.497 48.766 1.00 25.58 393 LYS A CA 1
ATOM 3109 C C . LYS A 1 393 ? 16.127 -36.527 48.933 1.00 25.58 393 LYS A C 1
ATOM 3111 O O . LYS A 1 393 ? 16.984 -36.501 48.051 1.00 25.58 393 LYS A O 1
ATOM 3116 N N . PRO A 1 394 ? 16.251 -35.824 50.074 1.00 25.94 394 PRO A N 1
ATOM 3117 C CA . PRO A 1 394 ? 17.442 -35.052 50.411 1.00 25.94 394 PRO A CA 1
ATOM 3118 C C . PRO A 1 394 ? 18.480 -35.909 51.160 1.00 25.94 394 PRO A C 1
ATOM 3120 O O . PRO A 1 394 ? 18.131 -36.715 52.024 1.00 25.94 394 PRO A O 1
ATOM 3123 N N . THR A 1 395 ? 19.763 -35.704 50.860 1.00 25.75 395 THR A N 1
ATOM 3124 C CA . THR A 1 395 ? 20.900 -36.250 51.619 1.00 25.75 395 THR A CA 1
ATOM 3125 C C . THR A 1 395 ? 21.735 -35.137 52.245 1.00 25.75 395 THR A C 1
ATOM 3127 O O . THR A 1 395 ? 22.265 -34.300 51.525 1.00 25.75 395 THR A O 1
ATOM 3130 N N . ALA A 1 396 ? 21.868 -35.253 53.569 1.00 27.28 396 ALA A N 1
ATOM 3131 C CA . ALA A 1 396 ? 23.009 -34.965 54.445 1.00 27.28 396 ALA A CA 1
ATOM 3132 C C . ALA A 1 396 ? 23.603 -33.542 54.547 1.00 27.28 396 ALA A C 1
ATOM 3134 O O . ALA A 1 396 ? 23.926 -32.868 53.577 1.00 27.28 396 ALA A O 1
ATOM 3135 N N . ALA A 1 397 ? 23.788 -33.166 55.813 1.00 25.48 397 ALA A N 1
ATOM 3136 C CA . ALA A 1 397 ? 24.290 -31.915 56.357 1.00 25.48 397 ALA A CA 1
ATOM 3137 C C . ALA A 1 397 ? 25.822 -31.768 56.312 1.00 25.48 397 ALA A C 1
ATOM 3139 O O . ALA A 1 397 ? 26.542 -32.764 56.288 1.00 25.48 397 ALA A O 1
ATOM 3140 N N . SER A 1 398 ? 26.303 -30.532 56.492 1.00 26.34 398 SER A N 1
ATOM 3141 C CA . SER A 1 398 ? 27.445 -30.259 57.376 1.00 26.34 398 SER A CA 1
ATOM 3142 C C . SER A 1 398 ? 27.410 -28.822 57.914 1.00 26.34 398 SER A C 1
ATOM 3144 O O . SER A 1 398 ? 27.257 -27.861 57.163 1.00 26.34 398 SER A O 1
ATOM 3146 N N . SER A 1 399 ? 27.554 -28.752 59.229 1.00 24.80 399 SER A N 1
ATOM 3147 C CA . SER A 1 399 ? 27.573 -27.646 60.189 1.00 24.80 399 SER A CA 1
ATOM 3148 C C . SER A 1 399 ? 28.702 -26.631 59.978 1.00 24.80 399 SER A C 1
ATOM 3150 O O . SER A 1 399 ? 29.747 -27.047 59.498 1.00 24.80 399 SER A O 1
ATOM 3152 N N . VAL A 1 400 ? 28.536 -25.382 60.453 1.00 26.70 400 VAL A N 1
ATOM 3153 C CA . VAL A 1 400 ? 29.469 -24.658 61.360 1.00 26.70 400 VAL A CA 1
ATOM 3154 C C . VAL A 1 400 ? 28.680 -23.577 62.138 1.00 26.70 400 VAL A C 1
ATOM 3156 O O . VAL A 1 400 ? 27.742 -22.982 61.616 1.00 26.70 400 VAL A O 1
ATOM 3159 N N . GLU A 1 401 ? 29.058 -23.423 63.406 1.00 24.75 401 GLU A N 1
ATOM 3160 C CA . GLU A 1 401 ? 28.442 -22.779 64.576 1.00 24.75 401 GLU A CA 1
ATOM 3161 C C . GLU A 1 401 ? 28.550 -21.236 64.648 1.00 24.75 401 GLU A C 1
ATOM 3163 O O . GLU A 1 401 ? 29.351 -20.635 63.932 1.00 24.75 401 GLU A O 1
ATOM 3168 N N . GLY A 1 402 ? 27.820 -20.609 65.594 1.00 24.94 402 GLY A N 1
ATOM 3169 C CA . GLY A 1 402 ? 28.183 -19.281 66.127 1.00 24.94 402 GLY A CA 1
ATOM 3170 C C . GLY A 1 402 ? 27.106 -18.466 66.871 1.00 24.94 402 GLY A C 1
ATOM 3171 O O . GLY A 1 402 ? 26.594 -17.508 66.311 1.00 24.94 402 GLY A O 1
ATOM 3172 N N . GLU A 1 403 ? 26.832 -18.844 68.127 1.00 25.52 403 GLU A N 1
ATOM 3173 C CA . GLU A 1 403 ? 26.442 -18.044 69.320 1.00 25.52 403 GLU A CA 1
ATOM 3174 C C . GLU A 1 403 ? 25.253 -17.043 69.342 1.00 25.52 403 GLU A C 1
ATOM 3176 O O . GLU A 1 403 ? 25.215 -16.010 68.680 1.00 25.52 403 GLU A O 1
ATOM 3181 N N . VAL A 1 404 ? 24.345 -17.298 70.298 1.00 26.95 404 VAL A N 1
ATOM 3182 C CA . VAL A 1 404 ? 23.310 -16.398 70.839 1.00 26.95 404 VAL A CA 1
ATOM 3183 C C . VAL A 1 404 ? 23.605 -16.172 72.326 1.00 26.95 404 VAL A C 1
ATOM 3185 O O . VAL A 1 404 ? 23.816 -17.162 73.029 1.00 26.95 404 VAL A O 1
ATOM 3188 N N . PRO A 1 405 ? 23.495 -14.944 72.864 1.00 26.16 405 PRO A N 1
ATOM 3189 C CA . PRO A 1 405 ? 23.274 -14.753 74.291 1.00 26.16 405 PRO A CA 1
ATOM 3190 C C . PRO A 1 405 ? 21.833 -14.315 74.579 1.00 26.16 405 PRO A C 1
ATOM 3192 O O . PRO A 1 405 ? 21.357 -13.276 74.125 1.00 26.16 405 PRO A O 1
ATOM 3195 N N . GLN A 1 406 ? 21.158 -15.127 75.393 1.00 30.53 406 GLN A N 1
ATOM 3196 C CA . GLN A 1 406 ? 19.966 -14.764 76.154 1.00 30.53 406 GLN A CA 1
ATOM 3197 C C . GLN A 1 406 ? 20.337 -13.786 77.278 1.00 30.53 406 GLN A C 1
ATOM 3199 O O . GLN A 1 406 ? 21.380 -13.945 77.904 1.00 30.53 406 GLN A O 1
ATOM 3204 N N . THR A 1 407 ? 19.456 -12.839 77.604 1.00 26.80 407 THR A N 1
ATOM 3205 C CA . THR A 1 407 ? 19.101 -12.477 78.993 1.00 26.80 407 THR A CA 1
ATOM 3206 C C . THR A 1 407 ? 17.931 -11.488 78.991 1.00 26.80 407 THR A C 1
ATOM 3208 O O . THR A 1 407 ? 18.003 -10.412 78.406 1.00 26.80 407 THR A O 1
ATOM 3211 N N . ALA A 1 408 ? 16.844 -11.860 79.667 1.00 30.34 408 ALA A N 1
ATOM 3212 C CA . ALA A 1 408 ? 15.847 -10.926 80.186 1.00 30.34 408 ALA A CA 1
ATOM 3213 C C . ALA A 1 408 ? 16.298 -10.425 81.571 1.00 30.34 408 ALA A C 1
ATOM 3215 O O . ALA A 1 408 ? 16.996 -11.159 82.278 1.00 30.34 408 ALA A O 1
ATOM 3216 N N . PRO A 1 409 ? 15.847 -9.238 82.010 1.00 28.62 409 PRO A N 1
ATOM 3217 C CA . PRO A 1 409 ? 15.213 -9.196 83.327 1.00 28.62 409 PRO A CA 1
ATOM 3218 C C . PRO A 1 409 ? 13.960 -8.309 83.419 1.00 28.62 409 PRO A C 1
ATOM 3220 O O . PRO A 1 409 ? 13.706 -7.414 82.616 1.00 28.62 409 PRO A O 1
ATOM 3223 N N . GLN A 1 410 ? 13.178 -8.630 84.450 1.00 26.14 410 GLN A N 1
ATOM 3224 C CA . GLN A 1 410 ? 11.900 -8.065 84.873 1.00 26.14 410 GLN A CA 1
ATOM 3225 C C . GLN A 1 410 ? 12.025 -6.732 85.647 1.00 26.14 410 GLN A C 1
ATOM 3227 O O . GLN A 1 410 ? 12.983 -6.525 86.382 1.00 26.14 410 GLN A O 1
ATOM 3232 N N . LEU A 1 411 ? 10.976 -5.906 85.504 1.00 33.62 411 LEU A N 1
ATOM 3233 C CA . LEU A 1 411 ? 10.270 -5.032 86.472 1.00 33.62 411 LEU A CA 1
ATOM 3234 C C . LEU A 1 411 ? 11.036 -4.298 87.599 1.00 33.62 411 LEU A C 1
ATOM 3236 O O . LEU A 1 411 ? 11.509 -4.919 88.545 1.00 33.62 411 LEU A O 1
ATOM 3240 N N . ALA A 1 412 ? 10.904 -2.961 87.628 1.00 25.27 412 ALA A N 1
ATOM 3241 C CA . ALA A 1 412 ? 10.800 -2.178 88.868 1.00 25.27 412 ALA A CA 1
ATOM 3242 C C . ALA A 1 412 ? 9.997 -0.873 88.666 1.00 25.27 412 ALA A C 1
ATOM 3244 O O . ALA A 1 412 ? 10.081 -0.217 87.630 1.00 25.27 412 ALA A O 1
ATOM 3245 N N . VAL A 1 413 ? 9.199 -0.548 89.684 1.00 36.06 413 VAL A N 1
ATOM 3246 C CA . VAL A 1 413 ? 8.218 0.544 89.814 1.00 36.06 413 VAL A CA 1
ATOM 3247 C C . VAL A 1 413 ? 8.897 1.881 90.148 1.00 36.06 413 VAL A C 1
ATOM 3249 O O . VAL A 1 413 ? 9.845 1.901 90.928 1.00 36.06 413 VAL A O 1
ATOM 3252 N N . GLY A 1 414 ? 8.361 3.001 89.647 1.00 25.70 414 GLY A N 1
ATOM 3253 C CA . GLY A 1 414 ? 8.698 4.342 90.135 1.00 25.70 414 GLY A CA 1
ATOM 3254 C C . GLY A 1 414 ? 7.941 5.461 89.416 1.00 25.70 414 GLY A C 1
ATOM 3255 O O . GLY A 1 414 ? 8.262 5.800 88.281 1.00 25.70 414 GLY A O 1
ATOM 3256 N N . ASP A 1 415 ? 6.947 6.042 90.089 1.00 32.25 415 ASP A N 1
ATOM 3257 C CA . ASP A 1 415 ? 6.262 7.272 89.682 1.00 32.25 415 ASP A CA 1
ATOM 3258 C C . ASP A 1 415 ? 7.236 8.454 89.589 1.00 32.25 415 ASP A C 1
ATOM 3260 O O . ASP A 1 415 ? 7.957 8.731 90.549 1.00 32.25 415 ASP A O 1
ATOM 3264 N N . SER A 1 416 ? 7.189 9.200 88.476 1.00 32.47 416 SER A N 1
ATOM 3265 C CA . SER A 1 416 ? 7.119 10.677 88.404 1.00 32.47 416 SER A CA 1
ATOM 3266 C C . SER A 1 416 ? 7.673 11.225 87.081 1.00 32.47 416 SER A C 1
ATOM 3268 O O . SER A 1 416 ? 8.821 10.982 86.735 1.00 32.47 416 SER A O 1
ATOM 3270 N N . LYS A 1 417 ? 6.893 12.145 86.495 1.00 28.52 417 LYS A N 1
ATOM 3271 C CA . LYS A 1 417 ? 7.220 13.181 85.489 1.00 28.52 417 LYS A CA 1
ATOM 3272 C C . LYS A 1 417 ? 6.957 12.856 84.012 1.00 28.52 417 LYS A C 1
ATOM 3274 O O . LYS A 1 417 ? 7.584 12.020 83.380 1.00 28.52 417 LYS A O 1
ATOM 3279 N N . LYS A 1 418 ? 6.021 13.657 83.486 1.00 41.31 418 LYS A N 1
ATOM 3280 C CA . LYS A 1 418 ? 5.804 14.007 82.081 1.00 41.31 418 LYS A CA 1
ATOM 3281 C C . LYS A 1 418 ? 7.133 14.179 81.341 1.00 41.31 418 LYS A C 1
ATOM 3283 O O . LYS A 1 418 ? 7.881 15.067 81.723 1.00 41.31 418 LYS A O 1
ATOM 3288 N N . GLU A 1 419 ? 7.328 13.447 80.248 1.00 30.94 419 GLU A N 1
ATOM 3289 C CA . GLU A 1 419 ? 8.075 13.896 79.066 1.00 30.94 419 GLU A CA 1
ATOM 3290 C C . GLU A 1 419 ? 7.892 12.896 77.906 1.00 30.94 419 GLU A C 1
ATOM 3292 O O . GLU A 1 419 ? 8.004 11.690 78.095 1.00 30.94 419 GLU A O 1
ATOM 3297 N N . GLY A 1 420 ? 7.610 13.408 76.699 1.00 30.28 420 GLY A N 1
ATOM 3298 C CA . GLY A 1 420 ? 8.017 12.742 75.455 1.00 30.28 420 GLY A CA 1
ATOM 3299 C C . GLY A 1 420 ? 7.016 11.868 74.690 1.00 30.28 420 GLY A C 1
ATOM 3300 O O . GLY A 1 420 ? 7.396 10.801 74.223 1.00 30.28 420 GLY A O 1
ATOM 3301 N N . ALA A 1 421 ? 5.777 12.314 74.465 1.00 31.80 421 ALA A N 1
ATOM 3302 C CA . ALA A 1 421 ? 4.975 11.806 73.346 1.00 31.80 421 ALA A CA 1
ATOM 3303 C C . ALA A 1 421 ? 5.387 12.535 72.055 1.00 31.80 421 ALA A C 1
ATOM 3305 O O . ALA A 1 421 ? 4.706 13.463 71.633 1.00 31.80 421 ALA A O 1
ATOM 3306 N N . ASP A 1 422 ? 6.516 12.163 71.452 1.00 42.75 422 ASP A N 1
ATOM 3307 C CA . ASP A 1 422 ? 6.875 12.650 70.118 1.00 42.75 422 ASP A CA 1
ATOM 3308 C C . ASP A 1 422 ? 7.740 11.634 69.361 1.00 42.75 422 ASP A C 1
ATOM 3310 O O . ASP A 1 422 ? 8.681 11.083 69.924 1.00 42.75 422 ASP A O 1
ATOM 3314 N N . GLN A 1 423 ? 7.428 11.474 68.065 1.00 42.97 423 GLN A N 1
ATOM 3315 C CA . GLN A 1 423 ? 8.153 10.767 66.985 1.00 42.97 423 GLN A CA 1
ATOM 3316 C C . GLN A 1 423 ? 7.462 9.537 66.360 1.00 42.97 423 GLN A C 1
ATOM 3318 O O . GLN A 1 423 ? 8.072 8.496 66.136 1.00 42.97 423 GLN A O 1
ATOM 3323 N N . ALA A 1 424 ? 6.211 9.698 65.917 1.00 45.31 424 ALA A N 1
ATOM 3324 C CA . ALA A 1 424 ? 5.776 9.064 64.667 1.00 45.31 424 ALA A CA 1
ATOM 3325 C C . ALA A 1 424 ? 5.936 10.098 63.531 1.00 45.31 424 ALA A C 1
ATOM 3327 O O . ALA A 1 424 ? 5.459 11.227 63.692 1.00 45.31 424 ALA A O 1
ATOM 3328 N N . PRO A 1 425 ? 6.610 9.789 62.401 1.00 56.34 425 PRO A N 1
ATOM 3329 C CA . PRO A 1 425 ? 6.804 10.761 61.329 1.00 56.34 425 PRO A CA 1
ATOM 3330 C C . PRO A 1 425 ? 5.451 11.244 60.813 1.00 56.34 425 PRO A C 1
ATOM 3332 O O . PRO A 1 425 ? 4.563 10.447 60.501 1.00 56.34 425 PRO A O 1
ATOM 3335 N N . SER A 1 426 ? 5.283 12.564 60.712 1.00 73.88 426 SER A N 1
ATOM 3336 C CA . SER A 1 426 ? 4.018 13.123 60.252 1.00 73.88 426 SER A CA 1
ATOM 3337 C C . SER A 1 426 ? 3.693 12.598 58.848 1.00 73.88 426 SER A C 1
ATOM 3339 O O . SER A 1 426 ? 4.577 12.353 58.018 1.00 73.88 426 SER A O 1
ATOM 3341 N N . LEU A 1 427 ? 2.406 12.468 58.524 1.00 71.19 427 LEU A N 1
ATOM 3342 C CA . LEU A 1 427 ? 1.963 12.046 57.189 1.00 71.19 427 LEU A CA 1
ATOM 3343 C C . LEU A 1 427 ? 2.546 12.947 56.076 1.00 71.19 427 LEU A C 1
ATOM 3345 O O . LEU A 1 427 ? 2.755 12.516 54.942 1.00 71.19 427 LEU A O 1
ATOM 3349 N N . ARG A 1 428 ? 2.875 14.203 56.411 1.00 71.62 428 ARG A N 1
ATOM 3350 C CA . ARG A 1 428 ? 3.567 15.156 55.533 1.00 71.62 428 ARG A CA 1
ATOM 3351 C C . ARG A 1 428 ? 5.018 14.750 55.257 1.00 71.62 428 ARG A C 1
ATOM 3353 O O . ARG A 1 428 ? 5.458 14.874 54.113 1.00 71.62 428 ARG A O 1
ATOM 3360 N N . ASP A 1 429 ? 5.739 14.264 56.260 1.00 79.56 429 ASP A N 1
ATOM 3361 C CA . ASP A 1 429 ? 7.130 13.817 56.124 1.00 79.56 429 ASP A CA 1
ATOM 3362 C C . ASP A 1 429 ? 7.210 12.485 55.382 1.00 79.56 429 ASP A C 1
ATOM 3364 O O . ASP A 1 429 ? 8.028 12.340 54.474 1.00 79.56 429 ASP A O 1
ATOM 3368 N N . THR A 1 430 ? 6.239 11.597 55.614 1.00 79.56 430 THR A N 1
ATOM 3369 C CA . THR A 1 430 ? 6.060 10.377 54.814 1.00 79.56 430 THR A CA 1
ATOM 3370 C C . THR A 1 430 ? 5.858 10.717 53.331 1.00 79.56 430 THR A C 1
ATOM 3372 O O . THR A 1 430 ? 6.533 10.169 52.463 1.00 79.56 430 THR A O 1
ATOM 3375 N N . ILE A 1 431 ? 4.990 11.684 52.997 1.00 78.62 431 ILE A N 1
ATOM 3376 C CA . ILE A 1 431 ? 4.794 12.127 51.602 1.00 78.62 431 ILE A CA 1
ATOM 3377 C C . ILE A 1 431 ? 6.088 12.696 51.000 1.00 78.62 431 ILE A C 1
ATOM 3379 O O . ILE A 1 431 ? 6.389 12.418 49.836 1.00 78.62 431 ILE A O 1
ATOM 3383 N N . ARG A 1 432 ? 6.859 13.486 51.761 1.00 81.69 432 ARG A N 1
ATOM 3384 C CA . ARG A 1 432 ? 8.148 14.036 51.301 1.00 81.69 432 ARG A CA 1
ATOM 3385 C C . ARG A 1 432 ? 9.151 12.928 50.992 1.00 81.69 432 ARG A C 1
ATOM 3387 O O . ARG A 1 432 ? 9.770 12.964 49.930 1.00 81.69 432 ARG A O 1
ATOM 3394 N N . GLU A 1 433 ? 9.258 11.929 51.860 1.00 85.81 433 GLU A N 1
ATOM 3395 C CA . GLU A 1 433 ? 10.145 10.782 51.667 1.00 85.81 433 GLU A CA 1
ATOM 3396 C C . GLU A 1 433 ? 9.745 9.956 50.431 1.00 85.81 433 GLU A C 1
ATOM 3398 O O . GLU A 1 433 ? 10.584 9.626 49.588 1.00 85.81 433 GLU A O 1
ATOM 3403 N N . GLN A 1 434 ? 8.444 9.695 50.243 1.00 81.31 434 GLN A N 1
ATOM 3404 C CA . GLN A 1 434 ? 7.958 8.977 49.060 1.00 81.31 434 GLN A CA 1
ATOM 3405 C C . GLN A 1 434 ? 8.202 9.764 47.758 1.00 81.31 434 GLN A C 1
ATOM 3407 O O . GLN A 1 434 ? 8.511 9.168 46.719 1.00 81.31 434 GLN A O 1
ATOM 3412 N N . LEU A 1 435 ? 8.099 11.099 47.791 1.00 81.88 435 LEU A N 1
ATOM 3413 C CA . LEU A 1 435 ? 8.438 11.968 46.659 1.00 81.88 435 LEU A CA 1
ATOM 3414 C C . LEU A 1 435 ? 9.944 11.978 46.361 1.00 81.88 435 LEU A C 1
ATOM 3416 O O . LEU A 1 435 ? 10.321 12.023 45.189 1.00 81.88 435 LEU A O 1
ATOM 3420 N N . TYR A 1 436 ? 10.800 11.907 47.384 1.00 90.00 436 TYR A N 1
ATOM 3421 C CA . TYR A 1 436 ? 12.250 11.792 47.214 1.00 90.00 436 TYR A CA 1
ATOM 3422 C C . TYR A 1 436 ? 12.624 10.482 46.502 1.00 90.00 436 TYR A C 1
ATOM 3424 O O . TYR A 1 436 ? 13.242 10.521 45.437 1.00 90.00 436 TYR A O 1
ATOM 3432 N N . LYS A 1 437 ? 12.119 9.340 46.989 1.00 86.50 437 LYS A N 1
ATOM 3433 C CA . LYS A 1 437 ? 12.295 8.020 46.348 1.00 86.50 437 LYS A CA 1
ATOM 3434 C C . LYS A 1 437 ? 11.781 8.007 44.900 1.00 86.50 437 LYS A C 1
ATOM 3436 O O . LYS A 1 437 ? 12.404 7.438 44.004 1.00 86.50 437 LYS A O 1
ATOM 3441 N N . GLN A 1 438 ? 10.673 8.703 44.622 1.00 83.12 438 GLN A N 1
ATOM 3442 C CA . GLN A 1 438 ? 10.158 8.859 43.257 1.00 83.12 438 GLN A CA 1
ATOM 3443 C C . GLN A 1 438 ? 11.104 9.673 42.351 1.00 83.12 438 GLN A C 1
ATOM 3445 O O . GLN A 1 438 ? 11.242 9.350 41.168 1.00 83.12 438 GLN A O 1
ATOM 3450 N N . ARG A 1 439 ? 11.751 10.728 42.866 1.00 89.12 439 ARG A N 1
ATOM 3451 C CA . ARG A 1 439 ? 12.741 11.518 42.108 1.00 89.12 439 ARG A CA 1
ATOM 3452 C C . ARG A 1 439 ? 13.984 10.692 41.782 1.00 89.12 439 ARG A C 1
ATOM 3454 O O . ARG A 1 439 ? 14.432 10.731 40.636 1.00 89.12 439 ARG A O 1
ATOM 3461 N N . GLU A 1 440 ? 14.471 9.911 42.740 1.00 92.19 440 GLU A N 1
ATOM 3462 C CA . GLU A 1 440 ? 15.621 9.020 42.565 1.00 92.19 440 GLU A CA 1
ATOM 3463 C C . GLU A 1 440 ? 15.353 7.952 41.487 1.00 92.19 440 GLU A C 1
ATOM 3465 O O . GLU A 1 440 ? 16.134 7.793 40.548 1.00 92.19 440 GLU A O 1
ATOM 3470 N N . LEU A 1 441 ? 14.188 7.293 41.530 1.00 86.12 441 LEU A N 1
ATOM 3471 C CA . LEU A 1 441 ? 13.784 6.318 40.507 1.00 86.12 441 LEU A CA 1
ATOM 3472 C C . LEU A 1 441 ? 13.630 6.950 39.116 1.00 86.12 441 LEU A C 1
ATOM 3474 O O . LEU A 1 441 ? 14.015 6.350 38.113 1.00 86.12 441 LEU A O 1
ATOM 3478 N N . ARG A 1 442 ? 13.125 8.189 39.024 1.00 86.81 442 ARG A N 1
ATOM 3479 C CA . ARG A 1 442 ? 13.078 8.931 37.750 1.00 86.81 442 ARG A CA 1
ATOM 3480 C C . ARG A 1 442 ? 14.474 9.248 37.212 1.00 86.81 442 ARG A C 1
ATOM 3482 O O . ARG A 1 442 ? 14.658 9.252 35.997 1.00 86.81 442 ARG A O 1
ATOM 3489 N N . GLN A 1 443 ? 15.445 9.526 38.080 1.00 92.00 443 GLN A N 1
ATOM 3490 C CA . GLN A 1 443 ? 16.837 9.731 37.680 1.00 92.00 443 GLN A CA 1
ATOM 3491 C C . GLN A 1 443 ? 17.469 8.430 37.180 1.00 92.00 443 GLN A C 1
ATOM 3493 O O . GLN A 1 443 ? 18.029 8.426 36.083 1.00 92.00 443 GLN A O 1
ATOM 3498 N N . LYS A 1 444 ? 17.284 7.323 37.909 1.00 89.38 444 LYS A N 1
ATOM 3499 C CA . LYS A 1 444 ? 17.702 5.978 37.482 1.00 89.38 444 LYS A CA 1
ATOM 3500 C C . LYS A 1 444 ? 17.088 5.598 36.130 1.00 89.38 444 LYS A C 1
ATOM 3502 O O . LYS A 1 444 ? 17.783 5.078 35.263 1.00 89.38 444 LYS A O 1
ATOM 3507 N N . LEU A 1 445 ? 15.818 5.945 35.889 1.00 89.88 445 LEU A N 1
ATOM 3508 C CA . LEU A 1 445 ? 15.149 5.688 34.609 1.00 89.88 445 LEU A CA 1
ATOM 3509 C C . LEU A 1 445 ? 15.776 6.478 33.451 1.00 89.88 445 LEU A C 1
ATOM 3511 O O . LEU A 1 445 ? 15.930 5.940 32.355 1.00 89.88 445 LEU A O 1
ATOM 3515 N N . ARG A 1 446 ? 16.153 7.743 33.684 1.00 87.94 446 ARG A N 1
ATOM 3516 C CA . ARG A 1 446 ? 16.862 8.558 32.683 1.00 87.94 446 ARG A CA 1
ATOM 3517 C C . ARG A 1 446 ? 18.239 7.977 32.364 1.00 87.94 446 ARG A C 1
ATOM 3519 O O . ARG A 1 446 ? 18.572 7.857 31.190 1.00 87.94 446 ARG A O 1
ATOM 3526 N N . GLN A 1 447 ? 18.996 7.570 33.382 1.00 89.94 447 GLN A N 1
ATOM 3527 C CA . GLN A 1 447 ? 20.312 6.939 33.214 1.00 89.94 447 GLN A CA 1
ATOM 3528 C C . GLN A 1 447 ? 20.213 5.609 32.448 1.00 89.94 447 GLN A C 1
ATOM 3530 O O . GLN A 1 447 ? 20.953 5.395 31.490 1.00 89.94 447 GLN A O 1
ATOM 3535 N N . ALA A 1 448 ? 19.246 4.754 32.797 1.00 84.81 448 ALA A N 1
ATOM 3536 C CA . ALA A 1 448 ? 18.984 3.504 32.081 1.00 84.81 448 ALA A CA 1
ATOM 3537 C C . ALA A 1 448 ? 18.552 3.749 30.623 1.00 84.81 448 ALA A C 1
ATOM 3539 O O . ALA A 1 448 ? 18.971 3.031 29.716 1.00 84.81 448 ALA A O 1
ATOM 3540 N N . GLY A 1 449 ? 17.750 4.792 30.377 1.00 85.19 449 GLY A N 1
ATOM 3541 C CA . GLY A 1 449 ? 17.365 5.221 29.032 1.00 85.19 449 GLY A CA 1
ATOM 3542 C C . GLY A 1 449 ? 18.556 5.672 28.180 1.00 85.19 449 GLY A C 1
ATOM 3543 O O . GLY A 1 449 ? 18.686 5.219 27.044 1.00 85.19 449 GLY A O 1
ATOM 3544 N N . ALA A 1 450 ? 19.443 6.502 28.738 1.00 88.31 450 ALA A N 1
ATOM 3545 C CA . ALA A 1 450 ? 20.654 6.965 28.060 1.00 88.31 450 ALA A CA 1
ATOM 3546 C C . ALA A 1 450 ? 21.599 5.800 27.721 1.00 88.31 450 ALA A C 1
ATOM 3548 O O . ALA A 1 450 ? 22.025 5.663 26.575 1.00 88.31 450 ALA A O 1
ATOM 3549 N N . ARG A 1 451 ? 21.833 4.895 28.682 1.00 86.44 451 ARG A N 1
ATOM 3550 C CA . ARG A 1 451 ? 22.644 3.685 28.478 1.00 86.44 451 ARG A CA 1
ATOM 3551 C C . ARG A 1 451 ? 22.078 2.796 27.370 1.00 86.44 451 ARG A C 1
ATOM 3553 O O . ARG A 1 451 ? 22.817 2.325 26.513 1.00 86.44 451 ARG A O 1
ATOM 3560 N N . LEU A 1 452 ? 20.762 2.584 27.345 1.00 87.00 452 LEU A N 1
ATOM 3561 C CA . LEU A 1 452 ? 20.118 1.787 26.299 1.00 87.00 452 LEU A CA 1
ATOM 3562 C C . LEU A 1 452 ? 20.241 2.436 24.911 1.00 87.00 452 LEU A C 1
ATOM 3564 O O . LEU A 1 452 ? 20.423 1.737 23.914 1.00 87.00 452 LEU A O 1
ATOM 3568 N N . GLN A 1 453 ? 20.148 3.764 24.832 1.00 87.00 453 GLN A N 1
ATOM 3569 C CA . GLN A 1 453 ? 20.319 4.501 23.581 1.00 87.00 453 GLN A CA 1
ATOM 3570 C C . GLN A 1 453 ? 21.749 4.375 23.035 1.00 87.00 453 GLN A C 1
ATOM 3572 O O . GLN A 1 453 ? 21.923 4.142 21.838 1.00 87.00 453 GLN A O 1
ATOM 3577 N N . GLU A 1 454 ? 22.755 4.460 23.905 1.00 87.50 454 GLU A N 1
ATOM 3578 C CA . GLU A 1 454 ? 24.162 4.255 23.548 1.00 87.50 454 GLU A CA 1
ATOM 3579 C C . GLU A 1 454 ? 24.414 2.837 23.010 1.00 87.50 454 GLU A C 1
ATOM 3581 O O . GLU A 1 454 ? 24.953 2.675 21.910 1.00 87.50 454 GLU A O 1
ATOM 3586 N N . LEU A 1 455 ? 23.928 1.809 23.720 1.00 84.75 455 LEU A N 1
ATOM 3587 C CA . LEU A 1 455 ? 24.046 0.410 23.293 1.00 84.75 455 LEU A CA 1
ATOM 3588 C C . LEU A 1 455 ? 23.387 0.175 21.922 1.00 84.75 455 LEU A C 1
ATOM 3590 O O . LEU A 1 455 ? 23.940 -0.530 21.078 1.00 84.75 455 LEU A O 1
ATOM 3594 N N . ARG A 1 456 ? 22.227 0.795 21.663 1.00 83.81 456 ARG A N 1
ATOM 3595 C CA . ARG A 1 456 ? 21.537 0.710 20.362 1.00 83.81 456 ARG A CA 1
ATOM 3596 C C . ARG A 1 456 ? 22.333 1.363 19.237 1.00 83.81 456 ARG A C 1
ATOM 3598 O O . ARG A 1 456 ? 22.383 0.817 18.136 1.00 83.81 456 ARG A O 1
ATOM 3605 N N . HIS A 1 457 ? 22.968 2.503 19.500 1.00 85.62 457 HIS A N 1
ATOM 3606 C CA . HIS A 1 457 ? 23.821 3.169 18.518 1.00 85.62 457 HIS A CA 1
ATOM 3607 C C . HIS A 1 457 ? 25.038 2.303 18.154 1.00 85.62 457 HIS A C 1
ATOM 3609 O O . HIS A 1 457 ? 25.330 2.098 16.975 1.00 85.62 457 HIS A O 1
ATOM 3615 N N . GLN A 1 458 ? 25.693 1.718 19.158 1.00 81.44 458 GLN A N 1
ATOM 3616 C CA . GLN A 1 458 ? 26.833 0.819 18.961 1.00 81.44 458 GLN A CA 1
ATOM 3617 C C . GLN A 1 458 ? 26.430 -0.469 18.219 1.00 81.44 458 GLN A C 1
ATOM 3619 O O . GLN A 1 458 ? 27.140 -0.898 17.307 1.00 81.44 458 GLN A O 1
ATOM 3624 N N . ASN A 1 459 ? 25.258 -1.039 18.524 1.00 79.25 459 ASN A N 1
ATOM 3625 C CA . ASN A 1 459 ? 24.725 -2.212 17.824 1.00 79.25 459 ASN A CA 1
ATOM 3626 C C . ASN A 1 459 ? 24.404 -1.913 16.342 1.00 79.25 459 ASN A C 1
ATOM 3628 O O . ASN A 1 459 ? 24.714 -2.713 15.457 1.00 79.25 459 ASN A O 1
ATOM 3632 N N . ARG A 1 460 ? 23.880 -0.715 16.039 1.00 81.19 460 ARG A N 1
ATOM 3633 C CA . ARG A 1 460 ? 23.641 -0.267 14.654 1.00 81.19 460 ARG A CA 1
ATOM 3634 C C . ARG A 1 460 ? 24.933 -0.240 13.834 1.00 81.19 460 ARG A C 1
ATOM 3636 O O . ARG A 1 460 ? 24.972 -0.796 12.740 1.00 81.19 460 ARG A O 1
ATOM 3643 N N . GLY A 1 461 ? 26.008 0.318 14.395 1.00 81.69 461 GLY A N 1
ATOM 3644 C CA . GLY A 1 461 ? 27.314 0.358 13.731 1.00 81.69 461 GLY A CA 1
ATOM 3645 C C . GLY A 1 461 ? 27.909 -1.030 13.462 1.00 81.69 461 GLY A C 1
ATOM 3646 O O . GLY A 1 461 ? 28.613 -1.224 12.469 1.00 81.69 461 GLY A O 1
ATOM 3647 N N . LEU A 1 462 ? 27.615 -2.020 14.310 1.00 80.06 462 LEU A N 1
ATOM 3648 C CA . LEU A 1 462 ? 28.021 -3.406 14.077 1.00 80.06 462 LEU A CA 1
ATOM 3649 C C . LEU A 1 462 ? 27.178 -4.095 12.991 1.00 80.06 462 LEU A C 1
ATOM 3651 O O . LEU A 1 462 ? 27.737 -4.828 12.171 1.00 80.06 462 LEU A O 1
ATOM 3655 N N . CYS A 1 463 ? 25.870 -3.826 12.928 1.00 77.81 463 CYS A N 1
ATOM 3656 C CA . CYS A 1 463 ? 25.004 -4.301 11.841 1.00 77.81 463 CYS A CA 1
ATOM 3657 C C . CYS A 1 463 ? 25.424 -3.742 10.473 1.00 77.81 463 CYS A C 1
ATOM 3659 O O . CYS A 1 463 ? 25.466 -4.486 9.490 1.00 77.81 463 CYS A O 1
ATOM 3661 N N . ASP A 1 464 ? 25.812 -2.466 10.407 1.00 83.00 464 ASP A N 1
ATOM 3662 C CA . ASP A 1 464 ? 26.317 -1.853 9.173 1.00 83.00 464 ASP A CA 1
ATOM 3663 C C . ASP A 1 464 ? 27.626 -2.514 8.712 1.00 83.00 464 ASP A C 1
ATOM 3665 O O . ASP A 1 464 ? 27.795 -2.822 7.529 1.00 83.00 464 ASP A O 1
ATOM 3669 N N . LYS A 1 465 ? 28.545 -2.792 9.649 1.00 83.62 465 LYS A N 1
ATOM 3670 C CA . LYS A 1 465 ? 29.786 -3.534 9.366 1.00 83.62 465 LYS A CA 1
ATOM 3671 C C . LYS A 1 465 ? 29.504 -4.952 8.869 1.00 83.62 465 LYS A C 1
ATOM 3673 O O . LYS A 1 465 ? 30.156 -5.386 7.924 1.00 83.62 465 LYS A O 1
ATOM 3678 N N . ARG A 1 466 ? 28.518 -5.645 9.452 1.00 82.00 466 ARG A N 1
ATOM 3679 C CA . ARG A 1 466 ? 28.101 -6.989 9.017 1.00 82.00 466 ARG A CA 1
ATOM 3680 C C . ARG A 1 466 ? 27.589 -6.965 7.581 1.00 82.00 466 ARG A C 1
ATOM 3682 O O . ARG A 1 466 ? 28.074 -7.728 6.759 1.00 82.00 466 ARG A O 1
ATOM 3689 N N . THR A 1 467 ? 26.692 -6.034 7.275 1.00 83.75 467 THR A N 1
ATOM 3690 C CA . THR A 1 467 ? 26.089 -5.905 5.940 1.00 83.75 467 THR A CA 1
ATOM 3691 C C . THR A 1 467 ? 27.145 -5.619 4.868 1.00 83.75 467 THR A C 1
ATOM 3693 O O . THR A 1 467 ? 27.103 -6.179 3.775 1.00 83.75 467 THR A O 1
ATOM 3696 N N . LYS A 1 468 ? 28.133 -4.762 5.170 1.00 85.69 468 LYS A N 1
ATOM 3697 C CA . LYS A 1 468 ? 29.265 -4.505 4.261 1.00 85.69 468 LYS A CA 1
ATOM 3698 C C . LYS A 1 468 ? 30.108 -5.760 4.029 1.00 85.69 468 LYS A C 1
ATOM 3700 O O . LYS A 1 468 ? 30.502 -6.025 2.898 1.00 85.69 468 LYS A O 1
ATOM 3705 N N . LEU A 1 469 ? 30.361 -6.526 5.088 1.00 83.94 469 LEU A N 1
ATOM 3706 C CA . LEU A 1 469 ? 31.145 -7.754 5.011 1.00 83.94 469 LEU A CA 1
ATOM 3707 C C . LEU A 1 469 ? 30.412 -8.855 4.229 1.00 83.94 469 LEU A C 1
ATOM 3709 O O . LEU A 1 469 ? 31.034 -9.516 3.409 1.00 83.94 469 LEU A O 1
ATOM 3713 N N . GLU A 1 470 ? 29.099 -9.009 4.414 1.00 82.62 470 GLU A N 1
ATOM 3714 C CA . GLU A 1 470 ? 28.258 -9.954 3.658 1.00 82.62 470 GLU A CA 1
ATOM 3715 C C . GLU A 1 470 ? 28.289 -9.660 2.154 1.00 82.62 470 GLU A C 1
ATOM 3717 O O . GLU A 1 470 ? 28.529 -10.566 1.359 1.00 82.62 470 GLU A O 1
ATOM 3722 N N . LYS A 1 471 ? 28.163 -8.385 1.763 1.00 85.94 471 LYS A N 1
ATOM 3723 C CA . LYS A 1 471 ? 28.303 -7.971 0.357 1.00 85.94 471 LYS A CA 1
ATOM 3724 C C . LYS A 1 471 ? 29.695 -8.259 -0.206 1.00 85.94 471 LYS A C 1
ATOM 3726 O O . LYS A 1 471 ? 29.818 -8.632 -1.368 1.00 85.94 471 LYS A O 1
ATOM 3731 N N . SER A 1 472 ? 30.738 -8.086 0.608 1.00 81.44 472 SER A N 1
ATOM 3732 C CA . SER A 1 472 ? 32.110 -8.412 0.208 1.00 81.44 472 SER A CA 1
ATOM 3733 C C . SER A 1 472 ? 32.289 -9.914 -0.020 1.00 81.44 472 SER A C 1
ATOM 3735 O O . SER A 1 472 ? 32.918 -10.294 -1.000 1.00 81.44 472 SER A O 1
ATOM 3737 N N . ILE A 1 473 ? 31.715 -10.761 0.844 1.00 80.75 473 ILE A N 1
ATOM 3738 C CA . ILE A 1 473 ? 31.742 -12.224 0.685 1.00 80.75 473 ILE A CA 1
ATOM 3739 C C . ILE A 1 473 ? 31.029 -12.622 -0.606 1.00 80.75 473 ILE A C 1
ATOM 3741 O O . ILE A 1 473 ? 31.607 -13.335 -1.420 1.00 80.75 473 ILE A O 1
ATOM 3745 N N . GLU A 1 474 ? 29.821 -12.104 -0.834 1.00 85.06 474 GLU A N 1
ATOM 3746 C CA . GLU A 1 474 ? 29.040 -12.406 -2.036 1.00 85.06 474 GLU A CA 1
ATOM 3747 C C . GLU A 1 474 ? 29.787 -11.999 -3.321 1.00 85.06 474 GLU A C 1
ATOM 3749 O O . GLU A 1 474 ? 29.808 -12.741 -4.305 1.00 85.06 474 GLU A O 1
ATOM 3754 N N . ALA A 1 475 ? 30.447 -10.835 -3.313 1.00 82.75 475 ALA A N 1
ATOM 3755 C CA . ALA A 1 475 ? 31.268 -10.380 -4.432 1.00 82.75 475 ALA A CA 1
ATOM 3756 C C . ALA A 1 475 ? 32.474 -11.303 -4.675 1.00 82.75 475 ALA A C 1
ATOM 3758 O O . ALA A 1 475 ? 32.738 -11.676 -5.820 1.00 82.75 475 ALA A O 1
ATOM 3759 N N . SER A 1 476 ? 33.182 -11.711 -3.617 1.00 80.69 476 SER A N 1
ATOM 3760 C CA . SER A 1 476 ? 34.317 -12.634 -3.727 1.00 80.69 476 SER A CA 1
ATOM 3761 C C . SER A 1 476 ? 33.898 -14.033 -4.192 1.00 80.69 476 SER A C 1
ATOM 3763 O O . SER A 1 476 ? 34.605 -14.643 -4.991 1.00 80.69 476 SER A O 1
ATOM 3765 N N . GLU A 1 477 ? 32.739 -14.534 -3.761 1.00 82.69 477 GLU A N 1
ATOM 3766 C CA . GLU A 1 477 ? 32.189 -15.822 -4.206 1.00 82.69 477 GLU A CA 1
ATOM 3767 C C . GLU A 1 477 ? 31.793 -15.793 -5.687 1.00 82.69 477 GLU A C 1
ATOM 3769 O O . GLU A 1 477 ? 32.119 -16.721 -6.432 1.00 82.69 477 GLU A O 1
ATOM 3774 N N . LYS A 1 478 ? 31.177 -14.697 -6.152 1.00 86.12 478 LYS A N 1
ATOM 3775 C CA . LYS A 1 478 ? 30.890 -14.487 -7.582 1.00 86.12 478 LYS A CA 1
ATOM 3776 C C . LYS A 1 478 ? 32.171 -14.413 -8.408 1.00 86.12 478 LYS A C 1
ATOM 3778 O O . LYS A 1 478 ? 32.257 -15.064 -9.447 1.00 86.12 478 LYS A O 1
ATOM 3783 N N . ALA A 1 479 ? 33.177 -13.673 -7.938 1.00 80.62 479 ALA A N 1
ATOM 3784 C CA . ALA A 1 479 ? 34.478 -13.601 -8.602 1.00 80.62 479 ALA A CA 1
ATOM 3785 C C . ALA A 1 479 ? 35.133 -14.988 -8.703 1.00 80.62 479 ALA A C 1
ATOM 3787 O O . ALA A 1 479 ? 35.626 -15.363 -9.763 1.00 80.62 479 ALA A O 1
ATOM 3788 N N . MET A 1 480 ? 35.068 -15.791 -7.639 1.00 81.31 480 MET A N 1
ATOM 3789 C CA . MET A 1 480 ? 35.580 -17.161 -7.648 1.00 81.31 480 MET A CA 1
ATOM 3790 C C . MET A 1 480 ? 34.846 -18.059 -8.652 1.00 81.31 480 MET A C 1
ATOM 3792 O O . MET A 1 480 ? 35.489 -18.871 -9.315 1.00 81.31 480 MET A O 1
ATOM 3796 N N . LEU A 1 481 ? 33.524 -17.915 -8.793 1.00 84.00 481 LEU A N 1
ATOM 3797 C CA . LEU A 1 481 ? 32.747 -18.648 -9.795 1.00 84.00 481 LEU A CA 1
ATOM 3798 C C . LEU A 1 481 ? 33.207 -18.307 -11.224 1.00 84.00 481 LEU A C 1
ATOM 3800 O O . LEU A 1 481 ? 33.374 -19.201 -12.052 1.00 84.00 481 LEU A O 1
ATOM 3804 N N . LEU A 1 482 ? 33.442 -17.020 -11.498 1.00 83.12 482 LEU A N 1
ATOM 3805 C CA . LEU A 1 482 ? 33.918 -16.545 -12.799 1.00 83.12 482 LEU A CA 1
ATOM 3806 C C . LEU A 1 482 ? 35.323 -17.063 -13.115 1.00 83.12 482 LEU A C 1
ATOM 3808 O O . LEU A 1 482 ? 35.550 -17.562 -14.213 1.00 83.12 482 LEU A O 1
ATOM 3812 N N . VAL A 1 483 ? 36.245 -17.011 -12.149 1.00 79.94 483 VAL A N 1
ATOM 3813 C CA . VAL A 1 483 ? 37.611 -17.524 -12.340 1.00 79.94 483 VAL A CA 1
ATOM 3814 C C . VAL A 1 483 ? 37.611 -19.040 -12.554 1.00 79.94 483 VAL A C 1
ATOM 3816 O O . VAL A 1 483 ? 38.356 -19.524 -13.398 1.00 79.94 483 VAL A O 1
ATOM 3819 N N . LYS A 1 484 ? 36.746 -19.800 -11.866 1.00 79.44 484 LYS A N 1
ATOM 3820 C CA . LYS A 1 484 ? 36.593 -21.246 -12.112 1.00 79.44 484 LYS A CA 1
ATOM 3821 C C . LYS A 1 484 ? 36.121 -21.548 -13.534 1.00 79.44 484 LYS A C 1
ATOM 3823 O O . LYS A 1 484 ? 36.697 -22.413 -14.180 1.00 79.44 484 LYS A O 1
ATOM 3828 N N . ARG A 1 485 ? 35.129 -20.804 -14.035 1.00 83.56 485 ARG A N 1
ATOM 3829 C CA . ARG A 1 485 ? 34.657 -20.942 -15.421 1.00 83.56 485 ARG A CA 1
ATOM 3830 C C . ARG A 1 485 ? 35.763 -20.615 -16.424 1.00 83.56 485 ARG A C 1
ATOM 3832 O O . ARG A 1 485 ? 35.944 -21.348 -17.387 1.00 83.56 485 ARG A O 1
ATOM 3839 N N . TRP A 1 486 ? 36.510 -19.540 -16.176 1.00 78.31 486 TRP A N 1
ATOM 3840 C CA . TRP A 1 486 ? 37.632 -19.154 -17.030 1.00 78.31 486 TRP A CA 1
ATOM 3841 C C . TRP A 1 486 ? 38.736 -20.220 -17.042 1.00 78.31 486 TRP A C 1
ATOM 3843 O O . TRP A 1 486 ? 39.304 -20.518 -18.083 1.00 78.31 486 TRP A O 1
ATOM 3853 N N . LEU A 1 487 ? 38.983 -20.869 -15.903 1.00 78.31 487 LEU A N 1
ATOM 3854 C CA . LEU A 1 487 ? 39.938 -21.969 -15.783 1.00 78.31 487 LEU A CA 1
ATOM 3855 C C . LEU A 1 487 ? 39.476 -23.239 -16.523 1.00 78.31 487 LEU A C 1
ATOM 3857 O O . LEU A 1 487 ? 40.297 -23.934 -17.116 1.00 78.31 487 LEU A O 1
ATOM 3861 N N . GLU A 1 488 ? 38.175 -23.541 -16.530 1.00 81.38 488 GLU A N 1
ATOM 3862 C CA . GLU A 1 488 ? 37.593 -24.624 -17.343 1.00 81.38 488 GLU A CA 1
ATOM 3863 C C . GLU A 1 488 ? 37.664 -24.339 -18.850 1.00 81.38 488 GLU A C 1
ATOM 3865 O O . GLU A 1 488 ? 37.757 -25.265 -19.654 1.00 81.38 488 GLU A O 1
ATOM 3870 N N . GLU A 1 489 ? 37.584 -23.070 -19.243 1.00 81.50 489 GLU A N 1
ATOM 3871 C CA . GLU A 1 489 ? 37.746 -22.625 -20.629 1.00 81.50 489 GLU A CA 1
ATOM 3872 C C . GLU A 1 489 ? 39.205 -22.722 -21.074 1.00 81.50 489 GLU A C 1
ATOM 3874 O O . GLU A 1 489 ? 39.487 -23.441 -22.026 1.00 81.50 489 GLU A O 1
ATOM 3879 N N . ALA A 1 490 ? 40.138 -22.180 -20.286 1.00 73.94 490 ALA A N 1
ATOM 3880 C CA . ALA A 1 490 ? 41.571 -22.285 -20.559 1.00 73.94 490 ALA A CA 1
ATOM 3881 C C . ALA A 1 490 ? 42.037 -23.750 -20.678 1.00 73.94 490 ALA A C 1
ATOM 3883 O O . ALA A 1 490 ? 42.841 -24.091 -21.540 1.00 73.94 490 ALA A O 1
ATOM 3884 N N . ARG A 1 491 ? 41.497 -24.663 -19.853 1.00 78.69 491 ARG A N 1
ATOM 3885 C CA . ARG A 1 491 ? 41.773 -26.109 -19.974 1.00 78.69 491 ARG A CA 1
ATOM 3886 C C . ARG A 1 491 ? 41.279 -26.692 -21.298 1.00 78.69 491 ARG A C 1
ATOM 3888 O O . ARG A 1 491 ? 42.002 -27.467 -21.919 1.00 78.69 491 ARG A O 1
ATOM 3895 N N . ARG A 1 492 ? 40.077 -26.309 -21.742 1.00 81.31 492 ARG A N 1
ATOM 3896 C CA . ARG A 1 492 ? 39.526 -26.736 -23.038 1.00 81.31 492 ARG A CA 1
ATOM 3897 C C . ARG A 1 492 ? 40.351 -26.204 -24.205 1.00 81.31 492 ARG A C 1
ATOM 3899 O O . ARG A 1 492 ? 40.535 -26.947 -25.167 1.00 81.31 492 ARG A O 1
ATOM 3906 N N . ASP A 1 493 ? 40.862 -24.983 -24.100 1.00 77.06 493 ASP A N 1
ATOM 3907 C CA . ASP A 1 493 ? 41.700 -24.362 -25.126 1.00 77.06 493 ASP A CA 1
ATOM 3908 C C . ASP A 1 493 ? 43.064 -25.060 -25.229 1.00 77.06 493 ASP A C 1
ATOM 3910 O O . ASP A 1 493 ? 43.485 -25.416 -26.329 1.00 77.06 493 ASP A O 1
ATOM 3914 N N . VAL A 1 494 ? 43.700 -25.390 -24.095 1.00 73.56 494 VAL A N 1
ATOM 3915 C CA . VAL A 1 494 ? 44.925 -26.217 -24.058 1.00 73.56 494 VAL A CA 1
ATOM 3916 C C . VAL A 1 494 ? 44.690 -27.599 -24.681 1.00 73.56 494 VAL A C 1
ATOM 3918 O O . VAL A 1 494 ? 45.511 -28.071 -25.472 1.00 73.56 494 VAL A O 1
ATOM 3921 N N . ASP A 1 495 ? 43.575 -28.261 -24.357 1.00 76.19 495 ASP A N 1
ATOM 3922 C CA . ASP A 1 495 ? 43.226 -29.568 -24.930 1.00 76.19 495 ASP A CA 1
ATOM 3923 C C . ASP A 1 495 ? 42.876 -29.474 -26.427 1.00 76.19 495 ASP A C 1
ATOM 3925 O O . ASP A 1 495 ? 43.178 -30.385 -27.199 1.00 76.19 495 ASP A O 1
ATOM 3929 N N . GLY A 1 496 ? 42.261 -28.370 -26.860 1.00 76.75 496 GLY A N 1
ATOM 3930 C CA . GLY A 1 496 ? 41.994 -28.057 -28.264 1.00 76.75 496 GLY A CA 1
ATOM 3931 C C . GLY A 1 496 ? 43.276 -27.850 -29.066 1.00 76.75 496 GLY A C 1
ATOM 3932 O O . GLY A 1 496 ? 43.452 -28.494 -30.099 1.00 76.75 496 GLY A O 1
ATOM 3933 N N . ALA A 1 497 ? 44.202 -27.042 -28.546 1.00 70.44 497 ALA A N 1
ATOM 3934 C CA . ALA A 1 497 ? 45.512 -26.811 -29.149 1.00 70.44 497 ALA A CA 1
ATOM 3935 C C . ALA A 1 497 ? 46.315 -28.116 -29.291 1.00 70.44 497 ALA A C 1
ATOM 3937 O O . ALA A 1 497 ? 46.920 -28.357 -30.331 1.00 70.44 497 ALA A O 1
ATOM 3938 N N . ARG A 1 498 ? 46.261 -29.011 -28.291 1.00 69.81 498 ARG A N 1
ATOM 3939 C CA . ARG A 1 498 ? 46.886 -30.348 -28.367 1.00 69.81 498 ARG A CA 1
ATOM 3940 C C . ARG A 1 498 ? 46.279 -31.254 -29.439 1.00 69.81 498 ARG A C 1
ATOM 3942 O O . ARG A 1 498 ? 47.007 -32.050 -30.019 1.00 69.81 498 ARG A O 1
ATOM 3949 N N . ARG A 1 499 ? 44.968 -31.170 -29.686 1.00 72.50 499 ARG A N 1
ATOM 3950 C CA . ARG A 1 499 ? 44.307 -31.951 -30.746 1.00 72.50 499 ARG A CA 1
ATOM 3951 C C . ARG A 1 499 ? 44.693 -31.455 -32.135 1.00 72.50 499 ARG A C 1
ATOM 3953 O O . ARG A 1 499 ? 45.100 -32.266 -32.952 1.00 72.50 499 ARG A O 1
ATOM 3960 N N . LEU A 1 500 ? 44.656 -30.139 -32.354 1.00 67.50 500 LEU A N 1
ATOM 3961 C CA . LEU A 1 500 ? 45.082 -29.518 -33.615 1.00 67.50 500 LEU A CA 1
ATOM 3962 C C . LEU A 1 500 ? 46.557 -29.818 -33.931 1.00 67.50 500 LEU A C 1
ATOM 3964 O O . LEU A 1 500 ? 46.899 -30.095 -35.077 1.00 67.50 500 LEU A O 1
ATOM 3968 N N . ALA A 1 501 ? 47.406 -29.849 -32.898 1.00 64.25 501 ALA A N 1
ATOM 3969 C CA . ALA A 1 501 ? 48.799 -30.281 -33.002 1.00 64.25 501 ALA A CA 1
ATOM 3970 C C . ALA A 1 501 ? 48.954 -31.739 -33.472 1.00 64.25 501 ALA A C 1
ATOM 3972 O O . ALA A 1 501 ? 49.890 -32.051 -34.198 1.00 64.25 501 ALA A O 1
ATOM 3973 N N . GLY A 1 502 ? 48.048 -32.632 -33.061 1.00 63.44 502 GLY A N 1
ATOM 3974 C CA . GLY A 1 502 ? 48.038 -34.039 -33.474 1.00 63.44 502 GLY A CA 1
ATOM 3975 C C . GLY A 1 502 ? 47.442 -34.291 -34.863 1.00 63.44 502 GLY A C 1
ATOM 3976 O O . GLY A 1 502 ? 47.605 -35.385 -35.390 1.00 63.44 502 GLY A O 1
ATOM 3977 N N . GLU A 1 503 ? 46.763 -33.305 -35.456 1.00 60.72 503 GLU A N 1
ATOM 3978 C CA . GLU A 1 503 ? 46.199 -33.370 -36.814 1.00 60.72 503 GLU A CA 1
ATOM 3979 C C . GLU A 1 503 ? 47.161 -32.827 -37.890 1.00 60.72 503 GLU A C 1
ATOM 3981 O O . GLU A 1 503 ? 46.961 -33.097 -39.069 1.00 60.72 503 GLU A O 1
ATOM 3986 N N . HIS A 1 504 ? 48.222 -32.104 -37.504 1.00 57.50 504 HIS A N 1
ATOM 3987 C CA . HIS A 1 504 ? 49.276 -31.580 -38.400 1.00 57.50 504 HIS A CA 1
ATOM 3988 C C . HIS A 1 504 ? 50.442 -32.564 -38.605 1.00 57.50 504 HIS A C 1
ATOM 3990 O O . HIS A 1 504 ? 51.576 -32.169 -38.865 1.00 57.50 504 HIS A O 1
ATOM 3996 N N . VAL A 1 505 ? 50.164 -33.856 -38.459 1.00 55.91 505 VAL A N 1
ATOM 3997 C CA . VAL A 1 505 ? 51.131 -34.933 -38.660 1.00 55.91 505 VAL A CA 1
ATOM 3998 C C . VAL A 1 505 ? 50.959 -35.434 -40.093 1.00 55.91 505 VAL A C 1
ATOM 4000 O O . VAL A 1 505 ? 49.858 -35.841 -40.470 1.00 55.91 505 VAL A O 1
ATOM 4003 N N . ASP A 1 506 ? 52.007 -35.358 -40.913 1.00 55.75 506 ASP A N 1
ATOM 4004 C CA . ASP A 1 506 ? 51.960 -35.863 -42.287 1.00 55.75 506 ASP A CA 1
ATOM 4005 C C . ASP A 1 506 ? 51.875 -37.407 -42.335 1.00 55.75 506 ASP A C 1
ATOM 4007 O O . ASP A 1 506 ? 51.922 -38.096 -41.313 1.00 55.75 506 ASP A O 1
ATOM 4011 N N . ALA A 1 507 ? 51.686 -37.976 -43.532 1.00 53.84 507 ALA A N 1
ATOM 4012 C CA . ALA A 1 507 ? 51.454 -39.414 -43.724 1.00 53.84 507 ALA A CA 1
ATOM 4013 C C . ALA A 1 507 ? 52.605 -40.317 -43.223 1.00 53.84 507 ALA A C 1
ATOM 4015 O O . ALA A 1 507 ? 52.386 -41.515 -43.033 1.00 53.84 507 ALA A O 1
ATOM 4016 N N . ASP A 1 508 ? 53.786 -39.740 -42.973 1.00 53.66 508 ASP A N 1
ATOM 4017 C CA . ASP A 1 508 ? 54.981 -40.408 -42.450 1.00 53.66 508 ASP A CA 1
ATOM 4018 C C . ASP A 1 508 ? 55.197 -40.168 -40.941 1.00 53.66 508 ASP A C 1
ATOM 4020 O O . ASP A 1 508 ? 56.149 -40.687 -40.351 1.00 53.66 508 ASP A O 1
ATOM 4024 N N . GLY A 1 509 ? 54.297 -39.436 -40.277 1.00 55.88 509 GLY A N 1
ATOM 4025 C CA . GLY A 1 509 ? 54.352 -39.227 -38.834 1.00 55.88 509 GLY A CA 1
ATOM 4026 C C . GLY A 1 509 ? 55.201 -38.032 -38.387 1.00 55.88 509 GLY A C 1
ATOM 4027 O O . GLY A 1 509 ? 55.509 -37.950 -37.195 1.00 55.88 509 GLY A O 1
ATOM 4028 N N . GLN A 1 510 ? 55.611 -37.134 -39.290 1.00 51.38 510 GLN A N 1
ATOM 4029 C CA . GLN A 1 510 ? 56.471 -35.990 -38.983 1.00 51.38 510 GLN A CA 1
ATOM 4030 C C . GLN A 1 510 ? 55.710 -34.656 -39.086 1.00 51.38 510 GLN A C 1
ATOM 4032 O O . GLN A 1 510 ? 54.771 -34.482 -39.856 1.00 51.38 510 GLN A O 1
ATOM 4037 N N . ILE A 1 511 ? 56.078 -33.712 -38.221 1.00 56.75 511 ILE A N 1
ATOM 4038 C CA . ILE A 1 511 ? 55.545 -32.344 -38.200 1.00 56.75 511 ILE A CA 1
ATOM 4039 C C . ILE A 1 511 ? 56.618 -31.468 -38.857 1.00 56.75 511 ILE A C 1
ATOM 4041 O O . ILE A 1 511 ? 57.794 -31.611 -38.521 1.00 56.75 511 ILE A O 1
ATOM 4045 N N . GLY A 1 512 ? 56.256 -30.582 -39.790 1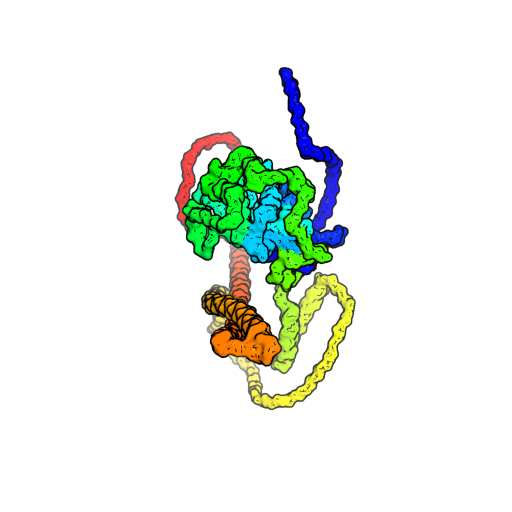.00 58.25 512 GLY A N 1
ATOM 4046 C CA . GLY A 1 512 ? 57.213 -29.638 -40.382 1.00 58.25 512 GLY A CA 1
ATOM 4047 C C . GLY A 1 512 ? 57.886 -28.772 -39.304 1.00 58.25 512 GLY A C 1
ATOM 4048 O O . GLY A 1 512 ? 57.203 -28.269 -38.413 1.00 58.25 512 GLY A O 1
ATOM 4049 N N . GLU A 1 513 ? 59.215 -28.593 -39.364 1.00 57.78 513 GLU A N 1
ATOM 4050 C CA . GLU A 1 513 ? 60.009 -27.930 -38.302 1.00 57.78 513 GLU A CA 1
ATOM 4051 C C . GLU A 1 513 ? 59.516 -26.513 -37.937 1.00 57.78 513 GLU A C 1
ATOM 4053 O O . GLU A 1 513 ? 59.577 -26.121 -36.766 1.00 57.78 513 GLU A O 1
ATOM 4058 N N . ASP A 1 514 ? 59.004 -25.750 -38.910 1.00 58.06 514 ASP A N 1
ATOM 4059 C CA . ASP A 1 514 ? 58.468 -24.399 -38.687 1.00 58.06 514 ASP A CA 1
ATOM 4060 C C . ASP A 1 514 ? 57.072 -24.423 -38.027 1.00 58.06 514 ASP A C 1
ATOM 4062 O O . ASP A 1 514 ? 56.819 -23.655 -37.095 1.00 58.06 514 ASP A O 1
ATOM 4066 N N . ASP A 1 515 ? 56.205 -25.366 -38.412 1.00 59.75 515 ASP A N 1
ATOM 4067 C CA . ASP A 1 515 ? 54.859 -25.533 -37.844 1.00 59.75 515 ASP A CA 1
ATOM 4068 C C . ASP A 1 515 ? 54.910 -26.104 -36.413 1.00 59.75 515 ASP A C 1
ATOM 4070 O O . ASP A 1 515 ? 54.132 -25.715 -35.536 1.00 59.75 515 ASP A O 1
ATOM 4074 N N . GLU A 1 516 ? 55.879 -26.980 -36.122 1.00 64.38 516 GLU A N 1
ATOM 4075 C CA . GLU A 1 516 ? 56.068 -27.563 -34.791 1.00 64.38 516 GLU A CA 1
ATOM 4076 C C . GLU A 1 516 ? 56.425 -26.498 -33.741 1.00 64.38 516 GLU A C 1
ATOM 4078 O O . GLU A 1 516 ? 55.957 -26.536 -32.594 1.00 64.38 516 GLU A O 1
ATOM 4083 N N . LYS A 1 517 ? 57.250 -25.521 -34.124 1.00 67.81 517 LYS A N 1
ATOM 4084 C CA . LYS A 1 517 ? 57.701 -24.443 -33.240 1.00 67.81 517 LYS A CA 1
ATOM 4085 C C . LYS A 1 517 ? 56.557 -23.505 -32.856 1.00 67.81 517 LYS A C 1
ATOM 4087 O O . LYS A 1 517 ? 56.442 -23.141 -31.680 1.00 67.81 517 LYS A O 1
ATOM 4092 N N . ASP A 1 518 ? 55.704 -23.156 -33.812 1.00 69.94 518 ASP A N 1
ATOM 4093 C CA . ASP A 1 518 ? 54.554 -22.280 -33.583 1.00 69.94 518 ASP A CA 1
ATOM 4094 C C . ASP A 1 518 ? 53.473 -22.971 -32.744 1.00 69.94 518 ASP A C 1
ATOM 4096 O O . ASP A 1 518 ? 52.958 -22.388 -31.784 1.00 69.94 518 ASP A O 1
ATOM 4100 N N . ILE A 1 519 ? 53.215 -24.256 -32.994 1.00 70.00 519 ILE A N 1
ATOM 4101 C CA . ILE A 1 519 ? 52.296 -25.072 -32.190 1.00 70.00 519 ILE A CA 1
ATOM 4102 C C . ILE A 1 519 ? 52.792 -25.207 -30.740 1.00 70.00 519 ILE A C 1
ATOM 4104 O O . ILE A 1 519 ? 52.024 -25.025 -29.788 1.00 70.00 519 ILE A O 1
ATOM 4108 N N . ARG A 1 520 ? 54.089 -25.481 -30.538 1.00 73.12 520 ARG A N 1
ATOM 4109 C CA . ARG A 1 520 ? 54.697 -25.562 -29.197 1.00 73.12 520 ARG A CA 1
ATOM 4110 C C . ARG A 1 520 ? 54.589 -24.238 -28.440 1.00 73.12 520 ARG A C 1
ATOM 4112 O O . ARG A 1 520 ? 54.334 -24.257 -27.234 1.00 73.12 520 ARG A O 1
ATOM 4119 N N . LYS A 1 521 ? 54.745 -23.107 -29.133 1.00 78.94 521 LYS A N 1
ATOM 4120 C CA . LYS A 1 521 ? 54.602 -21.767 -28.554 1.00 78.94 521 LYS A CA 1
ATOM 4121 C C . LYS A 1 521 ? 53.169 -21.496 -28.092 1.00 78.94 521 LYS A C 1
ATOM 4123 O O . LYS A 1 521 ? 52.987 -21.100 -26.948 1.00 78.94 521 LYS A O 1
ATOM 4128 N N . VAL A 1 522 ? 52.162 -21.798 -28.917 1.00 76.50 522 VAL A N 1
ATOM 4129 C CA . VAL A 1 522 ? 50.740 -21.643 -28.548 1.00 76.50 522 VAL A CA 1
ATOM 4130 C C . VAL A 1 522 ? 50.387 -22.487 -27.320 1.00 76.50 522 VAL A C 1
ATOM 4132 O O . VAL A 1 522 ? 49.743 -22.005 -26.391 1.00 76.50 522 VAL A O 1
ATOM 4135 N N . ILE A 1 523 ? 50.855 -23.737 -27.266 1.00 75.81 523 ILE A N 1
ATOM 4136 C CA . ILE A 1 523 ? 50.636 -24.610 -26.104 1.00 75.81 523 ILE A CA 1
ATOM 4137 C C . ILE A 1 523 ? 51.305 -24.042 -24.845 1.00 75.81 523 ILE A C 1
ATOM 4139 O O . ILE A 1 523 ? 50.759 -24.186 -23.750 1.00 75.81 523 ILE A O 1
ATOM 4143 N N . GLN A 1 524 ? 52.488 -23.439 -24.972 1.00 80.31 524 GLN A N 1
ATOM 4144 C CA . GLN A 1 524 ? 53.186 -22.838 -23.839 1.00 80.31 524 GLN A CA 1
ATOM 4145 C C . GLN A 1 524 ? 52.483 -21.565 -23.349 1.00 80.31 524 GLN A C 1
ATOM 4147 O O . GLN A 1 524 ? 52.238 -21.449 -22.152 1.00 80.31 524 GLN A O 1
ATOM 4152 N N . ASP A 1 525 ? 52.062 -20.684 -24.257 1.00 79.12 525 ASP A N 1
ATOM 4153 C CA . 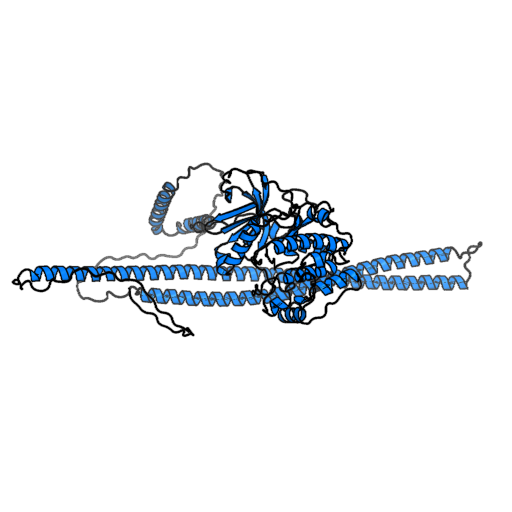ASP A 1 525 ? 51.326 -19.460 -23.920 1.00 79.12 525 ASP A CA 1
ATOM 4154 C C . ASP A 1 525 ? 50.009 -19.779 -23.179 1.00 79.12 525 ASP A C 1
ATOM 4156 O O . ASP A 1 525 ? 49.660 -19.120 -22.195 1.00 79.12 525 ASP A O 1
ATOM 4160 N N . GLU A 1 526 ? 49.289 -20.828 -23.594 1.00 77.31 526 GLU A N 1
ATOM 4161 C CA . GLU A 1 526 ? 48.061 -21.263 -22.915 1.00 77.31 526 GLU A CA 1
ATOM 4162 C C . GLU A 1 526 ? 48.324 -21.952 -21.561 1.00 77.31 526 GLU A C 1
ATOM 4164 O O . GLU A 1 526 ? 47.538 -21.804 -20.619 1.00 77.31 526 GLU A O 1
ATOM 4169 N N . LYS A 1 527 ? 49.458 -22.649 -21.398 1.00 78.00 527 LYS A N 1
ATOM 4170 C CA . LYS A 1 527 ? 49.888 -23.170 -20.085 1.00 78.00 527 LYS A CA 1
ATOM 4171 C C . LYS A 1 527 ? 50.218 -22.045 -19.106 1.00 78.00 527 LYS A C 1
ATOM 4173 O O . LYS A 1 527 ? 49.788 -22.112 -17.955 1.00 78.00 527 LYS A O 1
ATOM 4178 N N . ASP A 1 528 ? 50.917 -21.011 -19.560 1.00 83.75 528 ASP A N 1
ATOM 4179 C CA . ASP A 1 528 ? 51.280 -19.862 -18.726 1.00 83.75 528 ASP A CA 1
ATOM 4180 C C . ASP A 1 528 ? 50.018 -19.096 -18.277 1.00 83.75 528 ASP A C 1
ATOM 4182 O O . ASP A 1 528 ? 49.891 -18.683 -17.118 1.00 83.75 528 ASP A O 1
ATOM 4186 N N . ARG A 1 529 ? 49.016 -18.974 -19.163 1.00 77.38 529 ARG A N 1
ATOM 4187 C CA . ARG A 1 529 ? 47.685 -18.431 -18.826 1.00 77.38 529 ARG A CA 1
ATOM 4188 C C . ARG A 1 529 ? 46.961 -19.269 -17.774 1.00 77.38 529 ARG A C 1
ATOM 4190 O O . ARG A 1 529 ? 46.369 -18.701 -16.849 1.00 77.38 529 ARG A O 1
ATOM 4197 N N . LEU A 1 530 ? 47.015 -20.597 -17.889 1.00 78.88 530 LEU A N 1
ATOM 4198 C CA . LEU A 1 530 ? 46.417 -21.515 -16.919 1.00 78.88 530 LEU A CA 1
ATOM 4199 C C . LEU A 1 530 ? 47.070 -21.375 -15.535 1.00 78.88 530 LEU A C 1
ATOM 4201 O O . LEU A 1 530 ? 46.359 -21.272 -14.533 1.00 78.88 530 LEU A O 1
ATOM 4205 N N . GLU A 1 531 ? 48.401 -21.302 -15.469 1.00 83.75 531 GLU A N 1
ATOM 4206 C CA . GLU A 1 531 ? 49.140 -21.123 -14.214 1.00 83.75 531 GLU A CA 1
ATOM 4207 C C . GLU A 1 531 ? 48.809 -19.776 -13.544 1.00 83.75 531 GLU A C 1
ATOM 4209 O O . GLU A 1 531 ? 48.543 -19.714 -12.337 1.00 83.75 531 GLU A O 1
ATOM 4214 N N . ALA A 1 532 ? 48.704 -18.699 -14.329 1.00 81.81 532 ALA A N 1
ATOM 4215 C CA . ALA A 1 532 ? 48.275 -17.391 -13.835 1.00 81.81 532 ALA A CA 1
ATOM 4216 C C . ALA A 1 532 ? 46.834 -17.407 -13.284 1.00 81.81 532 ALA A C 1
ATOM 4218 O O . ALA A 1 532 ? 46.541 -16.770 -12.263 1.00 81.81 532 ALA A O 1
ATOM 4219 N N . ALA A 1 533 ? 45.920 -18.140 -13.928 1.00 76.88 533 ALA A N 1
ATOM 4220 C CA . ALA A 1 533 ? 44.551 -18.317 -13.445 1.00 76.88 533 ALA A CA 1
ATOM 4221 C C . ALA A 1 533 ? 44.507 -19.131 -12.138 1.00 76.88 533 ALA A C 1
ATOM 4223 O O . ALA A 1 533 ? 43.813 -18.745 -11.194 1.00 76.88 533 ALA A O 1
ATOM 4224 N N . GLU A 1 534 ? 45.292 -20.207 -12.034 1.00 82.75 534 GLU A N 1
ATOM 4225 C CA . GLU A 1 534 ? 45.429 -21.011 -10.813 1.00 82.75 534 GLU A CA 1
ATOM 4226 C C . GLU A 1 534 ? 46.005 -20.201 -9.639 1.00 82.75 534 GLU A C 1
ATOM 4228 O O . GLU A 1 534 ? 45.539 -20.337 -8.501 1.00 82.75 534 GLU A O 1
ATOM 4233 N N . GLY A 1 535 ? 46.952 -19.296 -9.907 1.00 86.38 535 GLY A N 1
ATOM 4234 C CA . GLY A 1 535 ? 47.459 -18.329 -8.929 1.00 86.38 535 GLY A CA 1
ATOM 4235 C C . GLY A 1 535 ? 46.356 -17.426 -8.362 1.00 86.38 535 GLY A C 1
ATOM 4236 O O . GLY A 1 535 ? 46.200 -17.323 -7.142 1.00 86.38 535 GLY A O 1
ATOM 4237 N N . LYS A 1 536 ? 45.516 -16.851 -9.234 1.00 82.38 536 LYS A N 1
ATOM 4238 C CA . LYS A 1 536 ? 44.367 -16.012 -8.833 1.00 82.38 536 LYS A CA 1
ATOM 4239 C C . LYS A 1 536 ? 43.327 -16.781 -8.016 1.00 82.38 536 LYS A C 1
ATOM 4241 O O . LYS A 1 536 ? 42.745 -16.223 -7.085 1.00 82.38 536 LYS A O 1
ATOM 4246 N N . VAL A 1 537 ? 43.093 -18.062 -8.319 1.00 82.00 537 VAL A N 1
ATOM 4247 C CA . VAL A 1 537 ? 42.196 -18.915 -7.515 1.00 82.00 537 VAL A CA 1
ATOM 4248 C C . VAL A 1 537 ? 42.720 -19.056 -6.088 1.00 82.00 537 VAL A C 1
ATOM 4250 O O . VAL A 1 537 ? 41.949 -18.874 -5.144 1.00 82.00 537 VAL A O 1
ATOM 4253 N N . LYS A 1 538 ? 44.016 -19.346 -5.916 1.00 86.44 538 LYS A N 1
ATOM 4254 C CA . LYS A 1 538 ? 44.640 -19.488 -4.589 1.00 86.44 538 LYS A CA 1
ATOM 4255 C C . LYS A 1 538 ? 44.559 -18.186 -3.786 1.00 86.44 538 LYS A C 1
ATOM 4257 O O . LYS A 1 538 ? 44.231 -18.215 -2.598 1.00 86.44 538 LYS A O 1
ATOM 4262 N N . GLU A 1 539 ? 44.792 -17.047 -4.434 1.00 86.62 539 GLU A N 1
ATOM 4263 C CA . GLU A 1 539 ? 44.666 -15.725 -3.812 1.00 86.62 539 GLU A CA 1
ATOM 4264 C C . GLU A 1 539 ? 43.225 -15.440 -3.353 1.00 86.62 539 GLU A C 1
ATOM 4266 O O . GLU A 1 539 ? 42.989 -15.110 -2.188 1.00 86.62 539 GLU A O 1
ATOM 4271 N N . LEU A 1 540 ? 42.237 -15.652 -4.230 1.00 82.88 540 LEU A N 1
ATOM 4272 C CA . LEU A 1 540 ? 40.822 -15.475 -3.894 1.00 82.88 540 LEU A CA 1
ATOM 4273 C C . LEU A 1 540 ? 40.369 -16.420 -2.774 1.00 82.88 540 LEU A C 1
ATOM 4275 O O . LEU A 1 540 ? 39.610 -16.008 -1.898 1.00 82.88 540 LEU A O 1
ATOM 4279 N N . GLN A 1 541 ? 40.848 -17.666 -2.752 1.00 85.38 541 GLN A N 1
ATOM 4280 C CA . GLN A 1 541 ? 40.565 -18.614 -1.669 1.00 85.38 541 GLN A CA 1
ATOM 4281 C C . GLN A 1 541 ? 41.075 -18.111 -0.318 1.00 85.38 541 GLN A C 1
ATOM 4283 O O . GLN A 1 541 ? 40.337 -18.172 0.670 1.00 85.38 541 GLN A O 1
ATOM 4288 N N . LYS A 1 542 ? 42.297 -17.569 -0.270 1.00 88.50 542 LYS A N 1
ATOM 4289 C CA . LYS A 1 542 ? 42.862 -16.982 0.950 1.00 88.50 542 LYS A CA 1
ATOM 4290 C C . LYS A 1 542 ? 42.036 -15.782 1.429 1.00 88.50 542 LYS A C 1
ATOM 4292 O O . LYS A 1 542 ? 41.645 -15.739 2.597 1.00 88.50 542 LYS A O 1
ATOM 4297 N N . ASN A 1 543 ? 41.689 -14.870 0.522 1.00 84.69 543 ASN A N 1
ATOM 4298 C CA . ASN A 1 543 ? 40.894 -13.679 0.838 1.00 84.69 543 ASN A CA 1
ATOM 4299 C C . ASN A 1 543 ? 39.494 -14.041 1.358 1.00 84.69 543 ASN A C 1
ATOM 4301 O O . ASN A 1 543 ? 39.020 -13.475 2.348 1.00 84.69 543 ASN A O 1
ATOM 4305 N N . ILE A 1 544 ? 38.839 -15.032 0.746 1.00 83.38 544 ILE A N 1
ATOM 4306 C CA . ILE A 1 544 ? 37.547 -15.541 1.219 1.00 83.38 544 ILE A CA 1
ATOM 4307 C C . ILE A 1 544 ? 37.683 -16.125 2.630 1.00 83.38 544 ILE A C 1
ATOM 4309 O O . ILE A 1 544 ? 36.904 -15.766 3.515 1.00 83.38 544 ILE A O 1
ATOM 4313 N N . GLN A 1 545 ? 38.695 -16.960 2.886 1.00 87.19 545 GLN A N 1
ATOM 4314 C CA . GLN A 1 545 ? 38.923 -17.535 4.217 1.00 87.19 545 GLN A CA 1
ATOM 4315 C C . GLN A 1 545 ? 39.141 -16.465 5.299 1.00 87.19 545 GLN A C 1
ATOM 4317 O O . GLN A 1 545 ? 38.557 -16.560 6.382 1.00 87.19 545 GLN A O 1
ATOM 4322 N N . GLU A 1 546 ? 39.936 -15.429 5.026 1.00 88.12 546 GLU A N 1
ATOM 4323 C CA . GLU A 1 546 ? 40.151 -14.304 5.950 1.00 88.12 546 GLU A CA 1
ATOM 4324 C C . GLU A 1 546 ? 38.862 -13.504 6.205 1.00 88.12 546 GLU A C 1
ATOM 4326 O O . GLU A 1 546 ? 38.549 -13.138 7.348 1.00 88.12 546 GLU A O 1
ATOM 4331 N N . THR A 1 547 ? 38.046 -13.318 5.168 1.00 84.06 547 THR A N 1
ATOM 4332 C CA . THR A 1 547 ? 36.747 -12.638 5.266 1.00 84.06 547 THR A CA 1
ATOM 4333 C C . THR A 1 547 ? 35.763 -13.437 6.130 1.00 84.06 547 THR A C 1
ATOM 4335 O O . THR A 1 547 ? 35.115 -12.880 7.022 1.00 84.06 547 THR A O 1
ATOM 4338 N N . TYR A 1 548 ? 35.716 -14.764 5.969 1.00 84.94 548 TYR A N 1
ATOM 4339 C CA . TYR A 1 548 ? 34.920 -15.658 6.816 1.00 84.94 548 TYR A CA 1
ATOM 4340 C C . TYR A 1 548 ? 35.377 -15.653 8.285 1.00 84.94 548 TYR A C 1
ATOM 4342 O O . TYR A 1 548 ? 34.541 -15.631 9.195 1.00 84.94 548 TYR A O 1
ATOM 4350 N N . ARG A 1 549 ? 36.692 -15.609 8.547 1.00 88.94 549 ARG A N 1
ATOM 4351 C CA . ARG A 1 549 ? 37.236 -15.455 9.914 1.00 88.94 549 ARG A CA 1
ATOM 4352 C C . ARG A 1 549 ? 36.770 -14.147 10.551 1.00 88.94 549 ARG A C 1
ATOM 4354 O O . ARG A 1 549 ? 36.322 -14.143 11.700 1.00 88.94 549 ARG A O 1
ATOM 4361 N N . THR A 1 550 ? 36.808 -13.061 9.784 1.00 86.88 550 THR A N 1
ATOM 4362 C CA . THR A 1 550 ? 36.347 -11.735 10.216 1.00 86.88 550 THR A CA 1
ATOM 4363 C C . THR A 1 550 ? 34.851 -11.737 10.531 1.00 86.88 550 THR A C 1
ATOM 4365 O O . THR A 1 550 ? 34.436 -11.194 11.558 1.00 86.88 550 THR A O 1
ATOM 4368 N N . ARG A 1 551 ? 34.040 -12.424 9.715 1.00 86.94 551 ARG A N 1
ATOM 4369 C CA . ARG A 1 551 ? 32.594 -12.571 9.940 1.00 86.94 551 ARG A CA 1
ATOM 4370 C C . ARG A 1 551 ? 32.300 -13.270 11.260 1.00 86.94 551 ARG A C 1
ATOM 4372 O O . ARG A 1 551 ? 31.537 -12.754 12.071 1.00 86.94 551 ARG A O 1
ATOM 4379 N N . ARG A 1 552 ? 32.975 -14.390 11.521 1.00 86.50 552 ARG A N 1
ATOM 4380 C CA . ARG A 1 552 ? 32.798 -15.167 12.756 1.00 86.50 552 ARG A CA 1
ATOM 4381 C C . ARG A 1 552 ? 33.188 -14.371 14.006 1.00 86.50 552 ARG A C 1
ATOM 4383 O O . ARG A 1 552 ? 32.534 -14.475 15.042 1.00 86.50 552 ARG A O 1
ATOM 4390 N N . ALA A 1 553 ? 34.240 -13.555 13.922 1.00 87.00 553 ALA A N 1
ATOM 4391 C CA . ALA A 1 553 ? 34.629 -12.656 15.008 1.00 87.00 553 ALA A CA 1
ATOM 4392 C C . ALA A 1 553 ? 33.576 -11.557 15.253 1.00 87.00 553 ALA A C 1
ATOM 4394 O O . ALA A 1 553 ? 33.266 -11.234 16.404 1.00 87.00 553 ALA A O 1
ATOM 4395 N N . LEU A 1 554 ? 32.993 -11.007 14.184 1.00 86.69 554 LEU A N 1
ATOM 4396 C CA . LEU A 1 554 ? 31.930 -10.006 14.269 1.00 86.69 554 LEU A CA 1
ATOM 4397 C C . LEU A 1 554 ? 30.621 -10.593 14.825 1.00 86.69 554 LEU A C 1
ATOM 4399 O O . LEU A 1 554 ? 29.982 -9.951 15.653 1.00 86.69 554 LEU A O 1
ATOM 4403 N N . GLU A 1 555 ? 30.255 -11.818 14.445 1.00 83.00 555 GLU A N 1
ATOM 4404 C CA . GLU A 1 555 ? 29.094 -12.546 14.983 1.00 83.00 555 GLU A CA 1
ATOM 4405 C C . GLU A 1 555 ? 29.196 -12.732 16.502 1.00 83.00 555 GLU A C 1
ATOM 4407 O O . GLU A 1 555 ? 28.255 -12.404 17.227 1.00 83.00 555 GLU A O 1
ATOM 4412 N N . LYS A 1 556 ? 30.363 -13.164 17.002 1.00 87.62 556 LYS A N 1
ATOM 4413 C CA . LYS A 1 556 ? 30.619 -13.276 18.448 1.00 87.62 556 LYS A CA 1
ATOM 4414 C C . LYS A 1 556 ? 30.456 -11.935 19.162 1.00 87.62 556 LYS A C 1
ATOM 4416 O O . LYS A 1 556 ? 29.831 -11.864 20.217 1.00 87.62 556 LYS A O 1
ATOM 4421 N N . ARG A 1 557 ? 30.979 -10.849 18.579 1.00 85.31 557 ARG A N 1
ATOM 4422 C CA . ARG A 1 557 ? 30.779 -9.498 19.125 1.00 85.31 557 ARG A CA 1
ATOM 4423 C C . ARG A 1 557 ? 29.294 -9.136 19.146 1.00 85.31 557 ARG A C 1
ATOM 4425 O O . ARG A 1 557 ? 28.812 -8.692 20.181 1.00 85.31 557 ARG A O 1
ATOM 4432 N N . ASN A 1 558 ? 28.563 -9.367 18.060 1.00 82.81 558 ASN A N 1
ATOM 4433 C CA . ASN A 1 558 ? 27.131 -9.068 17.984 1.00 82.81 558 ASN A CA 1
ATOM 4434 C C . ASN A 1 558 ? 26.315 -9.818 19.041 1.00 82.81 558 ASN A C 1
ATOM 4436 O O . ASN A 1 558 ? 25.418 -9.222 19.629 1.00 82.81 558 ASN A O 1
ATOM 4440 N N . GLN A 1 559 ? 26.644 -11.079 19.331 1.00 83.94 559 GLN A N 1
ATOM 4441 C CA . GLN A 1 559 ? 25.989 -11.847 20.396 1.00 83.94 559 GLN A CA 1
ATOM 4442 C C . GLN A 1 559 ? 26.179 -11.194 21.772 1.00 83.94 559 GLN A C 1
ATOM 4444 O O . GLN A 1 559 ? 25.195 -10.956 22.471 1.00 83.94 559 GLN A O 1
ATOM 4449 N N . ILE A 1 560 ? 27.415 -10.814 22.113 1.00 87.31 560 ILE A N 1
ATOM 4450 C CA . ILE A 1 560 ? 27.735 -10.127 23.377 1.00 87.31 560 ILE A CA 1
ATOM 4451 C C . ILE A 1 560 ? 26.977 -8.795 23.481 1.00 87.31 560 ILE A C 1
ATOM 4453 O O . ILE A 1 560 ? 26.441 -8.447 24.532 1.00 87.31 560 ILE A O 1
ATOM 4457 N N . TRP A 1 561 ? 26.912 -8.032 22.388 1.00 83.81 561 TRP A N 1
ATOM 4458 C CA . TRP A 1 561 ? 26.199 -6.753 22.351 1.00 83.81 561 TRP A CA 1
ATOM 4459 C C . TRP A 1 561 ? 24.682 -6.915 22.463 1.00 83.81 561 TRP A C 1
ATOM 4461 O O . TRP A 1 561 ? 24.041 -6.150 23.184 1.00 83.81 561 TRP A O 1
ATOM 4471 N N . ALA A 1 562 ? 24.113 -7.931 21.815 1.00 79.12 562 ALA A N 1
ATOM 4472 C CA . ALA A 1 562 ? 22.696 -8.260 21.923 1.00 79.12 562 ALA A CA 1
ATOM 4473 C C . ALA A 1 562 ? 22.316 -8.674 23.353 1.00 79.12 562 ALA A C 1
ATOM 4475 O O . ALA A 1 562 ? 21.258 -8.291 23.848 1.00 79.12 562 ALA A O 1
ATOM 4476 N N . GLU A 1 563 ? 23.186 -9.416 24.036 1.00 87.62 563 GLU A N 1
ATOM 4477 C CA . GLU A 1 563 ? 22.992 -9.797 25.434 1.00 87.62 563 GLU A CA 1
ATOM 4478 C C . GLU A 1 563 ? 23.082 -8.595 26.380 1.00 87.62 563 GLU A C 1
ATOM 4480 O O . GLU A 1 563 ? 22.190 -8.393 27.201 1.00 87.62 563 GLU A O 1
ATOM 4485 N N . ARG A 1 564 ? 24.073 -7.713 26.193 1.00 88.06 564 ARG A N 1
ATOM 4486 C CA . ARG A 1 564 ? 24.169 -6.447 26.943 1.00 88.06 564 ARG A CA 1
ATOM 4487 C C . ARG A 1 564 ? 22.951 -5.551 26.739 1.00 88.06 564 ARG A C 1
ATOM 4489 O O . ARG A 1 564 ? 22.495 -4.916 27.687 1.00 88.06 564 ARG A O 1
ATOM 4496 N N . GLN A 1 565 ? 22.422 -5.494 25.517 1.00 84.62 565 GLN A N 1
ATOM 4497 C CA . GLN A 1 565 ? 21.201 -4.748 25.228 1.00 84.62 565 GLN A CA 1
ATOM 4498 C C . GLN A 1 565 ? 19.997 -5.361 25.953 1.00 84.62 565 GLN A C 1
ATOM 4500 O O . GLN A 1 565 ? 19.245 -4.619 26.580 1.00 84.62 565 GLN A O 1
ATOM 4505 N N . ARG A 1 566 ? 19.841 -6.692 25.922 1.00 85.50 566 ARG A N 1
ATOM 4506 C CA . ARG A 1 566 ? 18.782 -7.397 26.663 1.00 85.50 566 ARG A CA 1
ATOM 4507 C C . ARG A 1 566 ? 18.859 -7.123 28.163 1.00 85.50 566 ARG A C 1
ATOM 4509 O O . ARG A 1 566 ? 17.840 -6.777 28.754 1.00 85.50 566 ARG A O 1
ATOM 4516 N N . GLN A 1 567 ? 20.054 -7.185 28.751 1.00 87.62 567 GLN A N 1
ATOM 4517 C CA . GLN A 1 567 ? 20.254 -6.863 30.164 1.00 87.62 567 GLN A CA 1
ATOM 4518 C C . GLN A 1 567 ? 19.869 -5.409 30.471 1.00 87.62 567 GLN A C 1
ATOM 4520 O O . GLN A 1 567 ? 19.117 -5.149 31.402 1.00 87.62 567 GLN A O 1
ATOM 4525 N N . ALA A 1 568 ? 20.296 -4.448 29.647 1.00 83.50 568 ALA A N 1
ATOM 4526 C CA . ALA A 1 568 ? 19.937 -3.043 29.844 1.00 83.50 568 ALA A CA 1
ATOM 4527 C C . ALA A 1 568 ? 18.427 -2.774 29.676 1.00 83.50 568 ALA A C 1
ATOM 4529 O O . ALA A 1 568 ? 17.870 -1.894 30.337 1.00 83.50 568 ALA A O 1
ATOM 4530 N N . GLU A 1 569 ? 17.744 -3.516 28.799 1.00 86.38 569 GLU A N 1
ATOM 4531 C CA . GLU A 1 569 ? 16.285 -3.458 28.656 1.00 86.38 569 GLU A CA 1
ATOM 4532 C C . GLU A 1 569 ? 15.570 -4.040 29.883 1.00 86.38 569 GLU A C 1
ATOM 4534 O O . GLU A 1 569 ? 14.584 -3.451 30.341 1.00 86.38 569 GLU A O 1
ATOM 4539 N N . GLN A 1 570 ? 16.089 -5.128 30.459 1.00 88.44 570 GLN A N 1
ATOM 4540 C CA . GLN A 1 570 ? 15.603 -5.695 31.720 1.00 88.44 570 GLN A CA 1
ATOM 4541 C C . GLN A 1 570 ? 15.801 -4.720 32.888 1.00 88.44 570 GLN A C 1
ATOM 4543 O O . GLN A 1 570 ? 14.827 -4.392 33.567 1.00 88.44 570 GLN A O 1
ATOM 4548 N N . ASP A 1 571 ? 17.002 -4.159 33.053 1.00 82.94 571 ASP A N 1
ATOM 4549 C CA . ASP A 1 571 ? 17.312 -3.174 34.098 1.00 82.94 571 ASP A CA 1
ATOM 4550 C C . ASP A 1 571 ? 16.378 -1.955 34.002 1.00 82.94 571 ASP A C 1
ATOM 4552 O O . ASP A 1 571 ? 15.803 -1.497 34.993 1.00 82.94 571 ASP A O 1
ATOM 4556 N N . ARG A 1 572 ? 16.154 -1.438 32.785 1.00 89.25 572 ARG A N 1
ATOM 4557 C CA . ARG A 1 572 ? 15.218 -0.328 32.552 1.00 89.25 572 ARG A CA 1
ATOM 4558 C C . ARG A 1 572 ? 13.785 -0.706 32.930 1.00 89.25 572 ARG A C 1
ATOM 4560 O O . ARG A 1 572 ? 13.072 0.121 33.497 1.00 89.25 572 ARG A O 1
ATOM 4567 N N . THR A 1 573 ? 13.364 -1.928 32.621 1.00 85.94 573 THR A N 1
ATOM 4568 C CA . THR A 1 573 ? 12.020 -2.435 32.938 1.00 85.94 573 THR A CA 1
ATOM 4569 C C . THR A 1 573 ? 11.824 -2.589 34.446 1.00 85.94 573 THR A C 1
ATOM 4571 O O . THR A 1 573 ? 10.785 -2.183 34.971 1.00 85.94 573 THR A O 1
ATOM 4574 N N . MET A 1 574 ? 12.841 -3.064 35.167 1.00 85.31 574 MET A N 1
ATOM 4575 C CA . MET A 1 574 ? 12.838 -3.104 36.631 1.00 85.31 574 MET A CA 1
ATOM 4576 C C . MET A 1 574 ? 12.661 -1.706 37.236 1.00 85.31 574 MET A C 1
ATOM 4578 O O . MET A 1 574 ? 11.839 -1.522 38.132 1.00 85.31 574 MET A O 1
ATOM 4582 N N . VAL A 1 575 ? 13.364 -0.693 36.715 1.00 83.50 575 VAL A N 1
ATOM 4583 C CA . VAL A 1 575 ? 13.232 0.691 37.206 1.00 83.50 575 VAL A CA 1
ATOM 4584 C C . VAL A 1 575 ? 11.847 1.278 36.910 1.00 83.50 575 VAL A C 1
ATOM 4586 O O . VAL A 1 575 ? 11.299 1.996 37.747 1.00 83.50 575 VAL A O 1
ATOM 4589 N N . ILE A 1 576 ? 11.252 0.971 35.750 1.00 80.06 576 ILE A N 1
ATOM 4590 C CA . ILE A 1 576 ? 9.870 1.370 35.428 1.00 80.06 576 ILE A CA 1
ATOM 4591 C C . ILE A 1 576 ? 8.894 0.749 36.430 1.00 80.06 576 ILE A C 1
ATOM 4593 O O . ILE A 1 576 ? 8.083 1.470 37.008 1.00 80.06 576 ILE A O 1
ATOM 4597 N N . THR A 1 577 ? 9.029 -0.551 36.687 1.00 81.31 577 THR A N 1
ATOM 4598 C CA . THR A 1 577 ? 8.177 -1.291 37.629 1.00 81.31 577 THR A CA 1
ATOM 4599 C C . THR A 1 577 ? 8.290 -0.712 39.041 1.00 81.31 577 THR A C 1
ATOM 4601 O O . THR A 1 577 ? 7.284 -0.389 39.671 1.00 81.31 577 THR A O 1
ATOM 4604 N N . ALA A 1 578 ? 9.515 -0.458 39.513 1.00 83.25 578 ALA A N 1
ATOM 4605 C CA . ALA A 1 578 ? 9.751 0.190 40.800 1.00 83.25 578 ALA A CA 1
ATOM 4606 C C . ALA A 1 578 ? 9.125 1.596 40.866 1.00 83.25 578 ALA A C 1
ATOM 4608 O O . ALA A 1 578 ? 8.548 1.979 41.885 1.00 83.25 578 ALA A O 1
ATOM 4609 N N . LEU A 1 579 ? 9.189 2.372 39.776 1.00 81.56 579 LEU A N 1
ATOM 4610 C CA . LEU A 1 579 ? 8.572 3.697 39.699 1.00 81.56 579 LEU A CA 1
ATOM 4611 C C . LEU A 1 579 ? 7.037 3.628 39.747 1.00 81.56 579 LEU A C 1
ATOM 4613 O O . LEU A 1 579 ? 6.410 4.512 40.335 1.00 81.56 579 LEU A O 1
ATOM 4617 N N . GLU A 1 580 ? 6.426 2.611 39.144 1.00 76.88 580 GLU A N 1
ATOM 4618 C CA . GLU A 1 580 ? 4.980 2.372 39.198 1.00 76.88 580 GLU A CA 1
ATOM 4619 C C . GLU A 1 580 ? 4.525 1.967 40.600 1.00 76.88 580 GLU A C 1
ATOM 4621 O O . GLU A 1 580 ? 3.614 2.596 41.143 1.00 76.88 580 GLU A O 1
ATOM 4626 N N . MET A 1 581 ? 5.229 1.031 41.243 1.00 79.75 581 MET A N 1
ATOM 4627 C CA . MET A 1 581 ? 4.994 0.689 42.650 1.00 79.75 581 MET A CA 1
ATOM 4628 C C . MET A 1 581 ? 5.127 1.921 43.554 1.00 79.75 581 MET A C 1
ATOM 4630 O O . MET A 1 581 ? 4.305 2.145 44.442 1.00 79.75 581 MET A O 1
ATOM 4634 N N . GLN A 1 582 ? 6.123 2.775 43.301 1.00 84.62 582 GLN A N 1
ATOM 4635 C CA . GLN A 1 582 ? 6.330 3.999 44.072 1.00 84.62 582 GLN A CA 1
ATOM 4636 C C . GLN A 1 582 ? 5.219 5.037 43.856 1.00 84.62 582 GLN A C 1
ATOM 4638 O O . GLN A 1 582 ? 4.839 5.747 44.789 1.00 84.62 582 GLN A O 1
ATOM 4643 N N . LYS A 1 583 ? 4.662 5.136 42.641 1.00 75.00 583 LYS A N 1
ATOM 4644 C CA . LYS A 1 583 ? 3.469 5.957 42.377 1.00 75.00 583 LYS A CA 1
ATOM 4645 C C . LYS A 1 583 ? 2.260 5.428 43.146 1.00 75.00 583 LYS A C 1
ATOM 4647 O O . LYS A 1 583 ? 1.559 6.236 43.746 1.00 75.00 583 LYS A O 1
ATOM 4652 N N . ALA A 1 584 ? 2.050 4.112 43.165 1.00 71.94 584 ALA A N 1
ATOM 4653 C CA . ALA A 1 584 ? 0.955 3.492 43.909 1.00 71.94 584 ALA A CA 1
ATOM 4654 C C . ALA A 1 584 ? 1.062 3.778 45.417 1.00 71.94 584 ALA A C 1
ATOM 4656 O O . ALA A 1 584 ? 0.094 4.240 46.020 1.00 71.94 584 ALA A O 1
ATOM 4657 N N . LYS A 1 585 ? 2.262 3.640 46.003 1.00 78.06 585 LYS A N 1
ATOM 4658 C CA . LYS A 1 585 ? 2.530 4.021 47.404 1.00 78.06 585 LYS A CA 1
ATOM 4659 C C . LYS A 1 585 ? 2.197 5.489 47.678 1.00 78.06 585 LYS A C 1
ATOM 4661 O O . LYS A 1 585 ? 1.539 5.800 48.664 1.00 78.06 585 LYS A O 1
ATOM 4666 N N . LEU A 1 586 ? 2.599 6.401 46.791 1.00 74.56 586 LEU A N 1
ATOM 4667 C CA . LEU A 1 586 ? 2.310 7.829 46.946 1.00 74.56 586 LEU A CA 1
ATOM 4668 C C . LEU A 1 586 ? 0.804 8.139 46.866 1.00 74.56 586 LEU A C 1
ATOM 4670 O O . LEU A 1 586 ? 0.330 9.023 47.576 1.00 74.56 586 LEU A O 1
ATOM 4674 N N . VAL A 1 587 ? 0.059 7.432 46.011 1.00 71.38 587 VAL A N 1
ATOM 4675 C CA . VAL A 1 587 ? -1.406 7.553 45.921 1.00 71.38 587 VAL A CA 1
ATOM 4676 C C . VAL A 1 587 ? -2.064 7.056 47.205 1.00 71.38 587 VAL A C 1
ATOM 4678 O O . VAL A 1 587 ? -2.899 7.771 47.749 1.00 71.38 587 VAL A O 1
ATOM 4681 N N . ALA A 1 588 ? -1.636 5.907 47.736 1.00 71.19 588 ALA A N 1
ATOM 4682 C CA . ALA A 1 588 ? -2.154 5.362 48.990 1.00 71.19 588 ALA A CA 1
ATOM 4683 C C . ALA A 1 588 ? -1.940 6.325 50.174 1.00 71.19 588 ALA A C 1
ATOM 4685 O O . ALA A 1 588 ? -2.889 6.658 50.876 1.00 71.19 588 ALA A O 1
ATOM 4686 N N . VAL A 1 589 ? -0.727 6.871 50.337 1.00 73.38 589 VAL A N 1
ATOM 4687 C CA . VAL A 1 589 ? -0.429 7.833 51.419 1.00 73.38 589 VAL A CA 1
ATOM 4688 C C . VAL A 1 589 ? -1.221 9.142 51.256 1.00 73.38 589 VAL A C 1
ATOM 4690 O O . VAL A 1 589 ? -1.621 9.765 52.239 1.00 73.38 589 VAL A O 1
ATOM 4693 N N . ARG A 1 590 ? -1.482 9.583 50.018 1.00 71.56 590 ARG A N 1
ATOM 4694 C CA . ARG A 1 590 ? -2.329 10.761 49.757 1.00 71.56 590 ARG A CA 1
ATOM 4695 C C . ARG A 1 590 ? -3.802 10.497 50.057 1.00 71.56 590 ARG A C 1
ATOM 4697 O O . ARG A 1 590 ? -4.445 11.383 50.608 1.00 71.56 590 ARG A O 1
ATOM 4704 N N . ALA A 1 591 ? -4.311 9.314 49.720 1.00 67.69 591 ALA A N 1
ATOM 4705 C CA . ALA A 1 591 ? -5.673 8.904 50.048 1.00 67.69 591 ALA A CA 1
ATOM 4706 C C . ALA A 1 591 ? -5.880 8.841 51.569 1.00 67.69 591 ALA A C 1
ATOM 4708 O O . ALA A 1 591 ? -6.884 9.338 52.067 1.00 67.69 591 ALA A O 1
ATOM 4709 N N . GLU A 1 592 ? -4.890 8.340 52.312 1.00 72.75 592 GLU A N 1
ATOM 4710 C CA . GLU A 1 592 ? -4.922 8.337 53.778 1.00 72.75 592 GLU A CA 1
ATOM 4711 C C . GLU A 1 592 ? -5.004 9.760 54.348 1.00 72.75 592 GLU A C 1
ATOM 4713 O O . GLU A 1 592 ? -5.803 10.042 55.239 1.00 72.75 592 GLU A O 1
ATOM 4718 N N . ARG A 1 593 ? -4.260 10.706 53.756 1.00 71.06 593 ARG A N 1
ATOM 4719 C CA . ARG A 1 593 ? -4.318 12.126 54.139 1.00 71.06 593 ARG A CA 1
ATOM 4720 C C . ARG A 1 593 ? -5.688 12.745 53.891 1.00 71.06 593 ARG A C 1
ATOM 4722 O O . ARG A 1 593 ? -6.140 13.529 54.719 1.00 71.06 593 ARG A O 1
ATOM 4729 N N . LEU A 1 594 ? -6.322 12.410 52.769 1.00 65.38 594 LEU A N 1
ATOM 4730 C CA . LEU A 1 594 ? -7.677 12.857 52.440 1.00 65.38 594 LEU A CA 1
ATOM 4731 C C . LEU A 1 594 ? -8.688 12.337 53.465 1.00 65.38 594 LEU A C 1
ATOM 4733 O O . LEU A 1 594 ? -9.405 13.148 54.037 1.00 65.38 594 LEU A O 1
ATOM 4737 N N . LYS A 1 595 ? -8.638 11.046 53.814 1.00 68.25 595 LYS A N 1
ATOM 4738 C CA . LYS A 1 595 ? -9.483 10.469 54.875 1.00 68.25 595 LYS A CA 1
ATOM 4739 C C . LYS A 1 595 ? -9.261 11.133 56.233 1.00 68.25 595 LYS A C 1
ATOM 4741 O O . LYS A 1 595 ? -10.216 11.412 56.951 1.00 68.25 595 LYS A O 1
ATOM 4746 N N . THR A 1 596 ? -8.008 11.438 56.587 1.00 66.19 596 THR A N 1
ATOM 4747 C CA . THR A 1 596 ? -7.717 12.154 57.843 1.00 66.19 596 THR A CA 1
ATOM 4748 C C . THR A 1 596 ? -8.282 13.582 57.818 1.00 66.19 596 THR A C 1
ATOM 4750 O O . THR A 1 596 ? -8.719 14.096 58.846 1.00 66.19 596 THR A O 1
ATOM 4753 N N . CYS A 1 597 ? -8.268 14.242 56.656 1.00 58.50 597 CYS A N 1
ATOM 4754 C CA . CYS A 1 597 ? -8.848 15.572 56.465 1.00 58.50 597 CYS A CA 1
ATOM 4755 C C . CYS A 1 597 ? -10.385 15.548 56.503 1.00 58.50 597 CYS A C 1
ATOM 4757 O O . CYS A 1 597 ? -10.964 16.399 57.171 1.00 58.50 597 CYS A O 1
ATOM 4759 N N . GLU A 1 598 ? -11.031 14.568 55.869 1.00 58.56 598 GLU A N 1
ATOM 4760 C CA . GLU A 1 598 ? -12.487 14.351 55.915 1.00 58.56 598 GLU A CA 1
ATOM 4761 C C . GLU A 1 598 ? -12.960 14.016 57.334 1.00 58.56 598 GLU A C 1
ATOM 4763 O O . GLU A 1 598 ? -13.921 14.602 57.824 1.00 58.56 598 GLU A O 1
ATOM 4768 N N . GLY A 1 599 ? -12.232 13.153 58.051 1.00 56.81 599 GLY A N 1
ATOM 4769 C CA . GLY A 1 599 ? -12.514 12.854 59.456 1.00 56.81 599 GLY A CA 1
ATOM 4770 C C . GLY A 1 599 ? -12.407 14.089 60.355 1.00 56.81 599 GLY A C 1
ATOM 4771 O O . GLY A 1 599 ? -13.253 14.300 61.222 1.00 56.81 599 GLY A O 1
ATOM 4772 N N . ARG A 1 600 ? -11.416 14.963 60.117 1.00 55.97 600 ARG A N 1
ATOM 4773 C CA . ARG A 1 600 ? -11.318 16.260 60.813 1.00 55.97 600 ARG A CA 1
ATOM 4774 C C . ARG A 1 600 ? -12.455 17.206 60.434 1.00 55.97 600 ARG A C 1
ATOM 4776 O O . ARG A 1 600 ? -12.961 17.895 61.310 1.00 55.97 600 ARG A O 1
ATOM 4783 N N . TYR A 1 601 ? -12.864 17.236 59.169 1.00 43.12 601 TYR A N 1
ATOM 4784 C CA . TYR A 1 601 ? -13.982 18.056 58.702 1.00 43.12 601 TYR A CA 1
ATOM 4785 C C . TYR A 1 601 ? -15.306 17.636 59.360 1.00 43.12 601 TYR A C 1
ATOM 4787 O O . TYR A 1 601 ? -16.011 18.481 59.908 1.00 43.12 601 TYR A O 1
ATOM 4795 N N . HIS A 1 602 ? -15.590 16.333 59.417 1.00 50.72 602 HIS A N 1
ATOM 4796 C CA . HIS A 1 602 ? -16.763 15.799 60.112 1.00 50.72 602 HIS A CA 1
ATOM 4797 C C . HIS A 1 602 ? -16.711 16.021 61.627 1.00 50.72 602 HIS A C 1
ATOM 4799 O O . HIS A 1 602 ? -17.727 16.359 62.229 1.00 50.72 602 HIS A O 1
ATOM 4805 N N . ALA A 1 603 ? -15.537 15.901 62.254 1.00 51.53 603 ALA A N 1
ATOM 4806 C CA . ALA A 1 603 ? -15.378 16.229 63.670 1.00 51.53 603 ALA A CA 1
ATOM 4807 C C . ALA A 1 603 ? -15.662 17.716 63.954 1.00 51.53 603 ALA A C 1
ATOM 4809 O O . ALA A 1 603 ? -16.308 18.035 64.948 1.00 51.53 603 ALA A O 1
ATOM 4810 N N . ILE A 1 604 ? -15.239 18.623 63.063 1.00 52.88 604 ILE A N 1
ATOM 4811 C CA . ILE A 1 604 ? -15.529 20.062 63.163 1.00 52.88 604 ILE A CA 1
ATOM 4812 C C . ILE A 1 604 ? -17.025 20.339 62.954 1.00 52.88 604 ILE A C 1
ATOM 4814 O O . ILE A 1 604 ? -17.598 21.119 63.714 1.00 52.88 604 ILE A O 1
ATOM 4818 N N . GLN A 1 605 ? -17.674 19.689 61.981 1.00 47.47 605 GLN A N 1
ATOM 4819 C CA . GLN A 1 605 ? -19.128 19.786 61.771 1.00 47.47 605 GLN A CA 1
ATOM 4820 C C . GLN A 1 605 ? -19.924 19.295 62.985 1.00 47.47 605 GLN A C 1
ATOM 4822 O O . GLN A 1 605 ? -20.864 19.953 63.419 1.00 47.47 605 GLN A O 1
ATOM 4827 N N . ASN A 1 606 ? -19.532 18.166 63.572 1.00 53.53 606 ASN A N 1
ATOM 4828 C CA . ASN A 1 606 ? -20.221 17.621 64.738 1.00 53.53 606 ASN A CA 1
ATOM 4829 C C . ASN A 1 606 ? -19.990 18.483 65.983 1.00 53.53 606 ASN A C 1
ATOM 4831 O O . ASN A 1 606 ? -20.928 18.717 66.740 1.00 53.53 606 ASN A O 1
ATOM 4835 N N . ALA A 1 607 ? -18.780 19.016 66.175 1.00 52.69 607 ALA A N 1
ATOM 4836 C CA . ALA A 1 607 ? -18.503 19.960 67.255 1.00 52.69 607 ALA A CA 1
ATOM 4837 C C . ALA A 1 607 ? -19.337 21.245 67.108 1.00 52.69 607 ALA A C 1
ATOM 4839 O O . ALA A 1 607 ? -19.921 21.705 68.082 1.00 52.69 607 ALA A O 1
ATOM 4840 N N . THR A 1 608 ? -19.468 21.779 65.888 1.00 52.75 608 THR A N 1
ATOM 4841 C CA . THR A 1 608 ? -20.312 22.959 65.623 1.00 52.75 608 THR A CA 1
ATOM 4842 C C . THR A 1 608 ? -21.801 22.676 65.815 1.00 52.75 608 THR A C 1
ATOM 4844 O O . THR A 1 608 ? -22.483 23.499 66.416 1.00 52.75 608 THR A O 1
ATOM 4847 N N . LEU A 1 609 ? -22.305 21.511 65.397 1.00 52.03 609 LEU A N 1
ATOM 4848 C CA . LEU A 1 609 ? -23.686 21.083 65.663 1.00 52.03 609 LEU A CA 1
ATOM 4849 C C . LEU A 1 609 ? -23.962 20.934 67.164 1.00 52.03 609 LEU A C 1
ATOM 4851 O O . LEU A 1 609 ? -24.970 21.436 67.653 1.00 52.03 609 LEU A O 1
ATOM 4855 N N . THR A 1 610 ? -23.031 20.333 67.907 1.00 55.53 610 THR A N 1
ATOM 4856 C CA . THR A 1 610 ? -23.154 20.164 69.364 1.00 55.53 610 THR A CA 1
ATOM 4857 C C . THR A 1 610 ? -23.185 21.522 70.070 1.00 55.53 610 THR A C 1
ATOM 4859 O O . THR A 1 610 ? -24.042 21.756 70.918 1.00 55.53 610 THR A O 1
ATOM 4862 N N . SER A 1 611 ? -22.331 22.469 69.661 1.00 53.22 611 SER A N 1
ATOM 4863 C CA . SER A 1 611 ? -22.347 23.839 70.191 1.00 53.22 611 SER A CA 1
ATOM 4864 C C . SER A 1 611 ? -23.632 24.607 69.849 1.00 53.22 611 SER A C 1
ATOM 4866 O O . SER A 1 611 ? -24.093 25.414 70.655 1.00 53.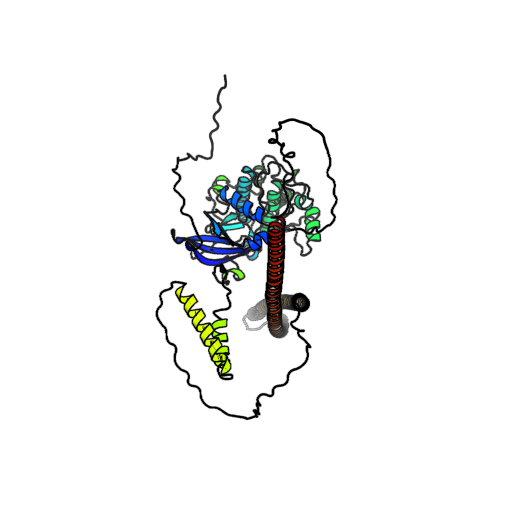22 611 SER A O 1
ATOM 4868 N N . VAL A 1 612 ? -24.237 24.364 68.681 1.00 51.19 612 VAL A N 1
ATOM 4869 C CA . VAL A 1 612 ? -25.528 24.963 68.290 1.00 51.19 612 VAL A CA 1
ATOM 4870 C C . VAL A 1 612 ? -26.681 24.387 69.118 1.00 51.19 612 VAL A C 1
ATOM 4872 O O . VAL A 1 612 ? -27.545 25.141 69.564 1.00 51.19 612 VAL A O 1
ATOM 4875 N N . GLU A 1 613 ? -26.682 23.082 69.386 1.00 54.09 613 GLU A N 1
ATOM 4876 C CA . GLU A 1 613 ? -27.680 22.435 70.246 1.00 54.09 613 GLU A CA 1
ATOM 4877 C C . GLU A 1 613 ? -27.549 22.852 71.720 1.00 54.09 613 GLU A C 1
ATOM 4879 O O . GLU A 1 613 ? -28.553 23.052 72.408 1.00 54.09 613 GLU A O 1
ATOM 4884 N N . GLU A 1 614 ? -26.323 23.024 72.219 1.00 53.19 614 GLU A N 1
ATOM 4885 C CA . GLU A 1 614 ? -26.056 23.573 73.554 1.00 53.19 614 GLU A CA 1
ATOM 4886 C C . GLU A 1 614 ? -26.505 25.036 73.667 1.00 53.19 614 GLU A C 1
ATOM 4888 O O . GLU A 1 614 ? -27.137 25.412 74.658 1.00 53.19 614 GLU A O 1
ATOM 4893 N N . TRP A 1 615 ? -26.275 25.844 72.627 1.00 49.66 615 TRP A N 1
ATOM 4894 C CA . TRP A 1 615 ? -26.775 27.218 72.553 1.00 49.66 615 TRP A CA 1
ATOM 4895 C C . TRP A 1 615 ? -28.310 27.273 72.527 1.00 49.66 615 TRP A C 1
ATOM 4897 O O . TRP A 1 615 ? -28.909 28.065 73.253 1.00 49.66 615 TRP A O 1
ATOM 4907 N N . GLN A 1 616 ? -28.971 26.386 71.775 1.00 49.84 616 GLN A N 1
ATOM 4908 C CA . GLN A 1 616 ? -30.436 26.284 71.745 1.00 49.84 616 GLN A CA 1
ATOM 4909 C C . GLN A 1 616 ? -31.031 25.816 73.082 1.00 49.84 616 GLN A C 1
ATOM 4911 O O . GLN A 1 616 ? -32.072 26.333 73.490 1.00 49.84 616 GLN A O 1
ATOM 4916 N N . ARG A 1 617 ? -30.368 24.903 73.810 1.00 52.34 617 ARG A N 1
ATOM 4917 C CA . ARG A 1 617 ? -30.768 24.537 75.184 1.00 52.34 617 ARG A CA 1
ATOM 4918 C C . ARG A 1 617 ? -30.581 25.695 76.164 1.00 52.34 617 ARG A C 1
ATOM 4920 O O . ARG A 1 617 ? -31.443 25.907 77.011 1.00 52.34 617 ARG A O 1
ATOM 4927 N N . SER A 1 618 ? -29.502 26.467 76.026 1.00 49.69 618 SER A N 1
ATOM 4928 C CA . SER A 1 618 ? -29.246 27.662 76.842 1.00 49.69 618 SER A CA 1
ATOM 4929 C C . SER A 1 618 ? -30.205 28.820 76.534 1.00 49.69 618 SER A C 1
ATOM 4931 O O . SER A 1 618 ? -30.447 29.654 77.404 1.00 49.69 618 SER A O 1
ATOM 4933 N N . ALA A 1 619 ? -30.752 28.891 75.318 1.00 46.59 619 ALA A N 1
ATOM 4934 C CA . ALA A 1 619 ? -31.691 29.928 74.889 1.00 46.59 619 ALA A CA 1
ATOM 4935 C C . ALA A 1 619 ? -33.157 29.645 75.289 1.00 46.59 619 ALA A C 1
ATOM 4937 O O . ALA A 1 619 ? -34.026 30.489 75.074 1.00 46.59 619 ALA A O 1
ATOM 4938 N N . GLY A 1 620 ? -33.440 28.491 75.911 1.00 44.06 620 GLY A N 1
ATOM 4939 C CA . GLY A 1 620 ? -34.773 28.084 76.378 1.00 44.06 620 GLY A CA 1
ATOM 4940 C C . GLY A 1 620 ? -35.356 28.902 77.541 1.00 44.06 620 GLY A C 1
ATOM 4941 O O . GLY A 1 620 ? -36.491 28.657 77.946 1.00 44.06 620 GLY A O 1
ATOM 4942 N N . THR A 1 621 ? -34.628 29.889 78.068 1.00 47.34 621 THR A N 1
ATOM 4943 C CA . THR A 1 621 ? -35.091 30.801 79.130 1.00 47.34 621 THR A CA 1
ATOM 4944 C C . THR A 1 621 ? -34.835 32.268 78.777 1.00 47.34 621 THR A C 1
ATOM 4946 O O . THR A 1 621 ? -34.130 32.975 79.495 1.00 47.34 621 THR A O 1
ATOM 4949 N N . ALA A 1 622 ? -35.415 32.754 77.678 1.00 39.41 622 ALA A N 1
ATOM 4950 C CA . ALA A 1 622 ? -35.534 34.191 77.409 1.00 39.41 622 ALA A CA 1
ATOM 4951 C C . ALA A 1 622 ? -36.906 34.520 76.776 1.00 39.41 622 ALA A C 1
ATOM 4953 O O . ALA A 1 622 ? -37.409 33.735 75.968 1.00 39.41 622 ALA A O 1
ATOM 4954 N N . PRO A 1 623 ? -37.562 35.636 77.160 1.00 40.12 623 PRO A N 1
ATOM 4955 C CA . PRO A 1 623 ? -38.956 35.900 76.815 1.00 40.12 623 PRO A CA 1
ATOM 4956 C C . PRO A 1 623 ? -39.142 36.341 75.354 1.00 40.12 623 PRO A C 1
ATOM 4958 O O . PRO A 1 623 ? -38.277 36.965 74.744 1.00 40.12 623 PRO A O 1
ATOM 4961 N N . ARG A 1 624 ? -40.323 36.003 74.819 1.00 41.12 624 ARG A N 1
ATOM 4962 C CA . ARG A 1 624 ? -40.789 36.235 73.441 1.00 41.12 624 ARG A CA 1
ATOM 4963 C C . ARG A 1 624 ? -40.594 37.685 72.970 1.00 41.12 624 ARG A C 1
ATOM 4965 O O . ARG A 1 624 ? -41.073 38.610 73.620 1.00 41.12 624 ARG A O 1
ATOM 4972 N N . LEU A 1 625 ? -40.020 37.851 71.776 1.00 33.84 625 LEU A N 1
ATOM 4973 C CA . LEU A 1 625 ? -40.103 39.079 70.972 1.00 33.84 625 LEU A CA 1
ATOM 4974 C C . LEU A 1 625 ? -41.235 38.968 69.925 1.00 33.84 625 LEU A C 1
ATOM 4976 O O . LEU A 1 625 ? -41.567 37.854 69.509 1.00 33.84 625 LEU A O 1
ATOM 4980 N N . PRO A 1 626 ? -41.870 40.090 69.531 1.00 34.75 626 PRO A N 1
ATOM 4981 C CA . PRO A 1 626 ? -43.148 40.083 68.827 1.00 34.75 626 PRO A CA 1
ATOM 4982 C C . PRO A 1 626 ? -43.033 39.791 67.324 1.00 34.75 626 PRO A C 1
ATOM 4984 O O . PRO A 1 626 ? -42.042 40.090 66.661 1.00 34.75 626 PRO A O 1
ATOM 4987 N N . ALA A 1 627 ? -44.112 39.210 66.801 1.00 41.97 627 ALA A N 1
ATOM 4988 C CA . ALA A 1 627 ? -44.300 38.831 65.411 1.00 41.97 627 ALA A CA 1
ATOM 4989 C C . ALA A 1 627 ? -44.466 40.056 64.497 1.00 41.97 627 ALA A C 1
ATOM 4991 O O . ALA A 1 627 ? -45.569 40.560 64.307 1.00 41.97 627 ALA A O 1
ATOM 4992 N N . SER A 1 628 ? -43.377 40.503 63.881 1.00 42.84 628 SER A N 1
ATOM 4993 C CA . SER A 1 628 ? -43.430 41.341 62.681 1.00 42.84 628 SER A CA 1
ATOM 4994 C C . SER A 1 628 ? -42.123 41.195 61.910 1.00 42.84 628 SER A C 1
ATOM 4996 O O . SER A 1 628 ? -41.206 41.966 62.153 1.00 42.84 628 SER A O 1
ATOM 4998 N N . LEU A 1 629 ? -42.012 40.168 61.058 1.00 36.03 629 LEU A N 1
ATOM 4999 C CA . LEU A 1 629 ? -41.041 40.056 59.949 1.00 36.03 629 LEU A CA 1
ATOM 5000 C C . LEU A 1 629 ? -41.242 38.716 59.202 1.00 36.03 629 LEU A C 1
ATOM 5002 O O . LEU A 1 629 ? -40.336 37.904 59.074 1.00 36.03 629 LEU A O 1
ATOM 5006 N N . TYR A 1 630 ? -42.459 38.469 58.709 1.00 34.47 630 TYR A N 1
ATOM 5007 C CA . TYR A 1 630 ? -42.706 37.443 57.689 1.00 34.47 630 TYR A CA 1
ATOM 5008 C C . TYR A 1 630 ? -43.676 38.000 56.648 1.00 34.47 630 TYR A C 1
ATOM 5010 O O . TYR A 1 630 ? -44.889 37.951 56.822 1.00 34.47 630 TYR A O 1
ATOM 5018 N N . SER A 1 631 ? -43.135 38.528 55.553 1.00 34.03 631 SER A N 1
ATOM 5019 C CA . SER A 1 631 ? -43.875 38.660 54.298 1.00 34.03 631 SER A CA 1
ATOM 5020 C C . SER A 1 631 ? -42.905 38.632 53.119 1.00 34.03 631 SER A C 1
ATOM 5022 O O . SER A 1 631 ? -42.401 39.668 52.700 1.00 34.03 631 SER A O 1
ATOM 5024 N N . HIS A 1 632 ? -42.662 37.450 52.559 1.00 38.25 632 HIS A N 1
ATOM 5025 C CA . HIS A 1 632 ? -42.203 37.332 51.177 1.00 38.25 632 HIS A CA 1
ATOM 5026 C C . HIS A 1 632 ? -42.964 36.188 50.507 1.00 38.25 632 HIS A C 1
ATOM 5028 O O . HIS A 1 632 ? -42.843 35.029 50.896 1.00 38.25 632 HIS A O 1
ATOM 5034 N N . GLY A 1 633 ? -43.816 36.567 49.551 1.00 35.50 633 GLY A N 1
ATOM 5035 C CA . GLY A 1 633 ? -44.509 35.665 48.637 1.00 35.50 633 GLY A CA 1
ATOM 5036 C C . GLY A 1 633 ? -43.584 35.123 47.535 1.00 35.50 633 GLY A C 1
ATOM 5037 O O . GLY A 1 633 ? -42.416 35.511 47.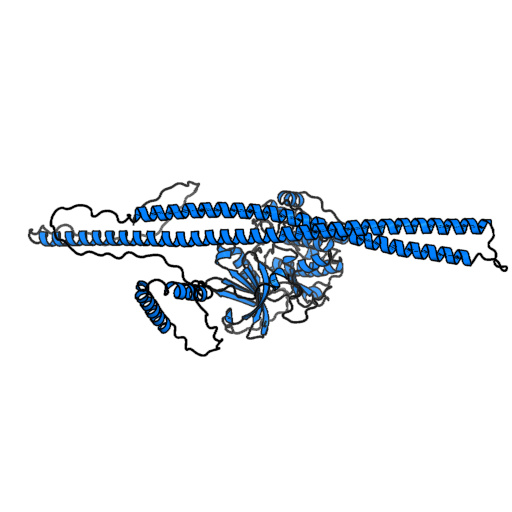461 1.00 35.50 633 GLY A O 1
ATOM 5038 N N . PRO A 1 634 ? -44.094 34.209 46.692 1.00 39.31 634 PRO A N 1
ATOM 5039 C CA . PRO A 1 634 ? -43.301 33.471 45.709 1.00 39.31 634 PRO A CA 1
ATOM 5040 C C . PRO A 1 634 ? -42.870 34.335 44.501 1.00 39.31 634 PRO A C 1
ATOM 5042 O O . PRO A 1 634 ? -43.534 35.326 44.189 1.00 39.31 634 PRO A O 1
ATOM 5045 N N . PRO A 1 635 ? -41.771 33.970 43.806 1.00 37.69 635 PRO A N 1
ATOM 5046 C CA . PRO A 1 635 ? -41.204 34.763 42.713 1.00 37.69 635 PRO A CA 1
ATOM 5047 C C . PRO A 1 635 ? -41.983 34.606 41.388 1.00 37.69 635 PRO A C 1
ATOM 5049 O O . PRO A 1 635 ? -42.503 33.520 41.117 1.00 37.69 635 PRO A O 1
ATOM 5052 N N . PRO A 1 636 ? -42.046 35.650 40.534 1.00 36.31 636 PRO A N 1
ATOM 5053 C CA . PRO A 1 636 ? -42.743 35.604 39.251 1.00 36.31 636 PRO A CA 1
ATOM 5054 C C . PRO A 1 636 ? -41.862 35.094 38.096 1.00 36.31 636 PRO A C 1
ATOM 5056 O O . PRO A 1 636 ? -40.635 35.193 38.118 1.00 36.31 636 PRO A O 1
ATOM 5059 N N . ALA A 1 637 ? -42.535 34.580 37.064 1.00 38.31 637 ALA A N 1
ATOM 5060 C CA . ALA A 1 637 ? -41.987 34.114 35.792 1.00 38.31 637 ALA A CA 1
ATOM 5061 C C . ALA A 1 637 ? -41.691 35.263 34.804 1.00 38.31 637 ALA A C 1
ATOM 5063 O O . ALA A 1 637 ? -42.421 36.251 34.762 1.00 38.31 637 ALA A O 1
ATOM 5064 N N . VAL A 1 638 ? -40.665 35.091 33.962 1.00 35.31 638 VAL A N 1
ATOM 5065 C CA . VAL A 1 638 ? -40.303 35.935 32.800 1.00 35.31 638 VAL A CA 1
ATOM 5066 C C . VAL A 1 638 ? -39.707 34.969 31.752 1.00 35.31 638 VAL A C 1
ATOM 5068 O O . VAL A 1 638 ? -38.895 34.134 32.135 1.00 35.31 638 VAL A O 1
ATOM 5071 N N . GLY A 1 639 ? -40.069 34.897 30.466 1.00 30.55 639 GLY A N 1
ATOM 5072 C CA . GLY A 1 639 ? -40.640 35.878 29.538 1.00 30.55 639 GLY A CA 1
ATOM 5073 C C . GLY A 1 639 ? -39.595 36.203 28.454 1.00 30.55 639 GLY A C 1
ATOM 5074 O O . GLY A 1 639 ? -38.575 36.806 28.763 1.00 30.55 639 GLY A O 1
ATOM 5075 N N . GLU A 1 640 ? -39.816 35.758 27.214 1.00 33.50 640 GLU A N 1
ATOM 5076 C CA . GLU A 1 640 ? -38.937 35.954 26.043 1.00 33.50 640 GLU A CA 1
ATOM 5077 C C . GLU A 1 640 ? -38.741 37.435 25.657 1.00 33.50 640 GLU A C 1
ATOM 5079 O O . GLU A 1 640 ? -39.690 38.216 25.706 1.00 33.50 640 GLU A O 1
ATOM 5084 N N . SER A 1 641 ? -37.541 37.809 25.185 1.00 31.89 641 SER A N 1
ATOM 5085 C CA . SER A 1 641 ? -37.289 38.430 23.859 1.00 31.89 641 SER A CA 1
ATOM 5086 C C . SER A 1 641 ? -35.968 39.227 23.782 1.00 31.89 641 SER A C 1
ATOM 5088 O O . SER A 1 641 ? -35.689 40.113 24.582 1.00 31.89 641 SER A O 1
ATOM 5090 N N . ASP A 1 642 ? -35.187 38.872 22.756 1.00 29.88 642 ASP A N 1
ATOM 5091 C CA . ASP A 1 642 ? -34.492 39.739 21.789 1.00 29.88 642 ASP A CA 1
ATOM 5092 C C . ASP A 1 642 ? -33.414 40.756 22.246 1.00 29.88 642 ASP A C 1
ATOM 5094 O O . ASP A 1 642 ? -33.708 41.762 22.891 1.00 29.88 642 ASP A O 1
ATOM 5098 N N . ARG A 1 643 ? -32.163 40.562 21.775 1.00 31.41 643 ARG A N 1
ATOM 5099 C CA . ARG A 1 643 ? -31.395 41.579 21.014 1.00 31.41 643 ARG A CA 1
ATOM 5100 C C . ARG A 1 643 ? -30.002 41.117 20.554 1.00 31.41 643 ARG A C 1
ATOM 5102 O O . ARG A 1 643 ? -29.170 40.624 21.306 1.00 31.41 643 ARG A O 1
ATOM 5109 N N . SER A 1 644 ? -29.778 41.401 19.275 1.00 29.80 644 SER A N 1
ATOM 5110 C CA . SER A 1 644 ? -28.579 41.353 18.427 1.00 29.80 644 SER A CA 1
ATOM 5111 C C . SER A 1 644 ? -27.363 42.215 18.844 1.00 29.80 644 SER A C 1
ATOM 5113 O O . SER A 1 644 ? -27.552 43.236 19.506 1.00 29.80 644 SER A O 1
ATOM 5115 N N . LYS A 1 645 ? -26.202 41.910 18.208 1.00 31.78 645 LYS A N 1
ATOM 5116 C CA . LYS A 1 645 ? -24.880 42.614 18.112 1.00 31.78 645 LYS A CA 1
ATOM 5117 C C . LYS A 1 645 ? -23.849 42.151 19.163 1.00 31.78 645 LYS A C 1
ATOM 5119 O O . LYS A 1 645 ? -24.171 42.143 20.335 1.00 31.78 645 LYS A O 1
ATOM 5124 N N . GLY A 1 646 ? -22.588 41.786 18.902 1.00 28.69 646 GLY A N 1
ATOM 5125 C CA . GLY A 1 646 ? -21.732 41.681 17.714 1.00 28.69 646 GLY A CA 1
ATOM 5126 C C . GLY A 1 646 ? -20.247 41.822 18.135 1.00 28.69 646 GLY A C 1
ATOM 5127 O O . GLY A 1 646 ? -19.886 42.929 18.493 1.00 28.69 646 GLY A O 1
ATOM 5128 N N . ILE A 1 647 ? -19.446 40.732 18.045 1.00 26.38 647 ILE A N 1
ATOM 5129 C CA . ILE A 1 647 ? -17.961 40.620 17.813 1.00 26.38 647 ILE A CA 1
ATOM 5130 C C . ILE A 1 647 ? -16.980 41.284 18.843 1.00 26.38 647 ILE A C 1
ATOM 5132 O O . ILE A 1 647 ? -17.328 42.329 19.377 1.00 26.38 647 ILE A O 1
ATOM 5136 N N . PRO A 1 648 ? -15.706 40.834 19.073 1.00 35.34 648 PRO A N 1
ATOM 5137 C CA . PRO A 1 648 ? -15.008 39.539 18.889 1.00 35.34 648 PRO A CA 1
ATOM 5138 C C . PRO A 1 648 ? -14.406 38.967 20.205 1.00 35.34 648 PRO A C 1
ATOM 5140 O O . PRO A 1 648 ? -14.194 39.682 21.179 1.00 35.34 648 PRO A O 1
ATOM 5143 N N . THR A 1 649 ? -14.024 37.685 20.210 1.00 26.52 649 THR A N 1
ATOM 5144 C CA . THR A 1 649 ? -13.152 37.091 21.244 1.00 26.52 649 THR A CA 1
ATOM 5145 C C . THR A 1 649 ? -11.746 36.867 20.688 1.00 26.52 649 THR A C 1
ATOM 5147 O O . THR A 1 649 ? -11.540 36.017 19.827 1.00 26.52 649 THR A O 1
ATOM 5150 N N . GLU A 1 650 ? -10.775 37.612 21.216 1.00 26.92 650 GLU A N 1
ATOM 5151 C CA . GLU A 1 650 ? -9.348 37.300 21.128 1.00 26.92 650 GLU A CA 1
ATOM 5152 C C . GLU A 1 650 ? -8.803 37.091 22.552 1.00 26.92 650 GLU A C 1
ATOM 5154 O O . GLU A 1 650 ? -8.992 37.923 23.434 1.00 26.92 650 GLU A O 1
ATOM 5159 N N . THR A 1 651 ? -8.189 35.920 22.746 1.00 29.81 651 THR A N 1
ATOM 5160 C CA . THR A 1 651 ? -7.061 35.595 23.642 1.00 29.81 651 THR A CA 1
ATOM 5161 C C . THR A 1 651 ? -6.895 36.351 24.962 1.00 29.81 651 THR A C 1
ATOM 5163 O O . THR A 1 651 ? -6.491 37.500 24.945 1.00 29.81 651 THR A O 1
ATOM 5166 N N . TYR A 1 652 ? -6.944 35.626 26.089 1.00 25.30 652 TYR A N 1
ATOM 5167 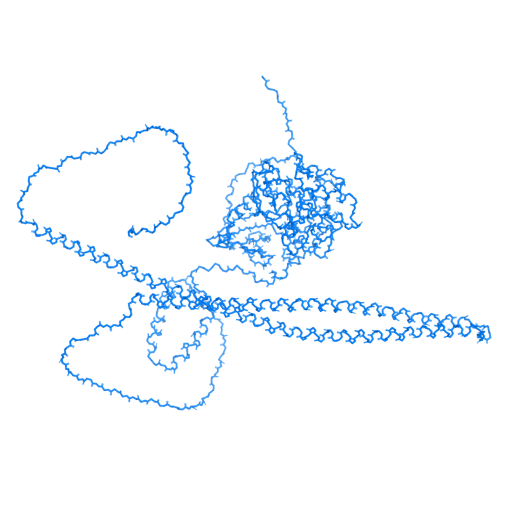C CA . TYR A 1 652 ? -5.876 35.664 27.105 1.00 25.30 652 TYR A CA 1
ATOM 5168 C C . TYR A 1 652 ? -5.890 34.386 27.966 1.00 25.30 652 TYR A C 1
ATOM 5170 O O . TYR A 1 652 ? -6.857 34.079 28.659 1.00 25.30 652 TYR A O 1
ATOM 5178 N N . LEU A 1 653 ? -4.784 33.636 27.908 1.00 29.48 653 LEU A N 1
ATOM 5179 C CA . LEU A 1 653 ? -4.336 32.769 28.996 1.00 29.48 653 LEU A CA 1
ATOM 5180 C C . LEU A 1 653 ? -3.939 33.665 30.178 1.00 29.48 653 LEU A C 1
ATOM 5182 O O . LEU A 1 653 ? -3.092 34.525 29.968 1.00 29.48 653 LEU A O 1
ATOM 5186 N N . ASP A 1 654 ? -4.420 33.406 31.398 1.00 26.61 654 ASP A N 1
ATOM 5187 C CA . ASP A 1 654 ? -3.532 33.110 32.535 1.00 26.61 654 ASP A CA 1
ATOM 5188 C C . ASP A 1 654 ? -4.299 32.624 33.783 1.00 26.61 654 ASP A C 1
ATOM 5190 O O . ASP A 1 654 ? -5.430 33.016 34.045 1.00 26.61 654 ASP A O 1
ATOM 5194 N N . LYS A 1 655 ? -3.611 31.756 34.533 1.00 28.30 655 LYS A N 1
ATOM 5195 C CA . LYS A 1 655 ? -3.710 31.415 35.967 1.00 28.30 655 LYS A CA 1
ATOM 5196 C C . LYS A 1 655 ? -4.920 31.933 36.768 1.00 28.30 655 LYS A C 1
ATOM 5198 O O . LYS A 1 655 ? -5.042 33.118 37.045 1.00 28.30 655 LYS A O 1
ATOM 5203 N N . SER A 1 656 ? -5.581 31.020 37.476 1.00 26.28 656 SER A N 1
ATOM 5204 C CA . SER A 1 656 ? -5.267 30.793 38.897 1.00 26.28 656 SER A CA 1
ATOM 5205 C C . SER A 1 656 ? -6.192 29.753 39.523 1.00 26.28 656 SER A C 1
ATOM 5207 O O . SER A 1 656 ? -7.401 29.725 39.340 1.00 26.28 656 SER A O 1
ATOM 5209 N N . THR A 1 657 ? -5.551 28.866 40.268 1.00 32.34 657 THR A N 1
ATOM 5210 C CA . THR A 1 657 ? -6.100 27.950 41.256 1.00 32.34 657 THR A CA 1
ATOM 5211 C C . THR A 1 657 ? -7.027 28.693 42.220 1.00 32.34 657 THR A C 1
ATOM 5213 O O . THR A 1 657 ? -6.574 29.615 42.898 1.00 32.34 657 THR A O 1
ATOM 5216 N N . THR A 1 658 ? -8.278 28.256 42.364 1.00 27.81 658 THR A N 1
ATOM 5217 C CA . THR A 1 658 ? -9.107 28.633 43.515 1.00 27.81 658 THR A CA 1
ATOM 5218 C C . THR A 1 658 ? -9.633 27.384 44.205 1.00 27.81 658 THR A C 1
ATOM 5220 O O . THR A 1 658 ? -10.233 26.499 43.603 1.00 27.81 658 THR A O 1
ATOM 5223 N N . TYR A 1 659 ? -9.273 27.332 45.482 1.00 24.86 659 TYR A N 1
ATOM 5224 C CA . TYR A 1 659 ? -9.828 26.535 46.564 1.00 24.86 659 TYR A CA 1
ATOM 5225 C C . TYR A 1 659 ? -11.365 26.619 46.649 1.00 24.86 659 TYR A C 1
ATOM 5227 O O . TYR A 1 659 ? -11.949 27.566 46.131 1.00 24.86 659 TYR A O 1
ATOM 5235 N N . TYR A 1 660 ? -11.925 25.696 47.445 1.00 24.11 660 TYR A N 1
ATOM 5236 C CA . TYR A 1 660 ? -13.320 25.524 47.893 1.00 24.11 660 TYR A CA 1
ATOM 5237 C C . TYR A 1 660 ? -14.194 24.609 47.020 1.00 24.11 660 TYR A C 1
ATOM 5239 O O . TYR A 1 660 ? -14.823 25.046 46.064 1.00 24.11 660 TYR A O 1
ATOM 5247 N N . HIS A 1 661 ? -14.275 23.324 47.375 1.00 27.61 661 HIS A N 1
ATOM 5248 C CA . HIS A 1 661 ? -15.118 22.863 48.482 1.00 27.61 661 HIS A CA 1
ATOM 5249 C C . HIS A 1 661 ? -14.562 21.583 49.106 1.00 27.61 661 HIS A C 1
ATOM 5251 O O . HIS A 1 661 ? -13.905 20.817 48.362 1.00 27.61 661 HIS A O 1
#

Foldseek 3Di:
DDDDDDDDDPPPDDDDDDDPDPDPDDDPVQKDFDFFQDDDQFFTWTWIAGNPVRAIWIKTKGWPVSCVVVVLPQLVVQQVVCLVPDDAPQAKHFPDWDDDPTITITTIHDALQAFQLLVLLVVLAADLVQLLLQLLLLLVVLVRCVVQQKAQQADDRNQWGAHQQGHTHGDRSSPMDGDFPDAFPDQDLDYDLLLFALCSVVSRGGGSLSVLSSSLQRSQCNHRVHGQADDPDSVVSSVCLNPNDGDDDPPQDPQNVVLSCQSSPNPSCSHQLSDPCRSVSSCPRPSNPPDPSVCSRVVVDRNPDRDPAPDSPGNPSGDPVGRVDDSDPPDPPDPDDPPPPVVVVVVVVVVVVPVVPDPVCVVVVVVVVVVVVVVVVVPDDDDDDDDDDDDDDDDDDDDDDDDDDDDDDDDDDDDDDDDDPDDDDPLVVVLVVLVVVLVVLVVLLVVLVVVLVVLVVVLVVLVVVLVVLVVVLVVLVVVLVVLVVVLVVLVVQLVVLVVVLVVQQPPVRDHPPVRNVVSVVSNVVSVVVNVVSVVVNVVSVVVSVVSVVVNVVSVVVSVVSVVVSVVSVVSSVVSVVVSVVSVVVSVVSVVVVVVVVVVVVVVVVVVVVVVVVVVVVVVPPDDDDDDDDDDDDDDDDDDDDDDDDDDDDDDDDDDDDDDDD

InterPro domains:
  IPR000719 Protein kinase domain [PF00069] (33-288)
  IPR000719 Protein kinase domain [PS50011] (31-288)
  IPR000719 Protein kinase domain [SM00220] (31-288)
  IPR000961 AGC-kinase, C-terminal [PS51285] (289-348)
  IPR000961 AGC-kinase, C-terminal [SM00133] (289-340)
  IPR008271 Serine/threonine-protein kinase, active site [PS00108] (150-162)
  IPR011009 Protein kinase-like domain superfamily [SSF56112] (11-328)
  IPR017441 Protein kinase, ATP binding site [PS00107] (37-60)
  IPR045270 Serine/Threonine Kinase AGC, catalytic domain [cd05123] (37-288)

Radius of gyration: 40.83 Å; chains: 1; bounding box: 108×83×134 Å

Sequence (661 aa):
MSTAATSSDPYGITTPGTHLVQKDKVSLEDFVLIKVIGKGSYGKVMLVRYKKDNNVYAMKMLRKENVMKRNQVEHTRTERNVLETVSHPFIVNLVYAFQTPKKLYFILEYCPGGELFFHLSRAQRFSENRCRFYASEILLAIEYLHKYDIVYRDLKPENVLLDADGHVKLTDFGLSKEGIMDNSSAKSMCGTPEYLAPEILEKKGHGKAVDWYSLGALMYEMLTGLPPFYTRDREKLFERIRHGELSYPSYISPIAKNLLEQLLCRDPNKRLGSGPADAQDIKSHPFFQGVDWNAMLSRQVTPPFKPSVSTQTDVKYFDREFVDLPAINSLEYSGAPVADVGLACTTLIAVMATAAVDPGVQPLIEAYISNAEVLSKCTGVHEDPVVRLPNLKPTAASSVEGEVPQTAPQLAVGDSKKEGADQAPSLRDTIREQLYKQRELRQKLRQAGARLQELRHQNRGLCDKRTKLEKSIEASEKAMLLVKRWLEEARRDVDGARRLAGEHVDADGQIGEDDEKDIRKVIQDEKDRLEAAEGKVKELQKNIQETYRTRRALEKRNQIWAERQRQAEQDRTMVITALEMQKAKLVAVRAERLKTCEGRYHAIQNATLTSVEEWQRSAGTAPRLPASLYSHGPPPAVGESDRSKGIPTETYLDKSTTYYH

Organism: Perkinsus marinus (strain ATCC 50983 / TXsc) (NCBI:txid423536)

Secondary structure (DSSP, 8-state):
-----PPPPSS----------------GGGEEEEEEEEE-SSEEEEEEEETTT--EEEEEEEEHHHHHHTT-HHHHHHHHHHHHH---TTB--EEEEEE-SSEEEEEEE--TTEEHHHHHHHHSS--HHHHHHHHHHHHHHHHHHHHTT-B----SGGGEEE-SSS-EEE--GGG-BS---SSSSB----S-GGG--HHHHHTS-B-THHHHHHHHHHHHHHHHSS-SS--S-HHHHHHHHHHPPP---TTS-HHHHHHHHHHT-SSTTTSTT-STTTHHHHHTSGGGTT--HHHHHTT-SPPS-----SSTT--TTS-HHHHTS---------SS-S-SSHHHHHHHHHHHHHTTT-GGGHHHHHHHHHHHHHHHTTS--------------------------------------------SPPHHHHHHHHHHHHHHHHHHHHHHHHHHHHHHHHHHHHHHHHHHHHHHHHHHHHHHHHHHHHHHHHHHHHHHHHHHHHHS--TTS---HHHHHHHHHHHHHHHHHHHHHHHHHHHHHHHHHHHHHHHHHHHHHHHHHHHHHHHHHHHHHHHHHHHHHHHHHHHHHHHHHHHHHHHHHHHHHHHHHHHHHHHHHHGGGSPPPP-------PPPP------------------------